Protein AF-A0A6L7VW01-F1 (afdb_monomer_lite)

Sequence (526 aa):
MAQKQDFPLRDAIQELRTSTSEDEVRSLLREIFVALGLKQWRLEYPVSTGVADMVNFPARIVIETKKPGLVNPNAKSASDETQFEQLTRYVSGIIDQRTIFDRIDESDEWHGYLTDGKKWWGYQWNDGPRKLIPIPQVQGISVHFDVEPFSDFVHQHFKRRTQGKDIPPDDIASTLVDPLMEPLSSLQRSLESEVFYQTKIGLWRKVLQGSGIVPSDSSPLNQSYVFLRHSVIVALARMLIAYLSNAAARSSELVSNTLDGFQGWITEAHSGVQLLTAIGENIRKYDWRGSARDVLKDVYHGLIDPVHRQEFGEYYTPDHLAREIVRYTLDDDWCDDAIVRAHQVISGQNSVSTENLGVLDPSCGSGTFLYHAARRILGRISTNHLTLKSKSPLIVSRLIHGVDVNPIAVEMAKATLAMALPATLGGVPKLRVALADAMQTNVGPVFEKLGLYITTPAESSFFVPDEIVSHPNSDSLIEAAVEAAVQHEKPSLDRAEFGDRILERVEELSNSLTPIIKKESNHVWV

pLDDT: mean 84.81, std 11.99, range [34.91, 96.81]

Secondary structure (DSSP, 8-state):
--SSSSHHHHHHHHHHHH--SHHHHHHHHHHHHHHTT---EEEEEEETTEEEEEEETTTTEEEEE--TT---TT-B-TTS-BHHHHHHHHHHHHHHHHHHHS---TT-EEEEEEESSSEEEEEEEE--TT----EEEEEEEEPPSSHHHHHHHHHHHH-----SPBPPPTTHHHHHTHHHHHHHHHHHHHHTTSHHHHHHHHHHHHHHHHTT---S---HHHHHHHHHHHHHHHHHHHHHHHHHH-TTS-HHHHHHTTSSSGGGGGGGSHHHHHHHHHHHHHHTTB-STT--S-HHHHHHHHHS-HHHHHHTT--PPPHHHHHHHHHHHS-HHHHHHHHHHHHHHHTT-TTS--TT-SEEETT-TTSHHHHHHHHHHHHHHHHH-GGGGGGHHHHHHHHEEEEES-HHHHHHHHHHHHHHSPP-TT-SPPPEEEE--TT---BPPTTT-SEEEEE-TTS-EEEEEHHHHTSTTHHHHHHHHHHHHHHTS-----HHHHHHHHHHHHHHHHHHHHHHHHHHTTTTT-

Foldseek 3Di:
DPPPLCPQLLVLLVQLVVDFDQVSVLVSVQSNCVSLVNDQWDAQPAFLQGTFGIARQQLQETEHEDGPPPWDQQDADPVRDGPVNVQVSRSVRLLLLCVLADPDDQADKHKYWYYHSFWIWIWIFGRDPPDRDTDTDGDGDGFDSDSVRVSVVCCVPRVHRGDDFRAQDLQNLVVQPPVCLVVLVVLCVVCVPPPVLVLLLVQVQLLCVQLVLHQPDPDPVVSSLVLSLLLVLLLLLQLLLQCQQPVPDQLLSSNVSSCDHSSVSLVVDPSSSVSSSSSNVSSNRHLLLPDLFLSSVSNSPSRDDPVSCVSRVNDDDDLVVLLVVLPVVCDLVNLVVLLVLLVCVVVPNPPGDCVVRADEDAAQFLNSNLLSNLLNSLSSCSPPVVVCSLVSQSSSQSRGAYEHSDPSRLSSSSSSNSSSHHHHPSGRPDHHYDNDNSPDPQQPPPPDAGFGWDADSVRDIDTQHVLLVVDPPNVVLQLQLLVCLVVVHQRDDDCVVNNDVSSVSSRVRSVRCNVVCVVVPPSGRD

Radius of gyration: 26.49 Å; chains: 1; bounding box: 64×70×67 Å

Structure (mmCIF, N/CA/C/O backbone):
data_AF-A0A6L7VW01-F1
#
_entry.id   AF-A0A6L7VW01-F1
#
loop_
_atom_site.group_PDB
_atom_site.id
_atom_site.type_symbol
_atom_site.label_atom_id
_atom_site.label_alt_id
_atom_site.label_comp_id
_atom_site.label_asym_id
_atom_site.label_entity_id
_atom_site.label_seq_id
_atom_site.pdbx_PDB_ins_code
_atom_site.Cartn_x
_atom_site.Cartn_y
_atom_site.Cartn_z
_atom_site.occupancy
_atom_site.B_iso_or_equiv
_atom_site.auth_seq_id
_atom_site.auth_comp_id
_atom_site.auth_asym_id
_atom_site.auth_atom_id
_atom_site.pdbx_PDB_model_num
ATOM 1 N N . MET A 1 1 ? 24.895 -37.252 -6.983 1.00 34.91 1 MET A N 1
ATOM 2 C CA . MET A 1 1 ? 23.482 -36.910 -6.690 1.00 34.91 1 MET A CA 1
ATOM 3 C C . MET A 1 1 ? 23.217 -35.426 -6.997 1.00 34.91 1 MET A C 1
ATOM 5 O O . MET A 1 1 ? 22.773 -34.697 -6.128 1.00 34.91 1 MET A O 1
ATOM 9 N N . ALA A 1 2 ? 23.481 -34.970 -8.230 1.00 35.34 2 ALA A N 1
ATOM 10 C CA . ALA A 1 2 ? 23.387 -33.548 -8.614 1.00 35.34 2 ALA A CA 1
ATOM 11 C C . ALA A 1 2 ? 22.598 -33.312 -9.924 1.00 35.34 2 ALA A C 1
ATOM 13 O O . ALA A 1 2 ? 22.724 -32.268 -10.532 1.00 35.34 2 ALA A O 1
ATOM 14 N N . GLN A 1 3 ? 21.793 -34.279 -10.381 1.00 41.88 3 GLN A N 1
ATOM 15 C CA . GLN A 1 3 ? 21.142 -34.238 -11.707 1.00 41.88 3 GLN A CA 1
ATOM 16 C C . GLN A 1 3 ? 19.620 -33.996 -11.677 1.00 41.88 3 GLN A C 1
ATOM 18 O O . GLN A 1 3 ? 18.968 -34.098 -12.709 1.00 41.88 3 GLN A O 1
ATOM 23 N N . LYS A 1 4 ? 19.024 -33.699 -10.512 1.00 40.34 4 LYS A N 1
ATOM 24 C CA . LYS A 1 4 ? 17.561 -33.512 -10.387 1.00 40.34 4 LYS A CA 1
ATOM 25 C C . LYS A 1 4 ? 17.091 -32.054 -10.272 1.00 40.34 4 LYS A C 1
ATOM 27 O O . LYS A 1 4 ? 15.886 -31.845 -10.281 1.00 40.34 4 LYS A O 1
ATOM 32 N N . GLN A 1 5 ? 17.997 -31.074 -10.190 1.00 45.78 5 GLN A N 1
ATOM 33 C CA . GLN A 1 5 ? 17.641 -29.644 -10.133 1.00 45.78 5 GLN A CA 1
ATOM 34 C C . GLN A 1 5 ? 17.786 -28.898 -11.478 1.00 45.78 5 GLN A C 1
ATOM 36 O O . GLN A 1 5 ? 17.203 -27.830 -11.610 1.00 45.78 5 GLN A O 1
ATOM 41 N N . ASP A 1 6 ? 18.451 -29.477 -12.489 1.00 55.03 6 ASP A N 1
ATOM 42 C CA . ASP A 1 6 ? 18.738 -28.796 -13.773 1.00 55.03 6 ASP A CA 1
ATOM 43 C C . ASP A 1 6 ? 17.662 -28.955 -14.862 1.00 55.03 6 ASP A C 1
ATOM 45 O O . ASP A 1 6 ? 17.722 -28.275 -15.885 1.00 55.03 6 ASP A O 1
ATOM 49 N N . PHE A 1 7 ? 16.682 -29.849 -14.685 1.00 59.53 7 PHE A N 1
ATOM 50 C CA . PHE A 1 7 ? 15.658 -30.102 -15.713 1.00 59.53 7 PHE A CA 1
ATOM 51 C C . PHE A 1 7 ? 14.799 -28.863 -16.030 1.00 59.53 7 PHE A C 1
ATOM 53 O O . PHE A 1 7 ? 14.745 -28.488 -17.198 1.00 59.53 7 PHE A O 1
ATOM 60 N N . PRO A 1 8 ? 14.228 -28.157 -15.032 1.00 79.81 8 PRO A N 1
ATOM 61 C CA . PRO A 1 8 ? 13.415 -26.967 -15.295 1.00 79.81 8 PRO A CA 1
ATOM 62 C C . PRO A 1 8 ? 14.202 -25.836 -15.974 1.00 79.81 8 PRO A C 1
ATOM 64 O O . PRO A 1 8 ? 13.672 -25.132 -16.826 1.00 79.81 8 PRO A O 1
ATOM 67 N N . LEU A 1 9 ? 15.485 -25.679 -15.629 1.00 89.38 9 LEU A N 1
ATOM 68 C CA . LEU A 1 9 ? 16.347 -24.643 -16.201 1.00 89.38 9 LEU A CA 1
ATOM 69 C C . LEU A 1 9 ? 16.687 -24.935 -17.667 1.00 89.38 9 LEU A C 1
ATOM 71 O O . LEU A 1 9 ? 16.646 -24.039 -18.508 1.00 89.38 9 LEU A O 1
ATOM 75 N N . ARG A 1 10 ? 17.024 -26.191 -17.982 1.00 91.44 10 ARG A N 1
ATOM 76 C CA . ARG A 1 10 ? 17.334 -26.602 -19.353 1.00 91.44 10 ARG A CA 1
ATOM 77 C C . ARG A 1 10 ? 16.136 -26.416 -20.277 1.00 91.44 10 ARG A C 1
ATOM 79 O O . ARG A 1 10 ? 16.321 -25.915 -21.386 1.00 91.44 10 ARG A O 1
ATOM 86 N N . ASP A 1 11 ? 14.952 -26.813 -19.822 1.00 91.06 11 ASP A N 1
ATOM 87 C CA . ASP A 1 11 ? 13.723 -26.710 -20.605 1.00 91.06 11 ASP A CA 1
ATOM 88 C C . ASP A 1 11 ? 13.381 -25.235 -20.862 1.00 91.06 11 ASP A C 1
ATOM 90 O O . ASP A 1 11 ? 13.248 -24.847 -22.021 1.00 91.06 11 ASP A O 1
ATOM 94 N N . ALA A 1 12 ? 13.423 -24.378 -19.833 1.00 92.62 12 ALA A N 1
ATOM 95 C CA . ALA A 1 12 ? 13.191 -22.940 -19.988 1.00 92.62 12 ALA A CA 1
ATOM 96 C C . ALA A 1 12 ? 14.178 -22.265 -20.966 1.00 92.62 12 ALA A C 1
ATOM 98 O O . ALA A 1 12 ? 13.784 -21.429 -21.780 1.00 92.62 12 ALA A O 1
ATOM 99 N N . ILE A 1 13 ? 15.463 -22.647 -20.948 1.00 94.06 13 ILE A N 1
ATOM 100 C CA . ILE A 1 13 ? 16.463 -22.128 -21.901 1.00 94.06 13 ILE A CA 1
ATOM 101 C C . ILE A 1 13 ? 16.151 -22.586 -23.337 1.00 94.06 13 ILE A C 1
ATOM 103 O O . ILE A 1 13 ? 16.282 -21.798 -24.278 1.00 94.06 13 ILE A O 1
ATOM 107 N N . GLN A 1 14 ? 15.734 -23.840 -23.541 1.00 93.00 14 GLN A N 1
ATOM 108 C CA . GLN A 1 14 ? 15.358 -24.318 -24.877 1.00 93.00 14 GLN A CA 1
ATOM 109 C C . GLN A 1 14 ? 14.062 -23.677 -25.375 1.00 93.00 14 GLN A C 1
ATOM 111 O O . GLN A 1 14 ? 13.985 -23.310 -26.546 1.00 93.00 14 GLN A O 1
ATOM 116 N N . GLU A 1 15 ? 13.079 -23.474 -24.503 1.00 94.06 15 GLU A N 1
ATOM 117 C CA . GLU A 1 15 ? 11.850 -22.758 -24.845 1.00 94.06 15 GLU A CA 1
ATOM 118 C C . GLU A 1 15 ? 12.142 -21.301 -25.214 1.00 94.06 15 GLU A C 1
ATOM 120 O O . GLU A 1 15 ? 11.641 -20.809 -26.229 1.00 94.06 15 GLU A O 1
ATOM 125 N N . LEU A 1 16 ? 13.052 -20.634 -24.489 1.00 94.12 16 LEU A N 1
ATOM 126 C CA . LEU A 1 16 ? 13.464 -19.260 -24.791 1.00 94.12 16 LEU A CA 1
ATOM 127 C C . LEU A 1 16 ? 14.065 -19.154 -26.198 1.00 94.12 16 LEU A C 1
ATOM 129 O O . LEU A 1 16 ? 13.803 -18.189 -26.921 1.00 94.12 16 LEU A O 1
ATOM 133 N N . ARG A 1 17 ? 14.817 -20.171 -26.638 1.00 92.06 17 ARG A N 1
ATOM 134 C CA . ARG A 1 17 ? 15.373 -20.242 -27.999 1.00 92.06 17 ARG A CA 1
ATOM 135 C C . ARG A 1 17 ? 14.281 -20.216 -29.071 1.00 92.06 17 ARG A C 1
ATOM 137 O O . ARG A 1 17 ? 14.479 -19.610 -30.133 1.00 92.06 17 ARG A O 1
ATOM 144 N N . THR A 1 18 ? 13.165 -20.892 -28.819 1.00 92.81 18 THR A N 1
ATOM 145 C CA . THR A 1 18 ? 12.046 -21.047 -29.760 1.00 92.81 18 THR A CA 1
ATOM 146 C C . THR A 1 18 ? 10.909 -20.054 -29.546 1.00 92.81 18 THR A C 1
ATOM 148 O O . THR A 1 18 ? 9.976 -20.063 -30.343 1.00 92.81 18 THR A O 1
ATOM 151 N N . SER A 1 19 ? 11.003 -19.194 -28.528 1.00 92.62 19 SER A N 1
ATOM 152 C CA . SER A 1 19 ? 10.019 -18.147 -28.244 1.00 92.62 19 SER A CA 1
ATOM 153 C C . SER A 1 19 ? 9.713 -17.286 -29.473 1.00 92.62 19 SER A C 1
ATOM 155 O O . SER A 1 19 ? 10.569 -17.052 -30.341 1.00 92.62 19 SER A O 1
ATOM 157 N N . THR A 1 20 ? 8.465 -16.826 -29.547 1.00 91.75 20 THR A N 1
ATOM 158 C CA . THR A 1 20 ? 7.942 -16.031 -30.669 1.00 91.75 20 THR A CA 1
ATOM 159 C C . THR A 1 20 ? 7.294 -14.722 -30.231 1.00 91.75 20 THR A C 1
ATOM 161 O O . THR A 1 20 ? 7.141 -13.813 -31.053 1.00 91.75 20 THR A O 1
ATOM 164 N N . SER A 1 21 ? 6.956 -14.592 -28.947 1.00 94.12 21 SER A N 1
ATOM 165 C CA . SER A 1 21 ? 6.367 -13.385 -28.373 1.00 94.12 21 SER A CA 1
ATOM 166 C C . SER A 1 21 ? 7.282 -12.728 -27.338 1.00 94.12 21 SER A C 1
ATOM 168 O O . SER A 1 21 ? 8.208 -13.336 -26.809 1.00 94.12 21 SER A O 1
ATOM 170 N N . GLU A 1 22 ? 7.028 -11.449 -27.075 1.00 92.81 22 GLU A N 1
ATOM 171 C CA . GLU A 1 22 ? 7.743 -10.675 -26.053 1.00 92.81 22 GLU A CA 1
ATOM 172 C C . GLU A 1 22 ? 7.388 -11.152 -24.637 1.00 92.81 22 GLU A C 1
ATOM 174 O O . GLU A 1 22 ? 8.272 -11.294 -23.796 1.00 92.81 22 GLU A O 1
ATOM 179 N N . ASP A 1 23 ? 6.121 -11.508 -24.406 1.00 92.62 23 ASP A N 1
ATOM 180 C CA . ASP A 1 23 ? 5.644 -12.017 -23.116 1.00 92.62 23 ASP A CA 1
ATOM 181 C C . ASP A 1 23 ? 6.270 -13.376 -22.762 1.00 92.62 23 ASP A C 1
ATOM 183 O O . ASP A 1 23 ? 6.665 -13.590 -21.615 1.00 92.62 23 ASP A O 1
ATOM 187 N N . GLU A 1 24 ? 6.433 -14.275 -23.745 1.00 94.12 24 GLU A N 1
ATOM 188 C CA . GLU A 1 24 ? 7.165 -15.540 -23.568 1.00 94.12 24 GLU A CA 1
ATOM 189 C C . GLU A 1 24 ? 8.615 -15.285 -23.157 1.00 94.12 24 GLU A C 1
ATOM 191 O O . GLU A 1 24 ? 9.087 -15.864 -22.179 1.00 94.12 24 GLU A O 1
ATOM 196 N N . VAL A 1 25 ? 9.314 -14.391 -23.871 1.00 95.25 25 VAL A N 1
ATOM 197 C CA . VAL A 1 25 ? 10.696 -14.007 -23.542 1.00 95.25 25 VAL A CA 1
ATOM 198 C C . VAL A 1 25 ? 10.767 -13.497 -22.105 1.00 95.25 25 VAL A C 1
ATOM 200 O O . VAL A 1 25 ? 11.597 -13.963 -21.326 1.00 95.25 25 VAL A O 1
ATOM 203 N N . ARG A 1 26 ? 9.873 -12.578 -21.731 1.00 95.19 26 ARG A N 1
ATOM 204 C CA . ARG A 1 26 ? 9.817 -11.982 -20.394 1.00 95.19 26 ARG A CA 1
ATOM 205 C C . ARG A 1 26 ? 9.580 -13.033 -19.301 1.00 95.19 26 ARG A C 1
ATOM 207 O O . ARG A 1 26 ? 10.294 -13.039 -18.295 1.00 95.19 26 ARG A O 1
ATOM 214 N N . SER A 1 27 ? 8.613 -13.935 -19.495 1.00 92.69 27 SER A N 1
ATOM 215 C CA . SER A 1 27 ? 8.287 -14.993 -18.526 1.00 92.69 27 SER A CA 1
ATOM 216 C C . SER A 1 27 ? 9.434 -15.992 -18.363 1.00 92.69 27 SER A C 1
ATOM 218 O O . SER A 1 27 ? 9.876 -16.250 -17.242 1.00 92.69 27 SER A O 1
ATOM 220 N N . LEU A 1 28 ? 9.983 -16.490 -19.473 1.00 95.00 28 LEU A N 1
ATOM 221 C CA . LEU A 1 28 ? 11.065 -17.478 -19.464 1.00 95.00 28 LEU A CA 1
ATOM 222 C C . LEU A 1 28 ? 12.356 -16.903 -18.874 1.00 95.00 28 LEU A C 1
ATOM 224 O O . LEU A 1 28 ? 13.033 -17.578 -18.100 1.00 95.00 28 LEU A O 1
ATOM 228 N N . LEU A 1 29 ? 12.685 -15.637 -19.158 1.00 95.38 29 LEU A N 1
ATOM 229 C CA . LEU A 1 29 ? 13.824 -14.972 -18.519 1.00 95.38 29 LEU A CA 1
ATOM 230 C C . LEU A 1 29 ? 13.654 -14.886 -16.999 1.00 95.38 29 LEU A C 1
ATOM 232 O O . LEU A 1 29 ? 14.609 -15.150 -16.266 1.00 95.38 29 LEU A O 1
ATOM 236 N N . ARG A 1 30 ? 12.449 -14.570 -16.503 1.00 93.62 30 ARG A N 1
ATOM 237 C CA . ARG A 1 30 ? 12.165 -14.585 -15.060 1.00 93.62 30 ARG A CA 1
ATOM 238 C C . ARG A 1 30 ? 12.373 -15.975 -14.466 1.00 93.62 30 ARG A C 1
ATOM 240 O O . ARG A 1 30 ? 13.011 -16.079 -13.420 1.00 93.62 30 ARG A O 1
ATOM 247 N N . GLU A 1 31 ? 11.861 -17.021 -15.106 1.00 92.38 31 GLU A N 1
ATOM 248 C CA . GLU A 1 31 ? 12.019 -18.406 -14.647 1.00 92.38 31 GLU A CA 1
ATOM 249 C C . GLU A 1 31 ? 13.491 -18.824 -14.584 1.00 92.38 31 GLU A C 1
ATOM 251 O O . GLU A 1 31 ? 13.949 -19.309 -13.546 1.00 92.38 31 GLU A O 1
ATOM 256 N N . ILE A 1 32 ? 14.254 -18.547 -15.646 1.00 94.12 32 ILE A N 1
ATOM 257 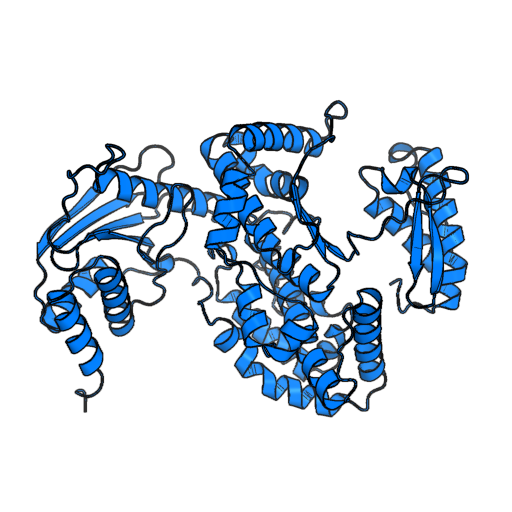C CA . ILE A 1 32 ? 15.693 -18.823 -15.720 1.00 94.12 32 ILE A CA 1
ATOM 258 C C . ILE A 1 32 ? 16.440 -18.087 -14.606 1.00 94.12 32 ILE A C 1
ATOM 260 O O . ILE A 1 32 ? 17.223 -18.691 -13.872 1.00 94.12 32 ILE A O 1
ATOM 264 N N . PHE A 1 33 ? 16.190 -16.789 -14.427 1.00 93.88 33 PHE A N 1
ATOM 265 C CA . PHE A 1 33 ? 16.851 -16.012 -13.382 1.00 93.88 33 PHE A CA 1
ATOM 266 C C . PHE A 1 33 ? 16.530 -16.528 -11.978 1.00 93.88 33 PHE A C 1
ATOM 268 O O . PHE A 1 33 ? 17.438 -16.657 -11.154 1.00 93.88 33 PHE A O 1
ATOM 275 N N . VAL A 1 34 ? 15.269 -16.872 -11.706 1.00 89.44 34 VAL A N 1
ATOM 276 C CA . VAL A 1 34 ? 14.858 -17.439 -10.415 1.00 89.44 34 VAL A CA 1
ATOM 277 C C . VAL A 1 34 ? 15.530 -18.791 -10.172 1.00 89.44 34 VAL A C 1
ATOM 279 O O . VAL A 1 34 ? 16.032 -19.017 -9.067 1.00 89.44 34 VAL A O 1
ATOM 282 N N . ALA A 1 35 ? 15.602 -19.657 -11.187 1.00 90.31 35 ALA A N 1
ATOM 283 C CA . ALA A 1 35 ? 16.292 -20.946 -11.111 1.00 90.31 35 ALA A CA 1
ATOM 284 C C . ALA A 1 35 ? 17.798 -20.788 -10.829 1.00 90.31 35 ALA A C 1
ATOM 286 O O . ALA A 1 35 ? 18.372 -21.578 -10.082 1.00 90.31 35 ALA A O 1
ATOM 287 N N . LEU A 1 36 ? 18.416 -19.716 -11.335 1.00 90.88 36 LEU A N 1
ATOM 288 C CA . LEU A 1 36 ? 19.814 -19.347 -11.077 1.00 90.88 36 LEU A CA 1
ATOM 289 C C . LEU A 1 36 ? 20.027 -18.585 -9.753 1.00 90.88 36 LEU A C 1
ATOM 291 O O . LEU A 1 36 ? 21.127 -18.120 -9.450 1.00 90.88 36 LEU A O 1
ATOM 295 N N . GLY A 1 37 ? 18.985 -18.456 -8.927 1.00 87.88 37 GLY A N 1
ATOM 296 C CA . GLY A 1 37 ? 19.056 -17.818 -7.612 1.00 87.88 37 GLY A CA 1
ATOM 297 C C . GLY A 1 37 ? 18.974 -16.289 -7.636 1.00 87.88 37 GLY A C 1
ATOM 298 O O . GLY A 1 37 ? 19.082 -15.662 -6.581 1.00 87.88 37 GLY A O 1
ATOM 299 N N . LEU A 1 38 ? 18.734 -15.678 -8.798 1.00 88.25 38 LEU A N 1
ATOM 300 C CA . LEU A 1 38 ? 18.448 -14.251 -8.943 1.00 88.25 38 LEU A CA 1
ATOM 301 C C . LEU A 1 38 ? 16.946 -14.021 -8.761 1.00 88.25 38 LEU A C 1
ATOM 303 O O . LEU A 1 38 ? 16.169 -13.987 -9.714 1.00 88.25 38 LEU A O 1
ATOM 307 N N . LYS A 1 39 ? 16.528 -13.901 -7.502 1.00 83.69 39 LYS A N 1
ATOM 308 C CA . LYS A 1 39 ? 15.127 -13.681 -7.116 1.00 83.69 39 LYS A CA 1
ATOM 309 C C . LYS A 1 39 ? 14.725 -12.204 -7.280 1.00 83.69 39 LYS A C 1
ATOM 311 O O . LYS A 1 39 ? 15.554 -11.360 -7.603 1.00 83.69 39 LYS A O 1
ATOM 316 N N . GLN A 1 40 ? 13.454 -11.897 -7.005 1.00 82.62 40 GLN A N 1
ATOM 317 C CA . GLN A 1 40 ? 12.899 -10.531 -6.939 1.00 82.62 40 GLN A CA 1
ATOM 318 C C . GLN A 1 40 ? 12.730 -9.790 -8.277 1.00 82.62 40 GLN A C 1
ATOM 320 O O . GLN A 1 40 ? 12.725 -8.561 -8.313 1.00 82.62 40 GLN A O 1
ATOM 325 N N . TRP A 1 41 ? 12.509 -10.520 -9.371 1.00 87.75 41 TRP A N 1
ATOM 326 C CA . TRP A 1 41 ? 12.076 -9.923 -10.637 1.00 87.75 41 TRP A CA 1
ATOM 327 C C . TRP A 1 41 ? 10.593 -9.563 -10.595 1.00 87.75 41 TRP A C 1
ATOM 329 O O . TRP A 1 41 ? 9.744 -10.426 -10.348 1.00 87.75 41 TRP A O 1
ATOM 339 N N . ARG A 1 42 ? 10.293 -8.287 -10.840 1.00 85.94 42 ARG A N 1
ATOM 340 C CA . ARG A 1 42 ? 8.940 -7.779 -11.077 1.00 85.94 42 ARG A CA 1
ATOM 341 C C . ARG A 1 42 ? 8.737 -7.610 -12.569 1.00 85.94 42 ARG A C 1
ATOM 343 O O . ARG A 1 42 ? 9.582 -7.001 -13.219 1.00 85.94 42 ARG A O 1
ATOM 350 N N . LEU A 1 43 ? 7.651 -8.177 -13.079 1.00 89.31 43 LEU A N 1
ATOM 351 C CA . LEU A 1 43 ? 7.256 -8.036 -14.473 1.00 89.31 43 LEU A CA 1
ATOM 352 C C . LEU A 1 43 ? 6.283 -6.874 -14.616 1.00 89.31 43 LEU A C 1
ATOM 354 O O . LEU A 1 43 ? 5.507 -6.628 -13.693 1.00 89.31 43 LEU A O 1
ATOM 358 N N . GLU A 1 44 ? 6.342 -6.185 -15.753 1.00 87.69 44 GLU A N 1
ATOM 359 C CA . GLU A 1 44 ? 5.427 -5.092 -16.105 1.00 87.69 44 GLU A CA 1
ATOM 360 C C . GLU A 1 44 ? 5.309 -4.058 -14.974 1.00 87.69 44 GLU A C 1
ATOM 362 O O . GLU A 1 44 ? 4.226 -3.634 -14.559 1.00 87.69 44 GLU A O 1
ATOM 367 N N . TYR A 1 45 ? 6.463 -3.666 -14.432 1.00 83.75 45 TYR A N 1
ATOM 368 C CA . TYR A 1 45 ? 6.530 -2.795 -13.276 1.00 83.75 45 TYR A CA 1
ATOM 369 C C . TYR A 1 45 ? 6.204 -1.345 -13.671 1.00 83.75 45 TYR A C 1
ATOM 371 O O . TYR A 1 45 ? 6.866 -0.771 -14.543 1.00 83.75 45 TYR A O 1
ATOM 379 N N . PRO A 1 46 ? 5.218 -0.704 -13.026 1.00 76.31 46 PRO A N 1
ATOM 380 C CA . PRO A 1 46 ? 4.817 0.653 -13.358 1.00 76.31 46 PRO A CA 1
ATOM 381 C C . PRO A 1 46 ? 5.825 1.685 -12.832 1.00 76.31 46 PRO A C 1
ATOM 383 O O . PRO A 1 46 ? 6.141 1.737 -11.645 1.00 76.31 46 PRO A O 1
ATOM 386 N N . VAL A 1 47 ? 6.288 2.564 -13.715 1.00 75.75 47 VAL A N 1
ATOM 387 C CA . VAL A 1 47 ? 7.237 3.648 -13.419 1.00 75.75 47 VAL A CA 1
ATOM 388 C C . VAL A 1 47 ? 6.593 5.000 -13.733 1.00 75.75 47 VAL A C 1
ATOM 390 O O . VAL A 1 47 ? 5.553 5.058 -14.389 1.00 75.75 47 VAL A O 1
ATOM 393 N N . SER A 1 48 ? 7.177 6.113 -13.279 1.00 65.06 48 SER A N 1
ATOM 394 C CA . SER A 1 48 ? 6.594 7.458 -13.477 1.00 65.06 48 SER A CA 1
ATOM 395 C C . SER A 1 48 ? 6.424 7.814 -14.953 1.00 65.06 48 SER A C 1
ATOM 397 O O . SER A 1 48 ? 5.580 8.633 -15.304 1.00 65.06 48 SER A O 1
ATOM 399 N N . THR A 1 49 ? 7.210 7.173 -15.812 1.00 73.31 49 THR A N 1
ATOM 400 C CA . THR A 1 49 ? 7.250 7.407 -17.246 1.00 73.31 49 THR A CA 1
ATOM 401 C C . THR A 1 49 ? 6.521 6.337 -18.063 1.00 73.31 49 THR A C 1
ATOM 403 O O . THR A 1 49 ? 6.393 6.525 -19.265 1.00 73.31 49 THR A O 1
ATOM 406 N N . GLY A 1 50 ? 6.027 5.234 -17.484 1.00 79.50 50 GLY A N 1
ATOM 407 C CA . GLY A 1 50 ? 5.403 4.139 -18.242 1.00 79.50 50 GLY A CA 1
ATOM 408 C C . GLY A 1 50 ? 5.377 2.797 -17.502 1.00 79.50 50 GLY A C 1
ATOM 409 O O . GLY A 1 50 ? 5.119 2.750 -16.302 1.00 79.50 50 GLY A O 1
ATOM 410 N N . VAL A 1 51 ? 5.612 1.695 -18.215 1.00 85.00 51 VAL A N 1
ATOM 411 C CA . VAL A 1 51 ? 5.677 0.335 -17.654 1.00 85.00 51 VAL A CA 1
ATOM 412 C C . VAL A 1 51 ? 6.961 -0.318 -18.148 1.00 85.00 51 VAL A C 1
ATOM 414 O O . VAL A 1 51 ? 7.147 -0.441 -19.354 1.00 85.00 51 VAL A O 1
ATOM 417 N N . ALA A 1 52 ? 7.842 -0.686 -17.222 1.00 89.69 52 ALA A N 1
ATOM 418 C CA . ALA A 1 52 ? 9.085 -1.387 -17.515 1.00 89.69 52 ALA A CA 1
ATOM 419 C C . ALA A 1 52 ? 8.852 -2.904 -17.516 1.00 89.69 52 ALA A C 1
ATOM 421 O O . ALA A 1 52 ? 8.205 -3.425 -16.607 1.00 89.69 52 ALA A O 1
ATOM 422 N N . ASP A 1 53 ? 9.406 -3.620 -18.492 1.00 93.69 53 ASP A N 1
ATOM 423 C CA . ASP A 1 53 ? 9.131 -5.051 -18.662 1.00 93.69 53 ASP A CA 1
ATOM 424 C C . ASP A 1 53 ? 9.615 -5.912 -17.499 1.00 93.69 53 ASP A C 1
ATOM 426 O O . ASP A 1 53 ? 8.863 -6.747 -17.000 1.00 93.69 53 ASP A O 1
ATOM 430 N N . MET A 1 54 ? 10.863 -5.736 -17.061 1.00 93.94 54 MET A N 1
ATOM 431 C CA . MET A 1 54 ? 11.388 -6.439 -15.895 1.00 93.94 54 MET A CA 1
ATOM 432 C C . MET A 1 54 ? 12.231 -5.512 -15.034 1.00 93.94 54 MET A C 1
ATOM 434 O O . MET A 1 54 ? 13.115 -4.816 -15.530 1.00 93.94 54 MET A O 1
ATOM 438 N N . VAL A 1 55 ? 12.017 -5.551 -13.722 1.00 89.81 55 VAL A N 1
ATOM 439 C CA . VAL A 1 55 ? 12.809 -4.778 -12.763 1.00 89.81 55 VAL A CA 1
ATOM 440 C C . VAL A 1 55 ? 13.257 -5.666 -11.610 1.00 89.81 55 VAL A C 1
ATOM 442 O O . VAL A 1 55 ? 12.461 -6.408 -11.033 1.00 89.81 55 VAL A O 1
ATOM 445 N N . ASN A 1 56 ? 14.535 -5.570 -11.254 1.00 88.94 56 ASN A N 1
ATOM 446 C CA . ASN A 1 56 ? 15.110 -6.142 -10.045 1.00 88.94 56 ASN A CA 1
ATOM 447 C C . ASN A 1 56 ? 15.660 -5.006 -9.180 1.00 88.94 56 ASN A C 1
ATOM 449 O O . ASN A 1 56 ? 16.742 -4.484 -9.445 1.00 88.94 56 ASN A O 1
ATOM 453 N N . PHE A 1 57 ? 14.904 -4.603 -8.160 1.00 80.69 57 PHE A N 1
ATOM 454 C CA . PHE A 1 57 ? 15.268 -3.463 -7.316 1.00 80.69 57 PHE A CA 1
ATOM 455 C C . PHE A 1 57 ? 16.517 -3.700 -6.468 1.00 80.69 57 PHE A C 1
ATOM 457 O O . PHE A 1 57 ? 17.402 -2.847 -6.521 1.00 80.69 57 PHE A O 1
ATOM 464 N N . PRO A 1 58 ? 16.658 -4.836 -5.748 1.00 79.88 58 PRO A N 1
ATOM 465 C CA . PRO A 1 58 ? 17.864 -5.079 -4.964 1.00 79.88 58 PRO A CA 1
ATOM 466 C C . PRO A 1 58 ? 19.135 -5.090 -5.821 1.00 79.88 58 PRO A C 1
ATOM 468 O O . PRO A 1 58 ? 20.172 -4.606 -5.375 1.00 79.88 58 PRO A O 1
ATOM 471 N N . ALA A 1 59 ? 19.061 -5.614 -7.052 1.00 84.81 59 ALA A N 1
ATOM 472 C CA . ALA A 1 59 ? 20.182 -5.631 -7.995 1.00 84.81 59 ALA A CA 1
ATOM 473 C C . ALA A 1 59 ? 20.305 -4.354 -8.854 1.00 84.81 59 ALA A C 1
ATOM 475 O O . ALA A 1 59 ? 21.286 -4.227 -9.588 1.00 84.81 59 ALA A O 1
ATOM 476 N N . ARG A 1 60 ? 19.328 -3.436 -8.772 1.00 86.19 60 ARG A N 1
ATOM 477 C CA . ARG A 1 60 ? 19.191 -2.213 -9.587 1.00 86.19 60 ARG A CA 1
ATOM 478 C C . ARG A 1 60 ? 19.278 -2.468 -11.088 1.00 86.19 60 ARG A C 1
ATOM 480 O O . ARG A 1 60 ? 20.041 -1.824 -11.809 1.00 86.19 60 ARG A O 1
ATOM 487 N N . ILE A 1 61 ? 18.502 -3.445 -11.550 1.00 90.31 61 ILE A N 1
ATOM 488 C CA . ILE A 1 61 ? 18.461 -3.847 -12.955 1.00 90.31 61 ILE A CA 1
ATOM 489 C C . ILE A 1 61 ? 17.083 -3.567 -13.541 1.00 90.31 61 ILE A C 1
ATOM 491 O O . ILE A 1 61 ? 16.071 -3.943 -12.956 1.00 90.31 61 ILE A O 1
ATOM 495 N N . VAL A 1 62 ? 17.065 -2.965 -14.723 1.00 93.25 62 VAL A N 1
ATOM 496 C CA . VAL A 1 62 ? 15.900 -2.848 -15.599 1.00 93.25 62 VAL A CA 1
ATOM 497 C C . VAL A 1 62 ? 16.187 -3.653 -16.860 1.00 93.25 62 VAL A C 1
ATOM 499 O O . VAL A 1 62 ? 17.281 -3.573 -17.415 1.00 93.25 62 VAL A O 1
ATOM 502 N N . ILE A 1 63 ? 15.231 -4.446 -17.318 1.00 96.19 63 ILE A N 1
ATOM 503 C CA . ILE A 1 63 ? 15.307 -5.126 -18.607 1.00 96.19 63 ILE A CA 1
ATOM 504 C C . ILE A 1 63 ? 14.082 -4.721 -19.397 1.00 96.19 63 ILE A C 1
ATOM 506 O O . ILE A 1 63 ? 12.964 -4.838 -18.906 1.00 96.19 63 ILE A O 1
ATOM 510 N N . GLU A 1 64 ? 14.327 -4.260 -20.612 1.00 96.19 64 GLU A N 1
ATOM 511 C CA . GLU A 1 64 ? 13.321 -4.052 -21.635 1.00 96.19 64 GLU A CA 1
ATOM 512 C C . GLU A 1 64 ? 13.442 -5.191 -22.651 1.00 96.19 64 GLU A C 1
ATOM 514 O O . GLU A 1 64 ? 14.501 -5.419 -23.253 1.00 96.19 64 GLU A O 1
ATOM 519 N N . THR A 1 65 ? 12.354 -5.931 -22.806 1.00 96.31 65 THR A N 1
ATOM 520 C CA . THR A 1 65 ? 12.245 -7.058 -23.722 1.00 96.31 65 THR A CA 1
ATOM 521 C C . THR A 1 65 ? 11.673 -6.607 -25.061 1.00 96.31 65 THR A C 1
ATOM 523 O O . THR A 1 65 ? 10.983 -5.598 -25.162 1.00 96.31 65 THR A O 1
ATOM 526 N N . LYS A 1 66 ? 12.012 -7.324 -26.130 1.00 94.94 66 LYS A N 1
ATOM 527 C CA . LYS A 1 66 ? 11.465 -7.127 -27.473 1.00 94.94 66 LYS A CA 1
ATOM 528 C C . LYS A 1 66 ? 11.137 -8.471 -28.091 1.00 94.94 66 LYS A C 1
ATOM 530 O O . LYS A 1 66 ? 11.726 -9.493 -27.742 1.00 94.94 66 LYS A O 1
ATOM 535 N N . LYS A 1 67 ? 10.240 -8.464 -29.074 1.00 93.69 67 LYS A N 1
ATOM 536 C CA . LYS A 1 67 ? 9.985 -9.656 -29.893 1.00 93.69 67 LYS A CA 1
ATOM 537 C C . LYS A 1 67 ? 11.293 -10.224 -30.482 1.00 93.69 67 LYS A C 1
ATOM 539 O O . LYS A 1 67 ? 12.108 -9.446 -30.998 1.00 93.69 67 LYS A O 1
ATOM 544 N N . PRO A 1 68 ? 11.466 -11.559 -30.479 1.00 93.00 68 PRO A N 1
ATOM 545 C CA . PRO A 1 68 ? 12.611 -12.244 -31.080 1.00 93.00 68 PRO A CA 1
ATOM 546 C C . PRO A 1 68 ? 12.976 -11.719 -32.475 1.00 93.00 68 PRO A C 1
ATOM 548 O O . PRO A 1 68 ? 12.155 -11.708 -33.391 1.00 93.00 68 PRO A O 1
ATOM 551 N N . GLY A 1 69 ? 14.227 -11.288 -32.642 1.00 90.50 69 GLY A N 1
ATOM 552 C CA . GLY A 1 69 ? 14.787 -10.734 -33.874 1.00 90.50 69 GLY A CA 1
ATOM 553 C C . GLY A 1 69 ? 14.620 -9.221 -34.057 1.00 90.50 69 GLY A C 1
ATOM 554 O O . GLY A 1 69 ? 15.202 -8.679 -34.996 1.00 90.50 69 GLY A O 1
ATOM 555 N N . LEU A 1 70 ? 13.864 -8.533 -33.191 1.00 92.62 70 LEU A N 1
ATOM 556 C CA . LEU A 1 70 ? 13.542 -7.104 -33.340 1.00 92.62 70 LEU A CA 1
ATOM 557 C C . LEU A 1 70 ? 14.292 -6.175 -32.375 1.00 92.62 70 LEU A C 1
ATOM 559 O O . LEU A 1 70 ? 14.119 -4.954 -32.443 1.00 92.62 70 LEU A O 1
ATOM 563 N N . VAL A 1 71 ? 15.125 -6.713 -31.483 1.00 94.31 71 VAL A N 1
ATOM 564 C CA . VAL A 1 71 ? 15.946 -5.887 -30.591 1.00 94.31 71 VAL A CA 1
ATOM 565 C C . VAL A 1 71 ? 17.013 -5.126 -31.386 1.00 94.31 71 VAL A C 1
ATOM 567 O O . VAL A 1 71 ? 17.833 -5.698 -32.110 1.00 94.31 71 VAL A O 1
ATOM 570 N N . ASN A 1 72 ? 16.985 -3.805 -31.265 1.00 94.12 72 ASN A N 1
ATOM 571 C CA . ASN A 1 72 ? 17.951 -2.891 -31.851 1.00 94.12 72 ASN A CA 1
ATOM 572 C C . ASN A 1 72 ? 17.862 -1.549 -31.106 1.00 94.12 72 ASN A C 1
ATOM 574 O O . ASN A 1 72 ? 16.848 -0.863 -31.245 1.00 94.12 72 ASN A O 1
ATOM 578 N N . PRO A 1 73 ? 18.918 -1.120 -30.389 1.00 93.62 73 PRO A N 1
ATOM 579 C CA . PRO A 1 73 ? 18.904 0.124 -29.618 1.00 93.62 73 PRO A CA 1
ATOM 580 C C . PRO A 1 73 ? 18.488 1.363 -30.416 1.00 93.62 73 PRO A C 1
ATOM 582 O O . PRO A 1 73 ? 17.861 2.254 -29.858 1.00 93.62 73 PRO A O 1
ATOM 585 N N . ASN A 1 74 ? 18.798 1.401 -31.717 1.00 94.50 74 ASN A N 1
ATOM 586 C CA . ASN A 1 74 ? 18.515 2.538 -32.596 1.00 94.50 74 ASN A CA 1
ATOM 587 C C . ASN A 1 74 ? 17.177 2.413 -33.343 1.00 94.50 74 ASN A C 1
ATOM 589 O O . ASN A 1 74 ? 16.807 3.322 -34.087 1.00 94.50 74 ASN A O 1
ATOM 593 N N . ALA A 1 75 ? 16.469 1.286 -33.216 1.00 92.62 75 ALA A N 1
ATOM 594 C CA . ALA A 1 75 ? 15.158 1.139 -33.832 1.00 92.62 75 ALA A CA 1
ATOM 595 C C . ALA A 1 75 ? 14.154 2.044 -33.118 1.00 92.62 75 ALA A C 1
ATOM 597 O O . ALA A 1 75 ? 14.086 2.058 -31.890 1.00 92.62 75 ALA A O 1
ATOM 598 N N . LYS A 1 76 ? 13.379 2.788 -33.906 1.00 88.94 76 LYS A N 1
ATOM 599 C CA . LYS A 1 76 ? 12.354 3.705 -33.414 1.00 88.94 76 LYS A CA 1
ATOM 600 C C . LYS A 1 76 ? 11.003 3.014 -33.294 1.00 88.94 76 LYS A C 1
ATOM 602 O O . LYS A 1 76 ? 10.651 2.162 -34.110 1.00 88.94 76 LYS A O 1
ATOM 607 N N . SER A 1 77 ? 10.263 3.401 -32.267 1.00 77.56 77 SER A N 1
ATOM 608 C CA . SER A 1 77 ? 8.871 3.024 -32.045 1.00 77.56 77 SER A CA 1
ATOM 609 C C . SER A 1 77 ? 7.910 3.994 -32.751 1.00 77.56 77 SER A C 1
ATOM 611 O O . SER A 1 77 ? 8.330 4.955 -33.398 1.00 77.56 77 SER A O 1
ATOM 613 N N . ALA A 1 78 ? 6.600 3.759 -32.626 1.00 73.00 78 ALA A N 1
ATOM 614 C CA . ALA A 1 78 ? 5.572 4.645 -33.181 1.00 73.00 78 ALA A CA 1
ATOM 615 C C . ALA A 1 78 ? 5.572 6.056 -32.554 1.00 73.00 78 ALA A C 1
ATOM 617 O O . ALA A 1 78 ? 5.070 6.989 -33.174 1.00 73.00 78 ALA A O 1
ATOM 618 N N . SER A 1 79 ? 6.147 6.223 -31.357 1.00 71.69 79 SER A N 1
ATOM 619 C CA . SER A 1 79 ? 6.322 7.519 -30.688 1.00 71.69 79 SER A CA 1
ATOM 620 C C . SER A 1 79 ? 7.607 8.254 -31.103 1.00 71.69 79 SER A C 1
ATOM 622 O O . SER A 1 79 ? 7.984 9.219 -30.448 1.00 71.69 79 SER A O 1
ATOM 624 N N . ASP A 1 80 ? 8.294 7.797 -32.160 1.00 85.94 80 ASP A N 1
ATOM 625 C CA . ASP A 1 80 ? 9.596 8.292 -32.652 1.00 85.94 80 ASP A CA 1
ATOM 626 C C . ASP A 1 80 ? 10.774 8.142 -31.660 1.00 85.94 80 ASP A C 1
ATOM 628 O O . ASP A 1 80 ? 11.915 8.466 -31.989 1.00 85.94 80 ASP A O 1
ATOM 632 N N . GLU A 1 81 ? 10.512 7.567 -30.482 1.00 91.19 81 GLU A N 1
ATOM 633 C CA . GLU A 1 81 ? 11.491 7.200 -29.456 1.00 91.19 81 GLU A CA 1
ATOM 634 C C . GLU A 1 81 ? 12.199 5.890 -29.836 1.00 91.19 81 GLU A C 1
ATOM 636 O O . GLU A 1 81 ? 11.555 4.905 -30.221 1.00 91.19 81 GLU A O 1
ATOM 641 N N . THR A 1 82 ? 13.526 5.863 -29.722 1.00 94.62 82 THR A N 1
ATOM 642 C CA . THR A 1 82 ? 14.339 4.654 -29.903 1.00 94.62 82 THR A CA 1
ATOM 643 C C . THR A 1 82 ? 14.172 3.672 -28.742 1.00 94.62 82 THR A C 1
ATOM 645 O O . THR A 1 82 ? 13.866 4.060 -27.617 1.00 94.62 82 THR A O 1
ATOM 648 N N . GLN A 1 83 ? 14.433 2.381 -28.971 1.00 94.38 83 GLN A N 1
ATOM 649 C CA . GLN A 1 83 ? 14.417 1.380 -27.891 1.00 94.38 83 GLN A CA 1
ATOM 650 C C . GLN A 1 83 ? 15.381 1.745 -26.746 1.00 94.38 83 GLN A C 1
ATOM 652 O O . GLN A 1 83 ? 15.108 1.472 -25.578 1.00 94.38 83 GLN A O 1
ATOM 657 N N . PHE A 1 84 ? 16.507 2.385 -27.069 1.00 92.81 84 PHE A N 1
ATOM 658 C CA . PHE A 1 84 ? 17.457 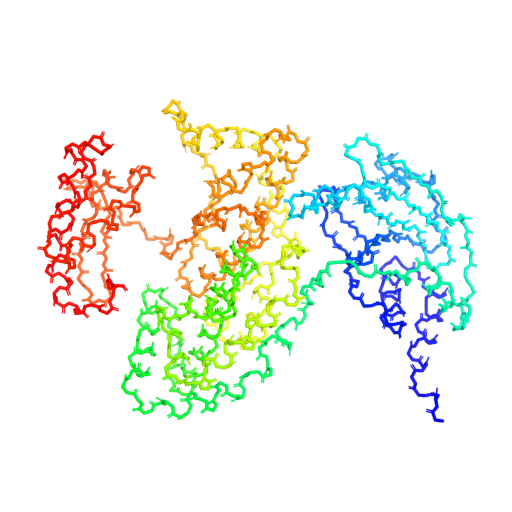2.879 -26.080 1.00 92.81 84 PHE A CA 1
ATOM 659 C C . PHE A 1 84 ? 16.928 4.058 -25.255 1.00 92.81 84 PHE A C 1
ATOM 661 O O . PHE A 1 84 ? 17.085 4.075 -24.031 1.00 92.81 84 PHE A O 1
ATOM 668 N N . GLU A 1 85 ? 16.297 5.036 -25.905 1.00 91.06 85 GLU A N 1
ATOM 669 C CA . GLU A 1 85 ? 15.656 6.163 -25.220 1.00 91.06 85 GLU A CA 1
ATOM 670 C C . GLU A 1 85 ? 14.522 5.672 -24.316 1.00 91.06 85 GLU A C 1
ATOM 672 O O . GLU A 1 85 ? 14.455 6.090 -23.162 1.00 91.06 85 GLU A O 1
ATOM 677 N N . GLN A 1 86 ? 13.737 4.690 -24.773 1.00 91.06 86 GLN A N 1
ATOM 678 C CA . GLN A 1 86 ? 12.698 4.036 -23.976 1.00 91.06 86 GLN A CA 1
ATOM 679 C C . GLN A 1 86 ? 13.272 3.400 -22.696 1.00 91.06 86 GLN A C 1
ATOM 681 O O . GLN A 1 86 ? 12.798 3.687 -21.595 1.00 91.06 86 GLN A O 1
ATOM 686 N N . LEU A 1 87 ? 14.329 2.582 -22.813 1.00 92.56 87 LEU A N 1
ATOM 687 C CA . LEU A 1 87 ? 15.012 1.993 -21.653 1.00 92.56 87 LEU A CA 1
ATOM 688 C C . LEU A 1 87 ? 15.545 3.084 -20.711 1.00 92.56 87 LEU A C 1
ATOM 690 O O . LEU A 1 87 ? 15.361 3.005 -19.496 1.00 92.56 87 LEU A O 1
ATOM 694 N N . THR A 1 88 ? 16.176 4.120 -21.268 1.00 90.19 88 THR A N 1
ATOM 695 C CA . THR A 1 88 ? 16.718 5.247 -20.495 1.00 90.19 88 THR A CA 1
ATOM 696 C C . THR A 1 88 ? 15.612 5.960 -19.723 1.00 90.19 88 THR A C 1
ATOM 698 O O . THR A 1 88 ? 15.775 6.261 -18.540 1.00 90.19 88 THR A O 1
ATOM 701 N N . ARG A 1 89 ? 14.459 6.189 -20.355 1.00 87.56 89 ARG A N 1
ATOM 702 C CA . ARG A 1 89 ? 13.282 6.810 -19.746 1.00 87.56 89 ARG A CA 1
ATOM 703 C C . ARG A 1 89 ? 12.719 5.973 -18.594 1.00 87.56 89 ARG A C 1
ATOM 705 O O . ARG A 1 89 ? 12.285 6.548 -17.592 1.00 87.56 89 ARG A O 1
ATOM 712 N N . TYR A 1 90 ? 12.748 4.644 -18.689 1.00 88.62 90 TYR A N 1
ATOM 713 C CA . TYR A 1 90 ? 12.329 3.754 -17.600 1.00 88.62 90 TYR A CA 1
ATOM 714 C C . TYR A 1 90 ? 13.316 3.741 -16.433 1.00 88.62 90 TYR A C 1
ATOM 716 O O . TYR A 1 90 ? 12.890 3.887 -15.287 1.00 88.62 90 TYR A O 1
ATOM 724 N N . VAL A 1 91 ? 14.621 3.648 -16.708 1.00 87.88 91 VAL A N 1
ATOM 725 C CA . VAL A 1 91 ? 15.668 3.746 -15.674 1.00 87.88 91 VAL A CA 1
ATOM 726 C C . VAL A 1 91 ? 15.568 5.086 -14.939 1.00 87.88 91 VAL A C 1
ATOM 728 O O . VAL A 1 91 ? 15.525 5.105 -13.711 1.00 87.88 91 VAL A O 1
ATOM 731 N N . SER A 1 92 ? 15.425 6.191 -15.680 1.00 81.31 92 SER A N 1
ATOM 732 C CA . SER A 1 92 ? 15.237 7.538 -15.115 1.00 81.31 92 SER A CA 1
ATOM 733 C C . SER A 1 92 ? 14.007 7.602 -14.211 1.00 81.31 92 SER A C 1
ATOM 735 O O . SER A 1 92 ? 14.089 8.058 -13.075 1.00 81.31 92 SER A O 1
ATOM 737 N N . GLY A 1 93 ? 12.869 7.085 -14.689 1.00 78.38 93 GLY A N 1
ATOM 738 C CA . GLY A 1 93 ? 11.624 7.104 -13.928 1.00 78.38 93 GLY A CA 1
ATOM 739 C C . GLY A 1 93 ? 11.703 6.311 -12.622 1.00 78.38 93 GLY A C 1
ATOM 740 O O . GLY A 1 93 ? 11.132 6.730 -11.615 1.00 78.38 93 GLY A O 1
ATOM 741 N N . ILE A 1 94 ? 12.437 5.193 -12.610 1.00 79.94 94 ILE A N 1
ATOM 742 C CA . ILE A 1 94 ? 12.676 4.405 -11.393 1.00 79.94 94 ILE A CA 1
ATOM 743 C C . ILE A 1 94 ? 13.580 5.157 -10.422 1.00 79.94 94 ILE A C 1
ATOM 745 O O . ILE A 1 94 ? 13.269 5.208 -9.232 1.00 79.94 94 ILE A O 1
ATOM 749 N N . ILE A 1 95 ? 14.671 5.744 -10.917 1.00 77.88 95 ILE A N 1
ATOM 750 C CA . ILE A 1 95 ? 15.590 6.555 -10.112 1.00 77.88 95 ILE A CA 1
ATOM 751 C C . ILE A 1 95 ? 14.833 7.706 -9.453 1.00 77.88 95 ILE A C 1
ATOM 753 O O . ILE A 1 95 ? 14.892 7.861 -8.234 1.00 77.88 95 ILE A O 1
ATOM 757 N N . ASP A 1 96 ? 14.040 8.459 -10.215 1.00 73.00 96 ASP A N 1
ATOM 758 C CA . ASP A 1 96 ? 13.244 9.568 -9.689 1.00 73.00 96 ASP A CA 1
ATOM 759 C C . ASP A 1 96 ? 12.274 9.088 -8.604 1.00 73.00 96 ASP A C 1
ATOM 761 O O . ASP A 1 96 ? 12.244 9.642 -7.502 1.00 73.00 96 ASP A O 1
ATOM 765 N N . GLN A 1 97 ? 11.530 8.007 -8.874 1.00 71.75 97 GLN A N 1
ATOM 766 C CA . GLN A 1 97 ? 10.617 7.397 -7.905 1.00 71.75 97 GLN A CA 1
ATOM 767 C C . GLN A 1 97 ? 11.332 6.935 -6.633 1.00 71.75 97 GLN A C 1
ATOM 769 O O . GLN A 1 97 ? 10.802 7.113 -5.538 1.00 71.75 97 GLN A O 1
ATOM 774 N N . ARG A 1 98 ? 12.525 6.354 -6.757 1.00 73.31 98 ARG A N 1
ATOM 775 C CA . ARG A 1 98 ? 13.345 5.911 -5.626 1.00 73.31 98 ARG A CA 1
ATOM 776 C C . ARG A 1 98 ? 13.889 7.094 -4.845 1.00 73.31 98 ARG A C 1
ATOM 778 O O . ARG A 1 98 ? 13.801 7.089 -3.627 1.00 73.31 98 ARG A O 1
ATOM 785 N N . THR A 1 99 ? 14.313 8.164 -5.514 1.00 68.69 99 THR A N 1
ATOM 786 C CA . THR A 1 99 ? 14.822 9.375 -4.851 1.00 68.69 99 THR A CA 1
ATOM 787 C C . THR A 1 99 ? 13.731 10.080 -4.037 1.00 68.69 99 THR A C 1
ATOM 789 O O . THR A 1 99 ? 14.029 10.943 -3.211 1.00 68.69 99 THR A O 1
ATOM 792 N N . ILE A 1 100 ? 12.451 9.800 -4.303 1.00 66.56 100 ILE A N 1
ATOM 793 C CA . ILE A 1 100 ? 11.327 10.276 -3.487 1.00 66.56 100 ILE A CA 1
ATOM 794 C C . ILE A 1 100 ? 11.271 9.541 -2.145 1.00 66.56 100 ILE A C 1
ATOM 796 O O . ILE A 1 100 ? 10.952 10.162 -1.137 1.00 66.56 100 ILE A O 1
ATOM 800 N N . PHE A 1 101 ? 11.551 8.239 -2.124 1.00 66.75 101 PHE A N 1
ATOM 801 C CA . PHE A 1 101 ? 11.373 7.386 -0.946 1.00 66.75 101 PHE A CA 1
ATOM 802 C C . PHE A 1 101 ? 12.653 7.128 -0.153 1.00 66.75 101 PHE A C 1
ATOM 804 O O . PHE A 1 101 ? 12.596 7.037 1.074 1.00 66.75 101 PHE A O 1
ATOM 811 N N . ASP A 1 102 ? 13.779 7.026 -0.849 1.00 60.25 102 ASP A N 1
ATOM 812 C CA . ASP A 1 102 ? 15.077 6.643 -0.317 1.00 60.25 102 ASP A CA 1
ATOM 813 C C . ASP A 1 102 ? 16.002 7.867 -0.221 1.00 60.25 102 ASP A C 1
ATOM 815 O O . ASP A 1 102 ? 15.973 8.776 -1.058 1.00 60.25 102 ASP A O 1
ATOM 819 N N . ARG A 1 103 ? 16.884 7.881 0.788 1.00 48.66 103 ARG A N 1
ATOM 820 C CA . ARG A 1 103 ? 18.121 8.670 0.707 1.00 48.66 103 ARG A CA 1
ATOM 821 C C . ARG A 1 103 ? 19.052 7.917 -0.238 1.00 48.66 103 ARG A C 1
ATOM 823 O O . ARG A 1 103 ? 19.761 7.024 0.211 1.00 48.66 103 ARG A O 1
ATOM 830 N N . ILE A 1 104 ? 18.987 8.224 -1.527 1.00 50.12 104 ILE A N 1
ATOM 831 C CA . ILE A 1 104 ? 19.937 7.679 -2.498 1.00 50.12 104 ILE A CA 1
ATOM 832 C C . ILE A 1 104 ? 21.300 8.324 -2.241 1.00 50.12 104 ILE A C 1
ATOM 834 O O . ILE A 1 104 ? 21.389 9.544 -2.084 1.00 50.12 104 ILE A O 1
ATOM 838 N N . ASP A 1 105 ? 22.335 7.495 -2.149 1.00 47.88 105 ASP A N 1
ATOM 839 C CA . ASP A 1 105 ? 23.722 7.945 -2.105 1.00 47.88 105 ASP A CA 1
ATOM 840 C C . ASP A 1 105 ? 24.164 8.217 -3.553 1.00 47.88 105 ASP A C 1
ATOM 842 O O . ASP A 1 105 ? 23.876 7.417 -4.440 1.00 47.88 105 ASP A O 1
ATOM 846 N N . GLU A 1 106 ? 24.877 9.312 -3.831 1.00 49.12 106 GLU A N 1
ATOM 847 C CA . GLU A 1 106 ? 25.290 9.717 -5.200 1.00 49.12 106 GLU A CA 1
ATOM 848 C C . GLU A 1 106 ? 26.254 8.711 -5.887 1.00 49.12 106 GLU A C 1
ATOM 850 O O . GLU A 1 106 ? 26.787 8.966 -6.963 1.00 49.12 106 GLU A O 1
ATOM 855 N N . SER A 1 107 ? 26.510 7.560 -5.258 1.00 51.75 107 SER A N 1
ATOM 856 C CA . SER A 1 107 ? 27.371 6.474 -5.739 1.00 51.75 107 SER A CA 1
ATOM 857 C C . SER A 1 107 ? 26.603 5.251 -6.262 1.00 51.75 107 SER A C 1
ATOM 859 O O . SER A 1 107 ? 27.208 4.226 -6.581 1.00 51.75 107 SER A O 1
ATOM 861 N N . ASP A 1 108 ? 25.276 5.338 -6.355 1.00 68.56 108 ASP A N 1
ATOM 862 C CA . ASP A 1 108 ? 24.414 4.212 -6.691 1.00 68.56 108 ASP A CA 1
ATOM 863 C C . ASP A 1 108 ? 24.344 3.939 -8.213 1.00 68.56 108 ASP A C 1
ATOM 865 O O . ASP A 1 108 ? 23.993 4.793 -9.021 1.00 68.56 108 ASP A O 1
ATOM 869 N N . GLU A 1 109 ? 24.704 2.722 -8.639 1.00 81.50 109 GLU A N 1
ATOM 870 C CA . GLU A 1 109 ? 24.719 2.344 -10.064 1.00 81.50 109 GLU A CA 1
ATOM 871 C C . GLU A 1 109 ? 23.440 1.596 -10.477 1.00 81.50 109 GLU A C 1
ATOM 873 O O . GLU A 1 109 ? 23.077 0.584 -9.867 1.00 81.50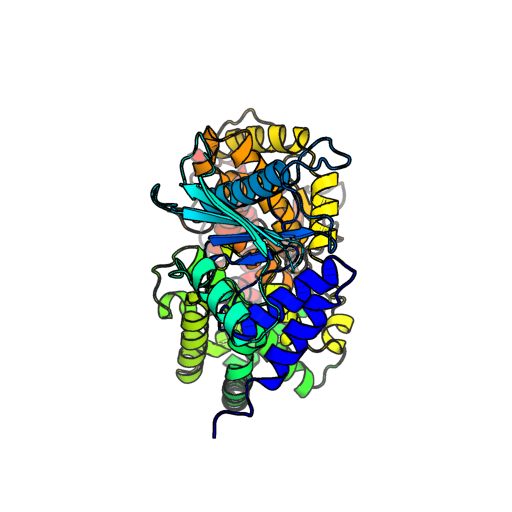 109 GLU A O 1
ATOM 878 N N . TRP A 1 110 ? 22.806 2.038 -11.565 1.00 86.56 110 TRP A N 1
ATOM 879 C CA . TRP A 1 110 ? 21.693 1.348 -12.224 1.00 86.56 110 TRP A CA 1
ATOM 880 C C . TRP A 1 110 ? 22.135 0.703 -13.529 1.00 86.56 110 TRP A C 1
ATOM 882 O O . TRP A 1 110 ? 22.931 1.259 -14.282 1.00 86.56 110 TRP A O 1
ATOM 892 N N . HIS A 1 111 ? 21.589 -0.471 -13.821 1.00 91.00 111 HIS A N 1
ATOM 893 C CA . HIS A 1 111 ? 21.881 -1.208 -15.042 1.00 91.00 111 HIS A CA 1
ATOM 894 C C . HIS A 1 111 ? 20.606 -1.432 -15.835 1.00 91.00 111 HIS A C 1
ATOM 896 O O . HIS A 1 111 ? 19.579 -1.822 -15.289 1.00 91.00 111 HIS A O 1
ATOM 902 N N . GLY A 1 112 ? 20.680 -1.203 -17.135 1.00 94.00 112 GLY A N 1
ATOM 903 C CA . GLY A 1 112 ? 19.569 -1.393 -18.054 1.00 94.00 112 GLY A CA 1
ATOM 904 C C . GLY A 1 112 ? 19.991 -2.305 -19.188 1.00 94.00 112 GLY A C 1
ATOM 905 O O . GLY A 1 112 ? 21.078 -2.131 -19.745 1.00 94.00 112 GLY A O 1
ATOM 906 N N . TYR A 1 113 ? 19.132 -3.254 -19.539 1.00 96.06 113 TYR A N 1
ATOM 907 C CA . TYR A 1 113 ? 19.373 -4.183 -20.630 1.00 96.06 113 TYR A CA 1
ATOM 908 C C . TYR A 1 113 ? 18.235 -4.155 -21.644 1.00 96.06 113 TYR A C 1
ATOM 910 O O . TYR A 1 113 ? 17.068 -4.117 -21.275 1.00 96.06 113 TYR A O 1
ATOM 918 N N . LEU A 1 114 ? 18.590 -4.203 -22.925 1.00 96.31 114 LEU A N 1
ATOM 919 C CA . LEU A 1 114 ? 17.675 -4.448 -24.035 1.00 96.31 114 LEU A CA 1
ATOM 920 C C . LEU A 1 114 ? 17.916 -5.859 -24.553 1.00 96.31 114 LEU A C 1
ATOM 922 O O . LEU A 1 114 ? 19.059 -6.211 -24.867 1.00 96.31 114 LEU A O 1
ATOM 926 N N . THR A 1 115 ? 16.858 -6.656 -24.664 1.00 96.56 115 THR A N 1
ATOM 927 C CA . THR A 1 115 ? 16.986 -8.032 -25.143 1.00 96.56 115 THR A CA 1
ATOM 928 C C . THR A 1 115 ? 15.752 -8.540 -25.867 1.00 96.56 115 THR A C 1
ATOM 930 O O . THR A 1 115 ? 14.642 -8.091 -25.629 1.00 96.56 115 THR A O 1
ATOM 933 N N . ASP A 1 116 ? 15.947 -9.524 -26.732 1.00 94.25 116 ASP A N 1
ATOM 934 C CA . ASP A 1 116 ? 14.891 -10.372 -27.284 1.00 94.25 116 ASP A CA 1
ATOM 935 C C . ASP A 1 116 ? 15.026 -11.840 -26.826 1.00 94.25 116 ASP A C 1
ATOM 937 O O . ASP A 1 116 ? 14.553 -12.760 -27.493 1.00 94.25 116 ASP A O 1
ATOM 941 N N . GLY A 1 117 ? 15.769 -12.071 -25.736 1.00 91.62 117 GLY A N 1
ATOM 942 C CA . GLY A 1 117 ? 16.144 -13.390 -25.221 1.00 91.62 117 GLY A CA 1
ATOM 943 C C . GLY A 1 117 ? 17.351 -14.023 -25.924 1.00 91.62 117 GLY A C 1
ATOM 944 O O . GLY A 1 117 ? 18.002 -14.898 -25.353 1.00 91.62 117 GLY A O 1
ATOM 945 N N . LYS A 1 118 ? 17.697 -13.571 -27.138 1.00 90.38 118 LYS A N 1
ATOM 946 C CA . LYS A 1 118 ? 18.813 -14.091 -27.954 1.00 90.38 118 LYS A CA 1
ATOM 947 C C . LYS A 1 118 ? 20.000 -13.142 -27.953 1.00 90.38 118 LYS A C 1
ATOM 949 O O . LYS A 1 118 ? 21.140 -13.574 -27.774 1.00 90.38 118 LYS A O 1
ATOM 954 N N . LYS A 1 119 ? 19.730 -11.858 -28.174 1.00 94.31 119 LYS A N 1
ATOM 955 C CA . LYS A 1 119 ? 20.712 -10.780 -28.231 1.00 94.31 119 LYS A CA 1
ATOM 956 C C . LYS A 1 119 ? 20.528 -9.814 -27.075 1.00 94.31 119 LYS A C 1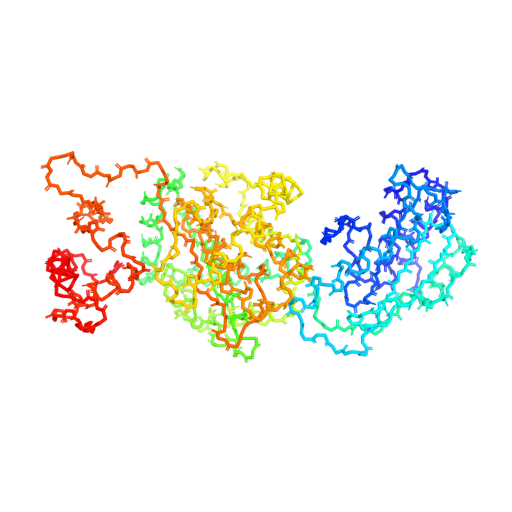
ATOM 958 O O . LYS A 1 119 ? 19.410 -9.581 -26.623 1.00 94.31 119 LYS A O 1
ATOM 963 N N . TRP A 1 120 ? 21.636 -9.237 -26.627 1.00 96.00 120 TRP A N 1
ATOM 964 C CA . TRP A 1 120 ? 21.672 -8.371 -25.456 1.00 96.00 120 TRP A CA 1
ATOM 965 C C . TRP A 1 120 ? 22.475 -7.101 -25.724 1.00 96.00 120 TRP A C 1
ATOM 967 O O . TRP A 1 120 ? 23.569 -7.141 -26.295 1.00 96.00 120 TRP A O 1
ATOM 977 N N . TRP A 1 121 ? 21.940 -5.979 -25.253 1.00 96.81 121 TRP A N 1
ATOM 978 C CA . TRP A 1 121 ? 22.657 -4.728 -25.035 1.00 96.81 121 TRP A CA 1
ATOM 979 C C . TRP A 1 121 ? 22.491 -4.350 -23.573 1.00 96.81 121 TRP A C 1
ATOM 981 O O . TRP A 1 121 ? 21.416 -4.523 -23.016 1.00 96.81 121 TRP A O 1
ATOM 991 N N . GLY A 1 122 ? 23.551 -3.855 -22.956 1.00 94.25 122 GLY A N 1
ATOM 992 C CA . GLY A 1 122 ? 23.595 -3.488 -21.551 1.00 94.25 122 GLY A CA 1
ATOM 993 C C . GLY A 1 122 ? 24.284 -2.149 -21.382 1.00 94.25 122 GLY A C 1
ATOM 994 O O . GLY A 1 122 ? 25.293 -1.874 -22.042 1.00 94.25 122 GLY A O 1
ATOM 995 N N . TYR A 1 123 ? 23.743 -1.344 -20.483 1.00 93.19 123 TYR A N 1
ATOM 996 C CA . TYR A 1 123 ? 24.200 -0.001 -20.172 1.00 93.19 123 TYR A CA 1
ATOM 997 C C . TYR A 1 123 ? 24.198 0.191 -18.656 1.00 93.19 123 TYR A C 1
ATOM 999 O O . TYR A 1 123 ? 23.374 -0.388 -17.947 1.00 93.19 123 TYR A O 1
ATOM 1007 N N . GLN A 1 124 ? 25.128 1.004 -18.175 1.00 90.25 124 GLN A N 1
ATOM 1008 C CA . GLN A 1 124 ? 25.227 1.430 -16.787 1.00 90.25 124 GLN A CA 1
ATOM 1009 C C . GLN A 1 124 ? 24.935 2.928 -16.693 1.00 90.25 124 GLN A C 1
ATOM 1011 O O . GLN A 1 124 ? 25.422 3.707 -17.509 1.00 90.25 124 GLN A O 1
ATOM 1016 N N . TRP A 1 125 ? 24.196 3.325 -15.668 1.00 85.31 125 TRP A N 1
ATOM 1017 C CA . TRP A 1 125 ? 23.972 4.707 -15.277 1.00 85.31 125 TRP A CA 1
ATOM 1018 C C . TRP A 1 125 ? 24.498 4.920 -13.863 1.00 85.31 125 TRP A C 1
ATOM 1020 O O . TRP A 1 125 ? 24.233 4.110 -12.977 1.00 85.31 125 TRP A O 1
ATOM 1030 N N . ASN A 1 126 ? 25.222 6.015 -13.659 1.00 74.31 126 ASN A N 1
ATOM 1031 C CA . ASN A 1 126 ? 25.651 6.448 -12.331 1.00 74.31 126 ASN A CA 1
ATOM 1032 C C . ASN A 1 126 ? 24.632 7.465 -11.807 1.00 74.31 126 ASN A C 1
ATOM 1034 O O . ASN A 1 126 ? 24.263 8.373 -12.561 1.00 74.31 126 ASN A O 1
ATOM 1038 N N . ASP A 1 127 ? 24.169 7.315 -10.561 1.00 66.25 127 ASP A N 1
ATOM 1039 C CA . ASP A 1 127 ? 23.178 8.229 -9.993 1.00 66.25 127 ASP A CA 1
ATOM 1040 C C . ASP A 1 127 ? 23.741 9.647 -9.865 1.00 66.25 127 ASP A C 1
ATOM 1042 O O . ASP A 1 127 ? 24.721 9.915 -9.177 1.00 66.25 127 ASP A O 1
ATOM 1046 N N . GLY A 1 128 ? 23.105 10.583 -10.558 1.00 51.97 128 GLY A N 1
ATOM 1047 C CA . GLY A 1 128 ? 23.429 11.994 -10.484 1.00 51.97 128 GLY A CA 1
ATOM 1048 C C . GLY A 1 128 ? 22.255 12.791 -11.041 1.00 51.97 128 GLY A C 1
ATOM 1049 O O . GLY A 1 128 ? 21.905 12.594 -12.208 1.00 51.97 128 GLY A O 1
ATOM 1050 N N . PRO A 1 129 ? 21.664 13.731 -10.279 1.00 43.03 129 PRO A N 1
ATOM 1051 C CA . PRO A 1 129 ? 20.368 14.351 -10.583 1.00 43.03 129 PRO A CA 1
ATOM 1052 C C . PRO A 1 129 ? 20.343 15.226 -11.848 1.00 43.03 129 PRO A C 1
ATOM 1054 O O . PRO A 1 129 ? 19.378 15.954 -12.072 1.00 43.03 129 PRO A O 1
ATOM 1057 N N . ARG A 1 130 ? 21.414 15.247 -12.657 1.00 47.75 130 ARG A N 1
ATOM 1058 C CA . ARG A 1 130 ? 21.530 16.175 -13.788 1.00 47.75 130 ARG A CA 1
ATOM 1059 C C . ARG A 1 130 ? 22.040 15.620 -15.110 1.00 47.75 130 ARG A C 1
ATOM 1061 O O . ARG A 1 130 ? 21.807 16.316 -16.091 1.00 47.75 130 ARG A O 1
ATOM 1068 N N . LYS A 1 131 ? 22.645 14.425 -15.199 1.00 51.41 131 LYS A N 1
ATOM 1069 C CA . LYS A 1 131 ? 22.897 13.730 -16.484 1.00 51.41 131 LYS A CA 1
ATOM 1070 C C . LYS A 1 131 ? 23.106 12.233 -16.261 1.00 51.41 131 LYS A C 1
ATOM 1072 O O . LYS A 1 131 ? 24.193 11.811 -15.882 1.00 51.41 131 LYS A O 1
ATOM 1077 N N . LEU A 1 132 ? 22.088 11.446 -16.584 1.00 64.19 132 LEU A N 1
ATOM 1078 C CA . LEU A 1 132 ? 22.185 10.004 -16.777 1.00 64.19 132 LEU A CA 1
ATOM 1079 C C . LEU A 1 132 ? 23.050 9.732 -18.014 1.00 64.19 132 LEU A C 1
ATOM 1081 O O . LEU A 1 132 ? 22.526 9.589 -19.113 1.00 64.19 132 LEU A O 1
ATOM 1085 N N . ILE A 1 133 ? 24.379 9.749 -17.861 1.00 70.19 133 ILE A N 1
ATOM 1086 C CA . ILE A 1 133 ? 25.303 9.401 -18.946 1.00 70.19 133 ILE A CA 1
ATOM 1087 C C . ILE A 1 133 ? 25.413 7.871 -18.977 1.00 70.19 133 ILE A C 1
ATOM 1089 O O . ILE A 1 133 ? 25.971 7.291 -18.046 1.00 70.19 133 ILE A O 1
ATOM 1093 N N . PRO A 1 134 ? 24.892 7.216 -20.023 1.00 80.94 134 PRO A N 1
ATOM 1094 C CA . PRO A 1 134 ? 24.913 5.770 -20.141 1.00 80.94 134 PRO A CA 1
ATOM 1095 C C . PRO A 1 134 ? 26.317 5.303 -20.532 1.00 80.94 134 PRO A C 1
ATOM 1097 O O . PRO A 1 134 ? 26.886 5.765 -21.523 1.00 80.94 134 PRO A O 1
ATOM 1100 N N . ILE A 1 135 ? 26.865 4.356 -19.780 1.00 85.69 135 ILE A N 1
ATOM 1101 C CA . ILE A 1 135 ? 28.141 3.699 -20.058 1.00 85.69 135 ILE A CA 1
ATOM 1102 C C . ILE A 1 135 ? 27.836 2.328 -20.679 1.00 85.69 135 ILE A C 1
ATOM 1104 O O . ILE A 1 135 ? 27.262 1.475 -19.997 1.00 85.69 135 ILE A O 1
ATOM 1108 N N . PRO A 1 136 ? 28.187 2.082 -21.954 1.00 88.12 136 PRO A N 1
ATOM 1109 C CA . PRO A 1 136 ? 28.003 0.779 -22.590 1.00 88.12 136 PRO A CA 1
ATOM 1110 C C . PRO A 1 136 ? 28.738 -0.341 -21.838 1.00 88.12 136 PRO A C 1
ATOM 1112 O O . PRO A 1 136 ? 29.933 -0.229 -21.583 1.00 88.12 136 PRO A O 1
ATOM 1115 N N . GLN A 1 137 ? 28.036 -1.432 -21.528 1.00 88.50 137 GLN A N 1
ATOM 1116 C CA . GLN A 1 137 ? 28.584 -2.621 -20.853 1.00 88.50 137 GLN A CA 1
ATOM 1117 C C . GLN A 1 137 ? 28.594 -3.849 -21.771 1.00 88.50 137 GLN A C 1
ATOM 1119 O O . GLN A 1 137 ? 29.571 -4.586 -21.845 1.00 88.50 137 GLN A O 1
ATOM 1124 N N . VAL A 1 138 ? 27.493 -4.061 -22.495 1.00 87.00 138 VAL A N 1
ATOM 1125 C CA . VAL A 1 138 ? 27.287 -5.188 -23.415 1.00 87.00 138 VAL A CA 1
ATOM 1126 C C . VAL A 1 138 ? 26.697 -4.633 -24.701 1.00 87.00 138 VAL A C 1
ATOM 1128 O O . VAL A 1 138 ? 25.766 -3.840 -24.628 1.00 87.00 138 VAL A O 1
ATOM 1131 N N . GLN A 1 139 ? 27.215 -4.997 -25.874 1.00 93.38 139 GLN A N 1
ATOM 1132 C CA . GLN A 1 139 ? 26.760 -4.421 -27.146 1.00 93.38 139 GLN A CA 1
ATOM 1133 C C . GLN A 1 139 ? 26.557 -5.515 -28.201 1.00 93.38 139 GLN A C 1
ATOM 1135 O O . GLN A 1 139 ? 27.501 -5.938 -28.862 1.00 93.38 139 GLN A O 1
ATOM 1140 N N . GLY A 1 140 ? 25.312 -5.978 -28.348 1.00 90.12 140 GLY A N 1
ATOM 1141 C CA . GLY A 1 140 ? 24.906 -6.941 -29.375 1.00 90.12 140 GLY A CA 1
ATOM 1142 C C . GLY A 1 140 ? 25.405 -8.373 -29.161 1.00 90.12 140 GLY A C 1
ATOM 1143 O O . GLY A 1 140 ? 25.576 -9.106 -30.136 1.00 90.12 140 GLY A O 1
ATOM 1144 N N . ILE A 1 141 ? 25.643 -8.786 -27.912 1.00 92.50 141 ILE A N 1
ATOM 1145 C CA . ILE A 1 141 ? 26.124 -10.141 -27.592 1.00 92.50 141 ILE A CA 1
ATOM 1146 C C . ILE A 1 141 ? 25.000 -11.155 -27.809 1.00 92.50 141 ILE A C 1
ATOM 1148 O O . ILE A 1 141 ? 23.873 -10.927 -27.378 1.00 92.50 141 ILE A O 1
ATOM 1152 N N . SER A 1 142 ? 25.315 -12.279 -28.459 1.00 91.75 142 SER A N 1
ATOM 1153 C CA . SER A 1 142 ? 24.414 -13.432 -28.587 1.00 91.75 142 SER A CA 1
ATOM 1154 C C . SER A 1 142 ? 24.838 -14.538 -27.624 1.00 91.75 142 SER A C 1
ATOM 1156 O O . SER A 1 142 ? 26.000 -14.945 -27.637 1.00 91.75 142 SER A O 1
ATOM 1158 N N . VAL A 1 143 ? 23.909 -15.026 -26.805 1.00 87.06 143 VAL A N 1
ATOM 1159 C CA . VAL A 1 143 ? 24.183 -16.051 -25.783 1.00 87.06 143 VAL A CA 1
ATOM 1160 C C . VAL A 1 143 ? 23.823 -17.433 -26.328 1.00 87.06 143 VAL A C 1
ATOM 1162 O O . VAL A 1 143 ? 22.838 -17.587 -27.049 1.00 87.06 143 VAL A O 1
ATOM 1165 N N . HIS A 1 144 ? 24.640 -18.444 -26.026 1.00 88.62 144 HIS A N 1
ATOM 1166 C CA . HIS A 1 144 ? 24.343 -19.826 -26.413 1.00 88.62 144 HIS A CA 1
ATOM 1167 C C . HIS A 1 144 ? 23.260 -20.409 -25.500 1.00 88.62 144 HIS A C 1
ATOM 1169 O O . HIS A 1 144 ? 23.305 -20.231 -24.288 1.00 88.62 144 HIS A O 1
ATOM 1175 N N . PHE A 1 145 ? 22.312 -21.146 -26.080 1.00 90.12 145 PHE A N 1
ATOM 1176 C CA . PHE A 1 145 ? 21.176 -21.758 -25.372 1.00 90.12 145 PHE A CA 1
ATOM 1177 C C . PHE A 1 145 ? 21.525 -23.101 -24.711 1.00 90.12 145 PHE A C 1
ATOM 1179 O O . PHE A 1 145 ? 20.686 -23.995 -24.611 1.00 90.12 145 PHE A O 1
ATOM 1186 N N . ASP A 1 146 ? 22.771 -23.244 -24.273 1.00 91.00 146 ASP A N 1
ATOM 1187 C CA . ASP A 1 146 ? 23.210 -24.351 -23.433 1.00 91.00 146 ASP A CA 1
ATOM 1188 C C . ASP A 1 146 ? 23.258 -23.869 -21.982 1.00 91.00 146 ASP A C 1
ATOM 1190 O O . ASP A 1 146 ? 23.562 -22.704 -21.720 1.00 91.00 146 ASP A O 1
ATOM 1194 N N . VAL A 1 147 ? 22.951 -24.764 -21.037 1.00 90.12 147 VAL A N 1
ATOM 1195 C CA . VAL A 1 147 ? 22.779 -24.408 -19.617 1.00 90.12 147 VAL A CA 1
ATOM 1196 C C . VAL A 1 147 ? 23.999 -23.673 -19.069 1.00 90.12 147 VAL A C 1
ATOM 1198 O O . VAL A 1 147 ? 23.844 -22.620 -18.461 1.00 90.12 147 VAL A O 1
ATOM 1201 N N . GLU A 1 148 ? 25.202 -24.190 -19.308 1.00 93.50 148 GLU A N 1
ATOM 1202 C CA . GLU A 1 148 ? 26.443 -23.635 -18.758 1.00 93.50 148 GLU A CA 1
ATOM 1203 C C . GLU A 1 148 ? 26.778 -22.246 -19.350 1.00 93.50 148 GLU A C 1
ATOM 1205 O O . GLU A 1 148 ? 26.801 -21.291 -18.572 1.00 93.50 148 GLU A O 1
ATOM 1210 N N . PRO A 1 149 ? 26.883 -22.046 -20.684 1.00 92.06 149 PRO A N 1
ATOM 1211 C CA . PRO A 1 149 ? 27.102 -20.715 -21.261 1.00 92.06 149 PRO A CA 1
ATOM 1212 C C . PRO A 1 149 ? 26.049 -19.669 -20.880 1.00 92.06 149 PRO A C 1
ATOM 1214 O O . PRO A 1 149 ? 26.381 -18.501 -20.671 1.00 92.06 149 PRO A O 1
ATOM 1217 N N . PHE A 1 150 ? 24.774 -20.067 -20.807 1.00 93.31 150 PHE A N 1
ATOM 1218 C CA . PHE A 1 150 ? 23.705 -19.149 -20.426 1.00 93.31 150 PHE A CA 1
ATOM 1219 C C . PHE A 1 150 ? 23.814 -18.775 -18.945 1.00 93.31 150 PHE A C 1
ATOM 1221 O O . PHE A 1 150 ? 23.721 -17.599 -18.600 1.00 93.31 150 PHE A O 1
ATOM 1228 N N . SER A 1 151 ? 24.068 -19.753 -18.072 1.00 93.75 151 SER A N 1
ATOM 1229 C CA . SER A 1 151 ? 24.259 -19.517 -16.636 1.00 93.75 151 SER A CA 1
ATOM 1230 C C . SER A 1 151 ? 25.449 -18.600 -16.378 1.00 93.75 151 SER A C 1
ATOM 1232 O O . SER A 1 151 ? 25.319 -17.640 -15.622 1.00 93.75 151 SER A O 1
ATOM 1234 N N . ASP A 1 152 ? 26.576 -18.827 -17.053 1.00 93.56 152 ASP A N 1
ATOM 1235 C CA . ASP A 1 152 ? 27.769 -17.988 -16.929 1.00 93.56 152 ASP A CA 1
ATOM 1236 C C . ASP A 1 152 ? 27.487 -16.542 -17.341 1.00 93.56 152 ASP A C 1
ATOM 1238 O O . ASP A 1 152 ? 27.812 -15.616 -16.595 1.00 93.56 152 ASP A O 1
ATOM 1242 N N . PHE A 1 153 ? 26.804 -16.336 -18.473 1.00 93.25 153 PHE A N 1
ATOM 1243 C CA . PHE A 1 153 ? 26.379 -15.005 -18.911 1.00 93.25 153 PHE A CA 1
ATOM 1244 C C . PHE A 1 153 ? 25.487 -14.325 -17.864 1.00 93.25 153 PHE A C 1
ATOM 1246 O O . PHE A 1 153 ? 25.712 -13.169 -17.491 1.00 93.25 153 PHE A O 1
ATOM 1253 N N . VAL A 1 154 ? 24.489 -15.047 -17.345 1.00 92.69 154 VAL A N 1
ATOM 1254 C CA . VAL A 1 154 ? 23.574 -14.506 -16.338 1.00 92.69 154 VAL A CA 1
ATOM 1255 C C . VAL A 1 154 ? 24.324 -14.128 -15.060 1.00 92.69 154 VAL A C 1
ATOM 1257 O O . VAL A 1 154 ? 24.151 -13.030 -14.525 1.00 92.69 154 VAL A O 1
ATOM 1260 N N . HIS A 1 155 ? 25.204 -15.001 -14.579 1.00 92.81 155 HIS A N 1
ATOM 1261 C CA . HIS A 1 155 ? 25.992 -14.750 -13.381 1.00 92.81 155 HIS A CA 1
ATOM 1262 C C . HIS A 1 155 ? 26.969 -13.587 -13.574 1.00 92.81 155 HIS A C 1
ATOM 1264 O O . HIS A 1 155 ? 27.133 -12.779 -12.664 1.00 92.81 155 HIS A O 1
ATOM 1270 N N . GLN A 1 156 ? 27.575 -13.451 -14.752 1.00 90.94 156 GLN A N 1
ATOM 1271 C CA . GLN A 1 156 ? 28.505 -12.366 -15.051 1.00 90.94 156 GLN A CA 1
ATOM 1272 C C . GLN A 1 156 ? 27.824 -10.988 -15.063 1.00 90.94 156 GLN A C 1
ATOM 1274 O O . GLN A 1 156 ? 28.408 -10.016 -14.585 1.00 90.94 156 GLN A O 1
ATOM 1279 N N . HIS A 1 157 ? 26.605 -10.884 -15.602 1.00 89.44 157 HIS A N 1
ATOM 1280 C CA . HIS A 1 157 ? 25.965 -9.587 -15.864 1.00 89.44 157 HIS A CA 1
ATOM 1281 C C . HIS A 1 157 ? 24.864 -9.193 -14.866 1.00 89.44 157 HIS A C 1
ATOM 1283 O O . HIS A 1 157 ? 24.616 -7.996 -14.658 1.00 89.44 157 HIS A O 1
ATOM 1289 N N . PHE A 1 158 ? 24.220 -10.172 -14.223 1.00 91.25 158 PHE A N 1
ATOM 1290 C CA . PHE A 1 158 ? 23.044 -9.951 -13.373 1.00 91.25 158 PHE A CA 1
ATOM 1291 C C . PHE A 1 158 ? 23.270 -10.309 -11.902 1.00 91.25 158 PHE A C 1
ATOM 1293 O O . PHE A 1 158 ? 22.546 -9.805 -11.041 1.00 91.25 158 PHE A O 1
ATOM 1300 N N . LYS A 1 159 ? 24.292 -11.113 -11.566 1.00 87.75 159 LYS A N 1
ATOM 1301 C CA . LYS A 1 159 ? 24.639 -11.391 -10.165 1.00 87.75 159 LYS A CA 1
ATOM 1302 C C . LYS A 1 159 ? 25.386 -10.209 -9.557 1.00 87.75 159 LYS A C 1
ATOM 1304 O O . LYS A 1 159 ? 26.612 -10.140 -9.566 1.00 87.75 159 LYS A O 1
ATOM 1309 N N . ARG A 1 160 ? 24.622 -9.270 -9.007 1.00 81.94 160 ARG A N 1
ATOM 1310 C CA . ARG A 1 160 ? 25.135 -8.055 -8.364 1.00 81.94 160 ARG A CA 1
ATOM 1311 C C . ARG A 1 160 ? 24.968 -8.116 -6.852 1.00 81.94 160 ARG A C 1
ATOM 1313 O O . ARG A 1 160 ? 24.144 -8.865 -6.330 1.00 81.94 160 ARG A O 1
ATOM 1320 N N . ARG A 1 161 ? 25.770 -7.319 -6.140 1.00 76.88 161 ARG A N 1
ATOM 1321 C CA . ARG A 1 161 ? 25.582 -7.107 -4.702 1.00 76.88 161 ARG A CA 1
ATOM 1322 C C . ARG A 1 161 ? 24.228 -6.434 -4.503 1.00 76.88 161 ARG A C 1
ATOM 1324 O O . ARG A 1 161 ? 24.037 -5.314 -4.964 1.00 76.88 161 ARG A O 1
ATOM 1331 N N . THR A 1 162 ? 23.318 -7.114 -3.817 1.00 73.06 162 THR A N 1
ATOM 1332 C CA . THR A 1 162 ? 22.007 -6.556 -3.499 1.00 73.06 162 THR A CA 1
ATOM 1333 C C . THR A 1 162 ? 22.150 -5.419 -2.494 1.00 73.06 162 THR A C 1
ATOM 1335 O O . THR A 1 162 ? 22.867 -5.560 -1.497 1.00 73.06 162 THR A O 1
ATOM 1338 N N . GLN A 1 163 ? 21.478 -4.301 -2.751 1.00 67.62 163 GLN A N 1
ATOM 1339 C CA . GLN A 1 163 ? 21.412 -3.160 -1.843 1.00 67.62 163 GLN A CA 1
ATOM 1340 C C . GLN A 1 163 ? 19.973 -2.943 -1.366 1.00 67.62 163 GLN A C 1
ATOM 1342 O O . GLN A 1 163 ? 19.026 -3.162 -2.117 1.00 67.62 163 GLN A O 1
ATOM 1347 N N . GLY A 1 164 ? 19.810 -2.500 -0.119 1.00 73.31 164 GLY A N 1
ATOM 1348 C CA . GLY A 1 164 ? 18.491 -2.281 0.477 1.00 73.31 164 GLY A CA 1
ATOM 1349 C C . GLY A 1 164 ? 17.777 -3.569 0.905 1.00 73.31 164 GLY A C 1
ATOM 1350 O O . GLY A 1 164 ? 18.384 -4.634 1.019 1.00 73.31 164 GLY A O 1
ATOM 1351 N N . LYS A 1 165 ? 16.484 -3.436 1.217 1.00 80.00 165 LYS A N 1
ATOM 1352 C CA . LYS A 1 165 ? 15.592 -4.542 1.594 1.00 80.00 165 LYS A CA 1
ATOM 1353 C C . LYS A 1 165 ? 14.835 -5.045 0.369 1.00 80.00 165 LYS A C 1
ATOM 1355 O O . LYS A 1 165 ? 14.601 -4.289 -0.571 1.00 80.00 165 LYS A O 1
ATOM 1360 N N . ASP A 1 166 ? 14.406 -6.299 0.412 1.00 81.38 166 ASP A N 1
ATOM 1361 C CA . ASP A 1 166 ? 13.554 -6.865 -0.632 1.00 81.38 166 ASP A CA 1
ATOM 1362 C C . ASP A 1 166 ? 12.190 -6.168 -0.655 1.00 81.38 166 ASP A C 1
ATOM 1364 O O . ASP A 1 166 ? 11.645 -5.824 0.387 1.00 81.38 166 ASP A O 1
ATOM 1368 N N . ILE A 1 167 ? 11.580 -6.007 -1.825 1.00 82.69 167 ILE A N 1
ATOM 1369 C CA . ILE A 1 167 ? 10.170 -5.595 -1.905 1.00 82.69 167 ILE A CA 1
ATOM 1370 C C . ILE A 1 167 ? 9.291 -6.792 -1.508 1.00 82.69 167 ILE A C 1
ATOM 1372 O O . ILE A 1 167 ? 9.637 -7.923 -1.874 1.00 82.69 167 ILE A O 1
ATOM 1376 N N . PRO A 1 168 ? 8.150 -6.583 -0.819 1.00 87.69 168 PRO A N 1
ATOM 1377 C CA . PRO A 1 168 ? 7.210 -7.661 -0.522 1.00 87.69 168 PRO A CA 1
ATOM 1378 C C . PRO A 1 168 ? 6.867 -8.482 -1.781 1.00 87.69 168 PRO A C 1
ATOM 1380 O O . PRO A 1 168 ? 6.540 -7.882 -2.815 1.00 87.69 168 PRO A O 1
ATOM 1383 N N . PRO A 1 169 ? 6.993 -9.824 -1.749 1.00 84.06 169 PRO A N 1
ATOM 1384 C CA . PRO A 1 169 ? 6.629 -10.688 -2.869 1.00 84.06 169 PRO A CA 1
ATOM 1385 C C . PRO A 1 169 ? 5.116 -10.693 -3.114 1.00 84.06 169 PRO A C 1
ATOM 1387 O O . PRO A 1 169 ? 4.339 -10.205 -2.291 1.00 84.06 169 PRO A O 1
ATOM 1390 N N . ASP A 1 170 ? 4.709 -11.256 -4.253 1.00 78.81 170 ASP A N 1
ATOM 1391 C CA . ASP A 1 170 ? 3.299 -11.295 -4.653 1.00 78.81 170 ASP A CA 1
ATOM 1392 C C . ASP A 1 170 ? 2.433 -12.107 -3.684 1.00 78.81 170 ASP A C 1
ATOM 1394 O O . ASP A 1 170 ? 1.298 -11.742 -3.392 1.00 78.81 170 ASP A O 1
ATOM 1398 N N . ASP A 1 171 ? 3.015 -13.153 -3.107 1.00 81.69 171 ASP A N 1
ATOM 1399 C CA . ASP A 1 171 ? 2.403 -14.064 -2.150 1.00 81.69 171 ASP A CA 1
ATOM 1400 C C . ASP A 1 171 ? 2.782 -13.742 -0.696 1.00 81.69 171 ASP A C 1
ATOM 1402 O O . ASP A 1 171 ? 2.813 -14.638 0.137 1.00 81.69 171 ASP A O 1
ATOM 1406 N N . ILE A 1 172 ? 3.074 -12.479 -0.355 1.00 87.56 172 ILE A N 1
ATOM 1407 C CA . ILE A 1 172 ? 3.573 -12.083 0.980 1.00 87.56 172 ILE A CA 1
ATOM 1408 C C . ILE A 1 172 ? 2.768 -12.666 2.160 1.00 87.56 172 ILE A C 1
ATOM 1410 O O . ILE A 1 172 ? 3.356 -12.925 3.212 1.00 87.56 172 ILE A O 1
ATOM 1414 N N . ALA A 1 173 ? 1.464 -12.925 1.993 1.00 87.00 173 ALA A N 1
ATOM 1415 C CA . ALA A 1 173 ? 0.618 -13.604 2.979 1.00 87.00 173 ALA A CA 1
ATOM 1416 C C . ALA A 1 173 ? 1.223 -14.938 3.463 1.00 87.00 173 ALA A C 1
ATOM 1418 O O . ALA A 1 173 ? 1.301 -15.169 4.673 1.00 87.00 173 ALA A O 1
ATOM 1419 N N . SER A 1 174 ? 1.766 -15.733 2.530 1.00 85.88 174 SER A N 1
ATOM 1420 C CA . SER A 1 174 ? 2.378 -17.050 2.766 1.00 85.88 174 SER A CA 1
ATOM 1421 C C . SER A 1 174 ? 3.565 -16.995 3.722 1.00 85.88 174 SER A C 1
ATOM 1423 O O . SER A 1 174 ? 3.860 -17.939 4.453 1.00 85.88 174 SER A O 1
ATOM 1425 N N . THR A 1 175 ? 4.261 -15.859 3.729 1.00 84.81 175 THR A N 1
ATOM 1426 C CA . THR A 1 175 ? 5.461 -15.649 4.536 1.00 84.81 175 THR A CA 1
ATOM 1427 C C . THR A 1 175 ? 5.154 -14.881 5.817 1.00 84.81 175 THR A C 1
ATOM 1429 O O . THR A 1 175 ? 5.768 -15.126 6.857 1.00 84.81 175 THR A O 1
ATOM 1432 N N . LEU A 1 176 ? 4.229 -13.925 5.746 1.00 85.75 176 LEU A N 1
ATOM 1433 C CA . LEU A 1 176 ? 3.965 -12.975 6.817 1.00 85.75 176 LEU A CA 1
ATOM 1434 C C . LEU A 1 176 ? 2.942 -13.496 7.825 1.00 85.75 176 LEU A C 1
ATOM 1436 O O . LEU A 1 176 ? 3.089 -13.206 9.012 1.00 85.75 176 LEU A O 1
ATOM 1440 N N . VAL A 1 177 ? 1.928 -14.236 7.364 1.00 83.44 177 VAL A N 1
ATOM 1441 C CA . VAL A 1 177 ? 0.753 -14.556 8.181 1.00 83.44 177 VAL A CA 1
ATOM 1442 C C . VAL A 1 177 ? 0.466 -16.051 8.269 1.00 83.44 177 VAL A C 1
ATOM 1444 O O . VAL A 1 177 ? 0.242 -16.530 9.380 1.00 83.44 177 VAL A O 1
ATOM 1447 N N . ASP A 1 178 ? 0.545 -16.808 7.172 1.00 87.94 178 ASP A N 1
ATOM 1448 C CA . ASP A 1 178 ? 0.221 -18.247 7.170 1.00 87.94 178 ASP A CA 1
ATOM 1449 C C . ASP A 1 178 ? 0.942 -19.051 8.272 1.00 87.94 178 ASP A C 1
ATOM 1451 O O . ASP A 1 178 ? 0.274 -19.812 8.981 1.00 87.94 178 ASP A O 1
ATOM 1455 N N . PRO A 1 179 ? 2.255 -18.850 8.535 1.00 90.12 179 PRO A N 1
ATOM 1456 C CA . PRO A 1 179 ? 2.962 -19.590 9.584 1.00 90.12 179 PRO A CA 1
ATOM 1457 C C . PRO A 1 179 ? 2.456 -19.295 11.005 1.00 90.12 179 PRO A C 1
ATOM 1459 O O . PRO A 1 179 ? 2.776 -20.025 11.943 1.00 90.12 179 PRO A O 1
ATOM 1462 N N . LEU A 1 180 ? 1.702 -18.208 11.182 1.00 89.06 180 LEU A N 1
ATOM 1463 C CA . LEU A 1 180 ? 1.212 -17.727 12.471 1.00 89.06 180 LEU A CA 1
ATOM 1464 C C . LEU A 1 180 ? -0.244 -18.115 12.731 1.00 89.06 180 LEU A C 1
ATOM 1466 O O . LEU A 1 180 ? -0.680 -18.053 13.881 1.00 89.06 180 LEU A O 1
ATOM 1470 N N . MET A 1 181 ? -0.988 -18.542 11.707 1.00 90.44 181 MET A N 1
ATOM 1471 C CA . MET A 1 181 ? -2.424 -18.802 11.827 1.00 90.44 181 MET A CA 1
ATOM 1472 C C . MET A 1 181 ? -2.749 -19.933 12.805 1.00 90.44 181 MET A C 1
ATOM 1474 O O . MET A 1 181 ? -3.670 -19.789 13.608 1.00 90.44 181 MET A O 1
ATOM 1478 N N . GLU A 1 182 ? -1.981 -21.024 12.809 1.00 94.94 182 GLU A N 1
ATOM 1479 C CA . GLU A 1 182 ? -2.164 -22.117 13.777 1.00 94.94 182 GLU A CA 1
ATOM 1480 C C . GLU A 1 182 ? -1.824 -21.697 15.221 1.00 94.94 182 GLU A C 1
ATOM 1482 O O . GLU A 1 182 ? -2.674 -21.854 16.105 1.00 94.94 182 GLU A O 1
ATOM 1487 N N . PRO A 1 183 ? -0.650 -21.090 15.500 1.00 96.19 183 PRO A N 1
ATOM 1488 C CA . PRO A 1 183 ? -0.360 -20.527 16.819 1.00 96.19 183 PRO A CA 1
ATOM 1489 C C . PRO A 1 183 ? -1.421 -19.537 17.322 1.00 96.19 183 PRO A C 1
ATOM 1491 O O . PRO A 1 183 ? -1.834 -19.617 18.480 1.00 96.19 183 PRO A O 1
ATOM 1494 N N . LEU A 1 184 ? -1.903 -18.638 16.459 1.00 94.81 184 LEU A N 1
ATOM 1495 C CA . LEU A 1 184 ? -2.948 -17.669 16.798 1.00 94.81 184 LEU A CA 1
ATOM 1496 C C . LEU A 1 184 ? -4.298 -18.346 17.061 1.00 94.81 184 LEU A C 1
ATOM 1498 O O . LEU A 1 184 ? -4.982 -17.984 18.015 1.00 94.81 184 LEU A O 1
ATOM 1502 N N . SER A 1 185 ? -4.656 -19.367 16.281 1.00 95.50 185 SER A N 1
ATOM 1503 C CA . SER A 1 185 ? -5.868 -20.168 16.506 1.00 95.50 185 SER A CA 1
ATOM 1504 C C . SER A 1 185 ? -5.789 -20.954 17.818 1.00 95.50 185 SER A C 1
ATOM 1506 O O . SER A 1 185 ? -6.786 -21.111 18.522 1.00 95.50 185 SER A O 1
ATOM 1508 N N . SER A 1 186 ? -4.603 -21.449 18.185 1.00 96.50 186 SER A N 1
ATOM 1509 C CA . SER A 1 186 ? -4.377 -22.087 19.486 1.00 96.50 186 SER A CA 1
ATOM 1510 C C . SER A 1 186 ? -4.507 -21.093 20.635 1.00 96.50 186 SER A C 1
ATOM 1512 O O . SER A 1 186 ? -5.097 -21.427 21.662 1.00 96.50 186 SER A O 1
ATOM 1514 N N . LEU A 1 187 ? -3.981 -19.877 20.466 1.00 96.75 187 LEU A N 1
ATOM 1515 C CA . LEU A 1 187 ? -4.131 -18.812 21.448 1.00 96.75 187 LEU A CA 1
ATOM 1516 C C . LEU A 1 187 ? -5.604 -18.429 21.622 1.00 96.75 187 LEU A C 1
ATOM 1518 O O . LEU A 1 187 ? -6.092 -18.387 22.746 1.00 96.75 187 LEU A O 1
ATOM 1522 N N . GLN A 1 188 ? -6.324 -18.227 20.518 1.00 96.19 188 GLN A N 1
ATOM 1523 C CA . GLN A 1 188 ? -7.751 -17.914 20.520 1.00 96.19 188 GLN A CA 1
ATOM 1524 C C . GLN A 1 188 ? -8.552 -18.945 21.323 1.00 96.19 188 GLN A C 1
ATOM 1526 O O . GLN A 1 188 ? -9.273 -18.566 22.239 1.00 96.19 188 GLN A O 1
ATOM 1531 N N . ARG A 1 189 ? -8.361 -20.244 21.045 1.00 95.19 189 ARG A N 1
ATOM 1532 C CA . ARG A 1 189 ? -9.015 -21.338 21.787 1.00 95.19 189 ARG A CA 1
ATOM 1533 C C . ARG A 1 189 ? -8.701 -21.316 23.282 1.00 95.19 189 ARG A C 1
ATOM 1535 O O . ARG A 1 189 ? -9.550 -21.667 24.086 1.00 95.19 189 ARG A O 1
ATOM 1542 N N . SER A 1 190 ? -7.493 -20.905 23.672 1.00 96.06 190 SER A N 1
ATOM 1543 C CA . SER A 1 190 ? -7.125 -20.810 25.092 1.00 96.06 190 SER A CA 1
ATOM 1544 C C . SER A 1 190 ? -7.752 -19.616 25.817 1.00 96.06 190 SER A C 1
ATOM 1546 O O . SER A 1 190 ? -7.852 -19.644 27.038 1.00 96.06 190 SER A O 1
ATOM 1548 N N . LEU A 1 191 ? -8.167 -18.583 25.077 1.00 95.06 191 LEU A N 1
ATOM 1549 C CA . LEU A 1 191 ? -8.732 -17.346 25.621 1.00 95.06 191 LEU A CA 1
ATOM 1550 C C . LEU A 1 191 ? -10.246 -17.240 25.408 1.00 95.06 191 LEU A C 1
ATOM 1552 O O . LEU A 1 191 ? -10.863 -16.301 25.900 1.00 95.06 191 LEU A O 1
ATOM 1556 N N . GLU A 1 192 ? -10.867 -18.175 24.687 1.00 92.88 192 GLU A N 1
ATOM 1557 C CA . GLU A 1 192 ? -12.269 -18.061 24.274 1.00 92.88 192 GLU A CA 1
ATOM 1558 C C . GLU A 1 192 ? -13.246 -17.980 25.454 1.00 92.88 192 GLU A C 1
ATOM 1560 O O . GLU A 1 192 ? -14.285 -17.333 25.345 1.00 92.88 192 GLU A O 1
ATOM 1565 N N . SER A 1 193 ? -12.917 -18.585 26.597 1.00 91.62 193 SER A N 1
ATOM 1566 C CA . SER A 1 193 ? -13.729 -18.515 27.816 1.00 91.62 193 SER A CA 1
ATOM 1567 C C . SER A 1 193 ? -13.523 -17.235 28.629 1.00 91.62 193 SER A C 1
ATOM 1569 O O . SER A 1 193 ? -14.267 -16.992 29.578 1.00 91.62 193 SER A O 1
ATOM 1571 N N . GLU A 1 194 ? -12.522 -16.423 28.293 1.00 92.62 194 GLU A N 1
ATOM 1572 C CA . GLU A 1 194 ? -12.155 -15.245 29.071 1.00 92.62 194 GLU A CA 1
ATOM 1573 C C . GLU A 1 194 ? -13.093 -14.063 28.799 1.00 92.62 194 GLU A C 1
ATOM 1575 O O . GLU A 1 194 ? -13.451 -13.755 27.658 1.00 92.62 194 GLU A O 1
ATOM 1580 N N . VAL A 1 195 ? -13.460 -13.338 29.862 1.00 89.06 195 VAL A N 1
ATOM 1581 C CA . VAL A 1 195 ? -14.402 -12.206 29.775 1.00 89.06 195 VAL A CA 1
ATOM 1582 C C . VAL A 1 195 ? -13.873 -11.113 28.848 1.00 89.06 195 VAL A C 1
ATOM 1584 O O . VAL A 1 195 ? -14.625 -10.574 28.038 1.00 89.06 195 VAL A O 1
ATOM 1587 N N . PHE A 1 196 ? -12.577 -10.797 28.920 1.00 87.56 196 PHE A N 1
ATOM 1588 C CA . PHE A 1 196 ? -11.984 -9.772 28.060 1.00 87.56 196 PHE A CA 1
ATOM 1589 C C . PHE A 1 196 ? -12.072 -10.162 26.577 1.00 87.56 196 PHE A C 1
ATOM 1591 O O . PHE A 1 196 ? -12.365 -9.314 25.736 1.00 87.56 196 PHE A O 1
ATOM 1598 N N . TYR A 1 197 ? -11.874 -11.442 26.250 1.00 91.88 197 TYR A N 1
ATOM 1599 C CA . TYR A 1 197 ? -11.944 -11.937 24.881 1.00 91.88 197 TYR A CA 1
ATOM 1600 C C . TYR A 1 197 ? -13.369 -11.797 24.337 1.00 91.88 197 TYR A C 1
ATOM 1602 O O . TYR A 1 197 ? -13.576 -11.263 23.244 1.00 91.88 197 TYR A O 1
ATOM 1610 N N . GLN A 1 198 ? -14.363 -12.173 25.149 1.00 88.06 198 GLN A N 1
ATOM 1611 C CA . GLN A 1 198 ? -15.781 -11.997 24.826 1.00 88.06 198 GLN A CA 1
ATOM 1612 C C . GLN A 1 198 ? -16.168 -10.519 24.642 1.00 88.06 198 GLN A C 1
ATOM 1614 O O . GLN A 1 198 ? -16.964 -10.177 23.764 1.00 88.06 198 GLN A O 1
ATOM 1619 N N . THR A 1 199 ? -15.549 -9.612 25.399 1.00 86.12 199 THR A N 1
ATOM 1620 C CA . THR A 1 199 ? -15.701 -8.167 25.188 1.00 86.12 199 THR A CA 1
ATOM 1621 C C . THR A 1 199 ? -15.127 -7.730 23.840 1.00 86.12 199 THR A C 1
ATOM 1623 O O . THR A 1 199 ? -15.780 -6.987 23.108 1.00 86.12 199 THR A O 1
ATOM 1626 N N . LYS A 1 200 ? -13.934 -8.209 23.466 1.00 89.75 200 LYS A N 1
ATOM 1627 C CA . LYS A 1 200 ? -13.261 -7.831 22.212 1.00 89.75 200 LYS A CA 1
ATOM 1628 C C . LYS A 1 200 ? -13.998 -8.351 20.971 1.00 89.75 200 LYS A C 1
ATOM 1630 O O . LYS A 1 200 ? -14.175 -7.590 20.021 1.00 89.75 200 LYS A O 1
ATOM 1635 N N . ILE A 1 201 ? -14.517 -9.582 20.993 1.00 89.69 201 ILE A N 1
ATOM 1636 C CA . ILE A 1 201 ? -15.379 -10.084 19.906 1.00 89.69 201 ILE A CA 1
ATOM 1637 C C . ILE A 1 201 ? -16.714 -9.324 19.849 1.00 89.69 201 ILE A C 1
ATOM 1639 O O . ILE A 1 201 ? -17.209 -9.027 18.764 1.00 89.69 201 ILE A O 1
ATOM 1643 N N . GLY A 1 202 ? -17.281 -8.941 21.000 1.00 85.06 202 GLY A N 1
ATOM 1644 C CA . GLY A 1 202 ? -18.473 -8.093 21.066 1.00 85.06 202 GLY A CA 1
ATOM 1645 C C . GLY A 1 202 ? -18.250 -6.707 20.453 1.00 85.06 202 GLY A C 1
ATOM 1646 O O . GLY A 1 202 ? -19.092 -6.236 19.689 1.00 85.06 202 GLY A O 1
ATOM 1647 N N . LEU A 1 203 ? -17.103 -6.082 20.734 1.00 85.50 203 LEU A N 1
ATOM 1648 C CA . LEU A 1 203 ? -16.694 -4.812 20.130 1.00 85.50 203 LEU A CA 1
ATOM 1649 C C . LEU A 1 203 ? -16.574 -4.938 18.610 1.00 85.50 203 LEU A C 1
ATOM 1651 O O . LEU A 1 203 ? -17.162 -4.142 17.885 1.00 85.50 203 LEU A O 1
ATOM 1655 N N . TRP A 1 204 ? -15.874 -5.968 18.131 1.00 90.12 204 TRP A N 1
ATOM 1656 C CA . TRP A 1 204 ? -15.749 -6.247 16.702 1.00 90.12 204 TRP A CA 1
ATOM 1657 C C . TRP A 1 204 ? -17.114 -6.386 16.012 1.00 90.12 204 TRP A C 1
ATOM 1659 O O . TRP A 1 204 ? -17.347 -5.754 14.984 1.00 90.12 204 TRP A O 1
ATOM 1669 N N . ARG A 1 205 ? -18.053 -7.140 16.603 1.00 85.25 205 ARG A N 1
ATOM 1670 C CA . ARG A 1 205 ? -19.415 -7.273 16.057 1.00 85.25 205 ARG A CA 1
ATOM 1671 C C . ARG A 1 205 ? -20.139 -5.938 15.976 1.00 85.25 205 ARG A C 1
ATOM 1673 O O . ARG A 1 205 ? -20.743 -5.661 14.950 1.00 85.25 205 ARG A O 1
ATOM 1680 N N . LYS A 1 206 ? -20.093 -5.125 17.035 1.00 79.75 206 LYS A N 1
ATOM 1681 C CA . LYS A 1 206 ? -20.748 -3.806 17.053 1.00 79.75 206 LYS A CA 1
ATOM 1682 C C . LYS A 1 206 ? -20.191 -2.887 15.972 1.00 79.75 206 LYS A C 1
ATOM 1684 O O . LYS A 1 206 ? -20.948 -2.191 15.308 1.00 79.75 206 LYS A O 1
ATOM 1689 N N . VAL A 1 207 ? -18.875 -2.927 15.790 1.00 81.06 207 VAL A N 1
ATOM 1690 C CA . VAL A 1 207 ? -18.169 -2.167 14.761 1.00 81.06 207 VAL A CA 1
ATOM 1691 C C . VAL A 1 207 ? -18.624 -2.601 13.358 1.00 81.06 207 VAL A C 1
ATOM 1693 O O . VAL A 1 207 ? -18.972 -1.742 12.561 1.00 81.06 207 VAL A O 1
ATOM 1696 N N . LEU A 1 208 ? -18.759 -3.905 13.081 1.00 82.38 208 LEU A N 1
ATOM 1697 C CA . LEU A 1 208 ? -19.319 -4.387 11.806 1.00 82.38 208 LEU A CA 1
ATOM 1698 C C . LEU A 1 208 ? -20.826 -4.118 11.638 1.00 82.38 208 LEU A C 1
ATOM 1700 O O . LEU A 1 208 ? -21.291 -3.876 10.526 1.00 82.38 208 LEU A O 1
ATOM 1704 N N . GLN A 1 209 ? -21.596 -4.157 12.729 1.00 77.94 209 GLN A N 1
ATOM 1705 C CA . GLN A 1 209 ? -23.027 -3.838 12.737 1.00 77.94 209 GLN A CA 1
ATOM 1706 C C . GLN A 1 209 ? -23.290 -2.388 12.347 1.00 77.94 209 GLN A C 1
ATOM 1708 O O . GLN A 1 209 ? -24.151 -2.148 11.506 1.00 77.94 209 GLN A O 1
ATOM 1713 N N . GLY A 1 210 ? -22.527 -1.443 12.904 1.00 65.69 210 GLY A N 1
ATOM 1714 C CA . GLY A 1 210 ? -22.628 -0.026 12.541 1.00 65.69 210 GLY A CA 1
ATOM 1715 C C . GLY A 1 210 ? -22.337 0.241 11.061 1.00 65.69 210 GLY A C 1
ATOM 1716 O O . GLY A 1 210 ? -22.873 1.184 10.494 1.00 65.69 210 GLY A O 1
ATOM 1717 N N . SER A 1 211 ? -21.547 -0.626 10.431 1.00 69.81 211 SER A N 1
ATOM 1718 C CA . SER A 1 211 ? -21.189 -0.561 9.014 1.00 69.81 211 SER A CA 1
ATOM 1719 C C . SER A 1 211 ? -22.190 -1.230 8.070 1.00 69.81 211 SER A C 1
ATOM 1721 O O . SER A 1 211 ? -22.038 -1.129 6.857 1.00 69.81 211 SER A O 1
ATOM 1723 N N . GLY A 1 212 ? -23.170 -1.975 8.594 1.00 69.31 212 GLY A N 1
ATOM 1724 C CA . GLY A 1 212 ? -24.062 -2.808 7.780 1.00 69.31 212 GLY A CA 1
ATOM 1725 C C . GLY A 1 212 ? -23.403 -4.071 7.200 1.00 69.31 212 GLY A C 1
ATOM 1726 O O . GLY A 1 212 ? -23.996 -4.720 6.345 1.00 69.31 212 GLY A O 1
ATOM 1727 N N . ILE A 1 213 ? -22.209 -4.449 7.678 1.00 70.50 213 ILE A N 1
ATOM 1728 C CA . ILE A 1 213 ? -21.372 -5.554 7.157 1.00 70.50 213 ILE A CA 1
ATOM 1729 C C . ILE A 1 213 ? -21.362 -6.721 8.157 1.00 70.50 213 ILE A C 1
ATOM 1731 O O . ILE A 1 213 ? -20.332 -7.286 8.525 1.00 70.50 213 ILE A O 1
ATOM 1735 N N . VAL A 1 214 ? -22.529 -7.055 8.700 1.00 67.44 214 VAL A N 1
ATOM 1736 C CA . VAL A 1 214 ? -22.639 -8.163 9.656 1.00 67.44 214 VAL A CA 1
ATOM 1737 C C . VAL A 1 214 ? -22.520 -9.481 8.890 1.00 67.44 214 VAL A C 1
ATOM 1739 O O . VAL A 1 214 ? -23.256 -9.652 7.917 1.00 67.44 214 VAL A O 1
ATOM 1742 N N . PRO A 1 215 ? -21.657 -10.429 9.314 1.00 65.00 215 PRO A N 1
ATOM 1743 C CA . PRO A 1 215 ? -21.597 -11.750 8.696 1.00 65.00 215 PRO A CA 1
ATOM 1744 C C . PRO A 1 215 ? -22.985 -12.387 8.644 1.00 65.00 215 PRO A C 1
ATOM 1746 O O . PRO A 1 215 ? -23.696 -12.413 9.654 1.00 65.00 215 PRO A O 1
ATOM 1749 N N . SER A 1 216 ? -23.368 -12.889 7.470 1.00 63.88 216 SER A N 1
ATOM 1750 C CA . SER A 1 216 ? -24.703 -13.454 7.257 1.00 63.88 216 SER A CA 1
ATOM 1751 C C . SER A 1 216 ? -24.889 -14.769 8.025 1.00 63.88 216 SER A C 1
ATOM 1753 O O . SER A 1 216 ? -25.961 -15.038 8.574 1.00 63.88 216 SER A O 1
ATOM 1755 N N . ASP A 1 217 ? -23.809 -15.548 8.146 1.00 65.81 217 ASP A N 1
ATOM 1756 C CA . ASP A 1 217 ? -23.740 -16.727 8.998 1.00 65.81 217 ASP A CA 1
ATOM 1757 C C . ASP A 1 217 ? -23.353 -16.351 10.438 1.00 65.81 217 ASP A C 1
ATOM 1759 O O . ASP A 1 217 ? -22.203 -16.034 10.764 1.00 65.81 217 ASP A O 1
ATOM 1763 N N . SER A 1 218 ? -24.353 -16.443 11.315 1.00 65.94 218 SER A N 1
ATOM 1764 C CA . SER A 1 218 ? -24.240 -16.201 12.753 1.00 65.94 218 SER A CA 1
ATOM 1765 C C . SER A 1 218 ? -23.631 -17.372 13.539 1.00 65.94 218 SER A C 1
ATOM 1767 O O . SER A 1 218 ? -23.528 -17.278 14.764 1.00 65.94 218 SER A O 1
ATOM 1769 N N . SER A 1 219 ? -23.179 -18.445 12.880 1.00 75.12 219 SER A N 1
ATOM 1770 C CA . SER A 1 219 ? -22.478 -19.555 13.527 1.00 75.12 219 SER A CA 1
ATOM 1771 C C . SER A 1 219 ? -21.266 -19.062 14.331 1.00 75.12 219 SER A C 1
ATOM 1773 O O . SER A 1 219 ? -20.409 -18.355 13.787 1.00 75.12 219 SER A O 1
ATOM 1775 N N . PRO A 1 220 ? -21.122 -19.459 15.611 1.00 74.88 220 PRO A N 1
ATOM 1776 C CA . PRO A 1 220 ? -19.965 -19.094 16.426 1.00 74.88 220 PRO A CA 1
ATOM 1777 C C . PRO A 1 220 ? -18.624 -19.475 15.788 1.00 74.88 220 PRO A C 1
ATOM 1779 O O . PRO A 1 220 ? -17.656 -18.733 15.918 1.00 74.88 220 PRO A O 1
ATOM 1782 N N . LEU A 1 221 ? -18.570 -20.596 15.057 1.00 75.88 221 LEU A N 1
ATOM 1783 C CA . LEU A 1 221 ? -17.360 -21.043 14.360 1.00 75.88 221 LEU A CA 1
ATOM 1784 C C . LEU A 1 221 ? -16.948 -20.061 13.262 1.00 75.88 221 LEU A C 1
ATOM 1786 O O . LEU A 1 221 ? -15.778 -19.691 13.170 1.00 75.88 221 LEU A O 1
ATOM 1790 N N . ASN A 1 222 ? -17.918 -19.609 12.468 1.00 81.19 222 ASN A N 1
ATOM 1791 C CA . ASN A 1 222 ? -17.675 -18.656 11.396 1.00 81.19 222 ASN A CA 1
ATOM 1792 C C . ASN A 1 222 ? -17.249 -17.291 11.952 1.00 81.19 222 ASN A C 1
ATOM 1794 O O . ASN A 1 222 ? -16.279 -16.685 11.503 1.00 81.19 222 ASN A O 1
ATOM 1798 N N . GLN A 1 223 ? -17.917 -16.837 13.012 1.00 83.88 223 GLN A N 1
ATOM 1799 C CA . GLN A 1 223 ? -17.556 -15.587 13.672 1.00 83.88 223 GLN A CA 1
ATOM 1800 C C . GLN A 1 223 ? -16.143 -15.625 14.258 1.00 83.88 223 GLN A C 1
ATOM 1802 O O . GLN A 1 223 ? -15.384 -14.682 14.061 1.00 83.88 223 GLN A O 1
ATOM 1807 N N . SER A 1 224 ? -15.764 -16.713 14.936 1.00 86.94 224 SER A N 1
ATOM 1808 C CA . SER A 1 224 ? -14.407 -16.886 15.463 1.00 86.94 224 SER A CA 1
ATOM 1809 C C . SER A 1 224 ? -13.359 -16.908 14.348 1.00 86.94 224 SER A C 1
ATOM 1811 O O . SER A 1 224 ? -12.294 -16.306 14.505 1.00 86.94 224 SER A O 1
ATOM 1813 N N . TYR A 1 225 ? -13.668 -17.549 13.217 1.00 89.44 225 TYR A N 1
ATOM 1814 C CA . TYR A 1 225 ? -12.808 -17.604 12.035 1.00 89.44 225 TYR A CA 1
ATOM 1815 C C . TYR A 1 225 ? -12.526 -16.211 11.454 1.00 89.44 225 TYR A C 1
ATOM 1817 O O . TYR A 1 225 ? -11.360 -15.862 11.231 1.00 89.44 225 TYR A O 1
ATOM 1825 N N . VAL A 1 226 ? -13.578 -15.415 11.235 1.00 89.44 226 VAL A N 1
ATOM 1826 C CA . VAL A 1 226 ? -13.475 -14.068 10.656 1.00 89.44 226 VAL A CA 1
ATOM 1827 C C . VAL A 1 226 ? -12.842 -13.097 11.657 1.00 89.44 226 VAL A C 1
ATOM 1829 O O . VAL A 1 226 ? -11.937 -12.345 11.298 1.00 89.44 226 VAL A O 1
ATOM 1832 N N . PHE A 1 227 ? -13.249 -13.149 12.930 1.00 92.50 227 PHE A N 1
ATOM 1833 C CA . PHE A 1 227 ? -12.705 -12.301 13.993 1.00 92.50 227 PHE A CA 1
ATOM 1834 C C . PHE A 1 227 ? -11.186 -12.443 14.133 1.00 92.50 227 PHE A C 1
ATOM 1836 O O . PHE A 1 227 ? -10.478 -11.437 14.236 1.00 92.50 227 PHE A O 1
ATOM 1843 N N . LEU A 1 228 ? -10.672 -13.678 14.095 1.00 94.06 228 LEU A N 1
ATOM 1844 C CA . LEU A 1 228 ? -9.237 -13.953 14.145 1.00 94.06 228 LEU A CA 1
ATOM 1845 C C . LEU A 1 228 ? -8.496 -13.228 13.015 1.00 94.06 228 LEU A C 1
ATOM 1847 O O . LEU A 1 228 ? -7.538 -12.500 13.265 1.00 94.06 228 LEU A O 1
ATOM 1851 N N . ARG A 1 229 ? -8.967 -13.385 11.776 1.00 93.12 229 ARG A N 1
ATOM 1852 C CA . ARG A 1 229 ? -8.314 -12.825 10.584 1.00 93.12 229 ARG A CA 1
ATOM 1853 C C . ARG A 1 229 ? -8.406 -11.306 10.523 1.00 93.12 229 ARG A C 1
ATOM 1855 O O . ARG A 1 229 ? -7.401 -10.651 10.255 1.00 93.12 229 ARG A O 1
ATOM 1862 N N . HIS A 1 230 ? -9.564 -10.740 10.865 1.00 93.44 230 HIS A N 1
ATOM 1863 C CA . HIS A 1 230 ? -9.725 -9.295 11.027 1.00 93.44 230 HIS A CA 1
ATOM 1864 C C . HIS A 1 230 ? -8.796 -8.732 12.109 1.00 93.44 230 HIS A C 1
ATOM 1866 O O . HIS A 1 230 ? -8.240 -7.649 11.949 1.00 93.44 230 HIS A O 1
ATOM 1872 N N . SER A 1 231 ? -8.567 -9.476 13.194 1.00 95.00 231 SER A N 1
ATOM 1873 C CA . SER A 1 231 ? -7.653 -9.028 14.248 1.00 95.00 231 SER A CA 1
ATOM 1874 C C . SER A 1 231 ? -6.214 -8.959 13.744 1.00 95.00 231 SER A C 1
ATOM 1876 O O . SER A 1 231 ? -5.509 -7.985 13.998 1.00 95.00 231 SER A O 1
ATOM 1878 N N . VAL A 1 232 ? -5.793 -9.965 12.977 1.00 94.56 232 VAL A N 1
ATOM 1879 C CA . VAL A 1 232 ? -4.441 -10.030 12.416 1.00 94.56 232 VAL A CA 1
ATOM 1880 C C . VAL A 1 232 ? -4.203 -8.944 11.374 1.00 94.56 232 VAL A C 1
ATOM 1882 O O . VAL A 1 232 ? -3.173 -8.277 11.440 1.00 94.56 232 VAL A O 1
ATOM 1885 N N . ILE A 1 233 ? -5.136 -8.725 10.440 1.00 94.25 233 ILE A N 1
ATOM 1886 C CA . ILE A 1 233 ? -4.950 -7.715 9.388 1.00 94.25 233 ILE A CA 1
ATOM 1887 C C . ILE A 1 233 ? -4.903 -6.294 9.970 1.00 94.25 233 ILE A C 1
ATOM 1889 O O . ILE A 1 233 ? -4.050 -5.507 9.564 1.00 94.25 233 ILE A O 1
ATOM 1893 N N . VAL A 1 234 ? -5.737 -5.979 10.972 1.00 95.62 234 VAL A N 1
ATOM 1894 C CA . VAL A 1 234 ? -5.709 -4.669 11.644 1.00 95.62 234 VAL A CA 1
ATOM 1895 C C . VAL A 1 234 ? -4.419 -4.495 12.445 1.00 95.62 234 VAL A C 1
ATOM 1897 O O . VAL A 1 234 ? -3.775 -3.450 12.347 1.00 95.62 234 VAL A O 1
ATOM 1900 N N . ALA A 1 235 ? -3.990 -5.520 13.190 1.00 95.75 235 ALA A N 1
ATOM 1901 C CA . ALA A 1 235 ? -2.717 -5.478 13.910 1.00 95.75 235 ALA A CA 1
ATOM 1902 C C . ALA A 1 235 ? -1.540 -5.240 12.948 1.00 95.75 235 ALA A C 1
ATOM 1904 O O . ALA A 1 235 ? -0.714 -4.358 13.181 1.00 95.75 235 ALA A O 1
ATOM 1905 N N . LEU A 1 236 ? -1.503 -5.967 11.830 1.00 95.25 236 LEU A N 1
ATOM 1906 C CA . LEU A 1 236 ? -0.491 -5.832 10.786 1.00 95.25 236 LEU A CA 1
ATOM 1907 C C . LEU A 1 236 ? -0.497 -4.436 10.155 1.00 95.25 236 LEU A C 1
ATOM 1909 O O . LEU A 1 236 ? 0.571 -3.838 10.025 1.00 95.25 236 LEU A O 1
ATOM 1913 N N . ALA A 1 237 ? -1.667 -3.895 9.803 1.00 95.88 237 ALA A N 1
ATOM 1914 C CA . ALA A 1 237 ? -1.795 -2.561 9.218 1.00 95.88 237 ALA A CA 1
ATOM 1915 C C . ALA A 1 237 ? -1.242 -1.476 10.158 1.00 95.88 237 ALA A C 1
ATOM 1917 O O . ALA A 1 237 ? -0.419 -0.653 9.749 1.00 95.88 237 ALA A O 1
ATOM 1918 N N . ARG A 1 238 ? -1.607 -1.519 11.445 1.00 95.75 238 ARG A N 1
ATOM 1919 C CA . ARG A 1 238 ? -1.124 -0.559 12.453 1.00 95.75 238 ARG A CA 1
ATOM 1920 C C . ARG A 1 238 ? 0.368 -0.693 12.730 1.00 95.75 238 ARG A C 1
ATOM 1922 O O . ARG A 1 238 ? 1.081 0.310 12.763 1.00 95.75 238 ARG A O 1
ATOM 1929 N N . MET A 1 239 ? 0.866 -1.922 12.859 1.00 96.00 239 MET A N 1
ATOM 1930 C CA . MET A 1 239 ? 2.299 -2.185 13.012 1.00 96.00 239 MET A CA 1
ATOM 1931 C C . MET A 1 239 ? 3.101 -1.708 11.797 1.00 96.00 239 MET A C 1
ATOM 1933 O O . MET A 1 239 ? 4.200 -1.174 11.959 1.00 96.00 239 MET A O 1
ATOM 1937 N N . LEU A 1 240 ? 2.555 -1.861 10.588 1.00 95.06 240 LEU A N 1
ATOM 1938 C CA . LEU A 1 240 ? 3.171 -1.366 9.362 1.00 95.06 240 LEU A CA 1
ATOM 1939 C C . LEU A 1 240 ? 3.233 0.167 9.352 1.00 95.06 240 LEU A C 1
ATOM 1941 O O . LEU A 1 240 ? 4.301 0.713 9.091 1.00 95.06 240 LEU A O 1
ATOM 1945 N N . ILE A 1 241 ? 2.153 0.873 9.704 1.00 94.19 241 ILE A N 1
ATOM 1946 C CA . ILE A 1 241 ? 2.155 2.345 9.822 1.00 94.19 241 ILE A CA 1
ATOM 1947 C C . ILE A 1 241 ? 3.177 2.814 10.867 1.00 94.19 241 ILE A C 1
ATOM 1949 O O . ILE A 1 241 ? 3.934 3.755 10.607 1.00 94.19 241 ILE A O 1
ATOM 1953 N N . ALA A 1 242 ? 3.247 2.144 12.020 1.00 93.62 242 ALA A N 1
ATOM 1954 C CA . ALA A 1 242 ? 4.216 2.451 13.070 1.00 93.62 242 ALA A CA 1
ATOM 1955 C C . ALA A 1 242 ? 5.662 2.276 12.571 1.00 93.62 242 ALA A C 1
ATOM 1957 O O . ALA A 1 242 ? 6.497 3.166 12.743 1.00 93.62 242 ALA A O 1
ATOM 1958 N N . TYR A 1 243 ? 5.945 1.180 11.860 1.00 93.88 243 TYR A N 1
ATOM 1959 C CA . TYR A 1 243 ? 7.254 0.933 11.252 1.00 93.88 243 TYR A CA 1
ATOM 1960 C C . TYR A 1 243 ? 7.588 1.952 10.153 1.00 93.88 243 TYR A C 1
ATOM 1962 O O . TYR A 1 243 ? 8.713 2.446 10.078 1.00 93.88 243 TYR A O 1
ATOM 1970 N N . LEU A 1 244 ? 6.617 2.312 9.312 1.00 91.94 244 LEU A N 1
ATOM 1971 C CA . LEU A 1 244 ? 6.793 3.315 8.261 1.00 91.94 244 LEU A CA 1
ATOM 1972 C C . LEU A 1 244 ? 7.003 4.722 8.827 1.00 91.94 244 LEU A C 1
ATOM 1974 O O . LEU A 1 244 ? 7.662 5.532 8.169 1.00 91.94 244 LEU A O 1
ATOM 1978 N N . SER A 1 245 ? 6.471 4.995 10.019 1.00 90.06 245 SER A N 1
ATOM 1979 C CA . SER A 1 245 ? 6.676 6.242 10.759 1.00 90.06 245 SER A CA 1
ATOM 1980 C C . SER A 1 245 ? 8.054 6.296 11.407 1.00 90.06 245 SER A C 1
ATOM 1982 O O . SER A 1 245 ? 8.714 7.329 11.365 1.00 90.06 245 SER A O 1
ATOM 1984 N N . ASN A 1 246 ? 8.518 5.180 11.967 1.00 89.06 246 ASN A N 1
ATOM 1985 C CA . ASN A 1 246 ? 9.836 5.085 12.574 1.00 89.06 246 ASN A CA 1
ATOM 1986 C C . ASN A 1 246 ? 10.456 3.704 12.323 1.00 89.06 246 ASN A C 1
ATOM 1988 O O . ASN A 1 246 ? 10.263 2.760 13.089 1.00 89.06 246 ASN A O 1
ATOM 1992 N N . ALA A 1 247 ? 11.285 3.601 11.283 1.00 85.44 247 ALA A N 1
ATOM 1993 C CA . ALA A 1 247 ? 11.938 2.341 10.921 1.00 85.44 247 ALA A CA 1
ATOM 1994 C C . ALA A 1 247 ? 12.926 1.828 11.995 1.00 85.44 247 ALA A C 1
ATOM 1996 O O . ALA A 1 247 ? 13.289 0.645 11.991 1.00 85.44 247 ALA A O 1
ATOM 1997 N N . ALA A 1 248 ? 13.357 2.696 12.921 1.00 86.06 248 ALA A N 1
ATOM 1998 C CA . ALA A 1 248 ? 14.214 2.344 14.051 1.00 86.06 248 ALA A CA 1
ATOM 1999 C C . ALA A 1 248 ? 13.430 1.856 15.287 1.00 86.06 248 ALA A C 1
ATOM 2001 O O . ALA A 1 248 ? 14.041 1.260 16.174 1.00 86.06 248 ALA A O 1
ATOM 2002 N N . ALA A 1 249 ? 12.106 2.057 15.342 1.00 86.44 249 ALA A N 1
ATOM 2003 C CA . ALA A 1 249 ? 11.259 1.668 16.477 1.00 86.44 249 ALA A CA 1
ATOM 2004 C C . ALA A 1 249 ? 11.360 0.170 16.747 1.00 86.44 249 ALA A C 1
ATOM 2006 O O . ALA A 1 249 ? 11.203 -0.614 15.815 1.00 86.44 249 ALA A O 1
ATOM 2007 N N . ARG A 1 250 ? 11.607 -0.272 17.982 1.00 88.06 250 ARG A N 1
ATOM 2008 C CA . ARG A 1 250 ? 11.721 -1.712 18.283 1.00 88.06 250 ARG A CA 1
ATOM 2009 C C . ARG A 1 250 ? 10.414 -2.448 17.998 1.00 88.06 250 ARG A C 1
ATOM 2011 O O . ARG A 1 250 ? 9.343 -1.857 18.014 1.00 88.06 250 ARG A O 1
ATOM 2018 N N . SER A 1 251 ? 10.476 -3.761 17.798 1.00 87.56 251 SER A N 1
ATOM 2019 C CA . SER A 1 251 ? 9.268 -4.558 17.539 1.00 87.56 251 SER A CA 1
ATOM 2020 C C . SER A 1 251 ? 8.249 -4.475 18.684 1.00 87.56 251 SER A C 1
ATOM 2022 O O . SER A 1 251 ? 7.057 -4.432 18.415 1.00 87.56 251 SER A O 1
ATOM 2024 N N . SER A 1 252 ? 8.688 -4.296 19.935 1.00 86.88 252 SER A N 1
ATOM 2025 C CA . SER A 1 252 ? 7.799 -3.995 21.071 1.00 86.88 252 SER A CA 1
ATOM 2026 C C . SER A 1 252 ? 7.022 -2.679 20.919 1.00 86.88 252 SER A C 1
ATOM 2028 O O . SER A 1 252 ? 5.866 -2.606 21.320 1.00 86.88 252 SER A O 1
ATOM 2030 N N . GLU A 1 253 ? 7.634 -1.651 20.324 1.00 87.81 253 GLU A N 1
ATOM 2031 C CA . GLU A 1 253 ? 6.990 -0.359 20.035 1.00 87.81 253 GLU A CA 1
ATOM 2032 C C . GLU A 1 253 ? 6.000 -0.486 18.862 1.00 87.81 253 GLU A C 1
ATOM 2034 O O . GLU A 1 253 ? 4.996 0.215 18.801 1.00 87.81 253 GLU A O 1
ATOM 2039 N N . LEU A 1 254 ? 6.231 -1.421 17.932 1.00 91.00 254 LEU A N 1
ATOM 2040 C CA . LEU A 1 254 ? 5.233 -1.748 16.908 1.00 91.00 254 LEU A CA 1
ATOM 2041 C C . LEU A 1 254 ? 4.020 -2.438 17.543 1.00 91.00 254 LEU A C 1
ATOM 2043 O O . LEU A 1 254 ? 2.886 -2.060 17.266 1.00 91.00 254 LEU A O 1
ATOM 2047 N N . VAL A 1 255 ? 4.258 -3.406 18.435 1.00 92.38 255 VAL A N 1
ATOM 2048 C CA . VAL A 1 255 ? 3.195 -4.143 19.136 1.00 92.38 255 VAL A CA 1
ATOM 2049 C C . VAL A 1 255 ? 2.317 -3.213 19.976 1.00 92.38 255 VAL A C 1
ATOM 2051 O O . VAL A 1 255 ? 1.105 -3.407 20.006 1.00 92.38 255 VAL A O 1
ATOM 2054 N N . SER A 1 256 ? 2.866 -2.166 20.602 1.00 88.00 256 SER A N 1
ATOM 2055 C CA . SER A 1 256 ? 2.049 -1.234 21.394 1.00 88.00 256 SER A CA 1
ATOM 2056 C C . SER A 1 256 ? 0.976 -0.506 20.571 1.00 88.00 256 SER A C 1
ATOM 2058 O O . SER A 1 256 ? -0.049 -0.131 21.123 1.00 88.00 256 SER A O 1
ATOM 2060 N N . ASN A 1 257 ? 1.144 -0.380 19.249 1.00 87.38 257 ASN A N 1
ATOM 2061 C CA . ASN A 1 257 ? 0.130 0.201 18.355 1.00 87.38 257 ASN A CA 1
ATOM 2062 C C . ASN A 1 257 ? -1.058 -0.745 18.078 1.00 87.38 257 ASN A C 1
ATOM 2064 O O . ASN A 1 257 ? -1.964 -0.410 17.317 1.00 87.38 257 ASN A O 1
ATOM 2068 N N . THR A 1 258 ? -1.061 -1.943 18.668 1.00 88.06 258 THR A N 1
ATOM 2069 C CA . THR A 1 258 ? -2.125 -2.946 18.496 1.00 88.06 258 THR A CA 1
ATOM 2070 C C . THR A 1 258 ? -3.044 -3.079 19.710 1.00 88.06 258 THR A C 1
ATOM 2072 O O . THR A 1 258 ? -4.058 -3.765 19.606 1.00 88.06 258 THR A O 1
ATOM 2075 N N . LEU A 1 259 ? -2.718 -2.408 20.823 1.00 84.44 259 LEU A N 1
ATOM 2076 C CA . LEU A 1 259 ? -3.425 -2.529 22.104 1.00 84.44 259 LEU A CA 1
ATOM 2077 C C . LEU A 1 259 ? -4.883 -2.039 22.020 1.00 84.44 259 LEU A C 1
ATOM 2079 O O . LEU A 1 259 ? -5.791 -2.672 22.568 1.00 84.44 259 LEU A O 1
ATOM 2083 N N . ASP A 1 260 ? -5.111 -0.948 21.287 1.00 83.06 260 ASP A N 1
ATOM 2084 C CA . ASP A 1 260 ? -6.418 -0.290 21.211 1.00 83.06 260 ASP A CA 1
ATOM 2085 C C . ASP A 1 260 ? -7.337 -0.947 20.185 1.00 83.06 260 ASP A C 1
ATOM 2087 O O . ASP A 1 260 ? -6.925 -1.239 19.067 1.00 83.06 260 ASP A O 1
ATOM 2091 N N . GLY A 1 261 ? -8.620 -1.104 20.504 1.00 87.31 261 GLY A N 1
ATOM 2092 C CA . GLY A 1 261 ? -9.597 -1.744 19.619 1.00 87.31 261 GLY A CA 1
ATOM 2093 C C . GLY A 1 261 ? -9.733 -3.251 19.844 1.00 87.31 261 GLY A C 1
ATOM 2094 O O . GLY A 1 261 ? -9.313 -3.798 20.872 1.00 87.31 261 GLY A O 1
ATOM 2095 N N . PHE A 1 262 ? -10.402 -3.933 18.911 1.00 92.31 262 PHE A N 1
ATOM 2096 C CA . PHE A 1 262 ? -10.787 -5.330 19.108 1.00 92.31 262 PHE A CA 1
ATOM 2097 C C . PHE A 1 262 ? -9.592 -6.281 19.016 1.00 92.31 262 PHE A C 1
ATOM 2099 O O . PHE A 1 262 ? -9.521 -7.207 19.811 1.00 92.31 262 PHE A O 1
ATOM 2106 N N . GLN A 1 263 ? -8.615 -6.026 18.142 1.00 94.56 263 GLN A N 1
ATOM 2107 C CA . GLN A 1 263 ? -7.430 -6.871 17.957 1.00 94.56 263 GLN A CA 1
ATOM 2108 C C . GLN A 1 263 ? -6.493 -6.924 19.176 1.00 94.56 263 GLN A C 1
ATOM 2110 O O . GLN A 1 263 ? -5.666 -7.830 19.269 1.00 94.56 263 GLN A O 1
ATOM 2115 N N . GLY A 1 264 ? -6.661 -6.013 20.142 1.00 93.69 264 GLY A N 1
ATOM 2116 C CA . GLY A 1 264 ? -5.891 -5.990 21.389 1.00 93.69 264 GLY A CA 1
ATOM 2117 C C . GLY A 1 264 ? -6.019 -7.261 22.237 1.00 93.69 264 GLY A C 1
ATOM 2118 O O . GLY A 1 264 ? -5.181 -7.500 23.097 1.00 93.69 264 GLY A O 1
ATOM 2119 N N . TRP A 1 265 ? -6.997 -8.141 21.969 1.00 95.19 265 TRP A N 1
ATOM 2120 C CA . TRP A 1 265 ? -7.056 -9.457 22.623 1.00 95.19 265 TRP A CA 1
ATOM 2121 C C . TRP A 1 265 ? -5.774 -10.283 22.415 1.00 95.19 265 TRP A C 1
ATOM 2123 O O . TRP A 1 265 ? -5.434 -11.098 23.269 1.00 95.19 265 TRP A O 1
ATOM 2133 N N . ILE A 1 266 ? -5.053 -10.071 21.303 1.00 95.88 266 ILE A N 1
ATOM 2134 C CA . ILE A 1 266 ? -3.821 -10.806 20.990 1.00 95.88 266 ILE A CA 1
ATOM 2135 C C . ILE A 1 266 ? -2.735 -10.491 22.028 1.00 95.88 266 ILE A C 1
ATOM 2137 O O . ILE A 1 266 ? -1.966 -11.368 22.409 1.00 95.88 266 ILE A O 1
ATOM 2141 N N . THR A 1 267 ? -2.668 -9.257 22.525 1.00 94.56 267 THR A N 1
ATOM 2142 C CA . THR A 1 267 ? -1.616 -8.819 23.456 1.00 94.56 267 THR A CA 1
ATOM 2143 C C . THR A 1 267 ? -1.870 -9.188 24.916 1.00 94.56 267 THR A C 1
ATOM 2145 O O . THR A 1 267 ? -0.969 -9.040 25.736 1.00 94.56 267 THR A O 1
ATOM 2148 N N . GLU A 1 268 ? -3.053 -9.711 25.243 1.00 92.19 268 GLU A N 1
ATOM 2149 C CA . GLU A 1 268 ? -3.440 -10.098 26.612 1.00 92.19 268 GLU A CA 1
ATOM 2150 C C . GLU A 1 268 ? -2.676 -11.335 27.114 1.00 92.19 268 GLU A C 1
ATOM 2152 O O . GLU A 1 268 ? -2.582 -11.590 28.313 1.00 92.19 268 GLU A O 1
ATOM 2157 N N . ALA A 1 269 ? -2.074 -12.096 26.197 1.00 93.06 269 ALA A N 1
ATOM 2158 C CA . ALA A 1 269 ? -1.215 -13.225 26.515 1.00 93.06 269 ALA A CA 1
ATOM 2159 C C . ALA A 1 269 ? 0.225 -12.982 26.058 1.00 93.06 269 ALA A C 1
ATOM 2161 O O . ALA A 1 269 ? 0.484 -12.496 24.955 1.00 93.06 269 ALA A O 1
ATOM 2162 N N . HIS A 1 270 ? 1.188 -13.439 26.864 1.00 94.25 270 HIS A N 1
ATOM 2163 C CA . HIS A 1 270 ? 2.611 -13.339 26.527 1.00 94.25 270 HIS A CA 1
ATOM 2164 C C . HIS A 1 270 ? 2.954 -14.016 25.188 1.00 94.25 270 HIS A C 1
ATOM 2166 O O . HIS A 1 270 ? 3.739 -13.484 24.406 1.00 94.25 270 HIS A O 1
ATOM 2172 N N . SER A 1 271 ? 2.333 -15.161 24.891 1.00 95.06 271 SER A N 1
ATOM 2173 C CA . SER A 1 271 ? 2.489 -15.857 23.609 1.00 95.06 271 SER A CA 1
ATOM 2174 C C . SER A 1 271 ? 1.969 -15.034 22.427 1.00 95.06 271 SER A C 1
ATOM 2176 O O . SER A 1 271 ? 2.584 -15.043 21.366 1.00 95.06 271 SER A O 1
ATOM 2178 N N . GLY A 1 272 ? 0.890 -14.269 22.595 1.00 95.75 272 GLY A N 1
ATOM 2179 C CA . GLY A 1 272 ? 0.388 -13.389 21.542 1.00 95.75 272 GLY A CA 1
ATOM 2180 C C . GLY A 1 272 ? 1.296 -12.184 21.288 1.00 95.75 272 GLY A C 1
ATOM 2181 O O . GLY A 1 272 ? 1.566 -11.858 20.133 1.00 95.75 272 GLY A O 1
ATOM 2182 N N . VAL A 1 273 ? 1.898 -11.608 22.335 1.00 95.81 273 VAL A N 1
ATOM 2183 C CA . VAL A 1 273 ? 2.957 -10.588 22.188 1.00 95.81 273 VAL A CA 1
ATOM 2184 C C . VAL A 1 273 ? 4.158 -11.139 21.406 1.00 95.81 273 VAL A C 1
ATOM 2186 O O . VAL A 1 273 ? 4.701 -10.448 20.541 1.00 95.81 273 VAL A O 1
ATOM 2189 N N . GLN A 1 274 ? 4.564 -12.389 21.655 1.00 94.56 274 GLN A N 1
ATOM 2190 C CA . GLN A 1 274 ? 5.637 -13.047 20.897 1.00 94.56 274 GLN A CA 1
ATOM 2191 C C . GLN A 1 274 ? 5.268 -13.232 19.415 1.00 94.56 274 GLN A C 1
ATOM 2193 O O . GLN A 1 274 ? 6.100 -12.973 18.544 1.00 94.56 274 GLN A O 1
ATOM 2198 N N . LEU A 1 275 ? 4.022 -13.617 19.118 1.00 94.94 275 LEU A N 1
ATOM 2199 C CA . LEU A 1 275 ? 3.527 -13.767 17.745 1.00 94.94 275 LEU A CA 1
ATOM 2200 C C . LEU A 1 275 ? 3.517 -12.430 16.994 1.00 94.94 275 LEU A C 1
ATOM 2202 O O . LEU A 1 275 ? 4.048 -12.350 15.887 1.00 94.94 275 LEU A O 1
ATOM 2206 N N . LEU A 1 276 ? 3.005 -11.357 17.605 1.00 94.75 276 LEU A N 1
ATOM 2207 C CA . LEU A 1 276 ? 3.050 -10.024 16.992 1.00 94.75 276 LEU A CA 1
ATOM 2208 C C . LEU A 1 276 ? 4.486 -9.504 16.859 1.00 94.75 276 LEU A C 1
ATOM 2210 O O . LEU A 1 276 ? 4.824 -8.863 15.868 1.00 94.75 276 LEU A O 1
ATOM 2214 N N . THR A 1 277 ? 5.377 -9.831 17.797 1.00 94.06 277 THR A N 1
ATOM 2215 C CA . THR A 1 277 ? 6.804 -9.503 17.660 1.00 94.06 277 THR A CA 1
ATOM 2216 C C . THR A 1 277 ? 7.404 -10.170 16.420 1.00 94.06 277 THR A C 1
ATOM 2218 O O . THR A 1 277 ? 8.122 -9.513 15.667 1.00 94.06 277 THR A O 1
ATOM 2221 N N . ALA A 1 278 ? 7.060 -11.433 16.145 1.00 92.06 278 ALA A N 1
ATOM 2222 C CA . ALA A 1 278 ? 7.489 -12.131 14.933 1.00 92.06 278 ALA A CA 1
ATOM 2223 C C . ALA A 1 278 ? 6.936 -11.482 13.647 1.00 92.06 278 ALA A C 1
ATOM 2225 O O . ALA A 1 278 ? 7.674 -11.358 12.667 1.00 92.06 278 ALA A O 1
ATOM 2226 N N . ILE A 1 279 ? 5.684 -10.998 13.658 1.00 91.88 279 ILE A N 1
ATOM 2227 C CA . ILE A 1 279 ? 5.135 -10.172 12.563 1.00 91.88 279 ILE A CA 1
ATOM 2228 C C . ILE A 1 279 ? 5.987 -8.916 12.375 1.00 91.88 279 ILE A C 1
ATOM 2230 O O . ILE A 1 279 ? 6.369 -8.599 11.250 1.00 91.88 279 ILE A O 1
ATOM 2234 N N . GLY A 1 280 ? 6.341 -8.231 13.465 1.00 92.62 280 GLY A N 1
ATOM 2235 C CA . GLY A 1 280 ? 7.188 -7.040 13.435 1.00 92.62 280 GLY A CA 1
ATOM 2236 C C . GLY A 1 280 ? 8.546 -7.314 12.788 1.00 92.62 280 GLY A C 1
ATOM 2237 O O . GLY A 1 280 ? 8.970 -6.568 11.907 1.00 92.62 280 GLY A O 1
ATOM 2238 N N . GLU A 1 281 ? 9.196 -8.424 13.141 1.00 91.06 281 GLU A N 1
ATOM 2239 C CA . GLU A 1 281 ? 10.455 -8.842 12.511 1.00 91.06 281 GLU A CA 1
ATOM 2240 C C . GLU A 1 281 ? 10.294 -9.161 11.019 1.00 91.06 281 GLU A C 1
ATOM 2242 O O . GLU A 1 281 ? 11.176 -8.842 10.223 1.00 91.06 281 GLU A O 1
ATOM 2247 N N . ASN A 1 282 ? 9.168 -9.747 10.605 1.00 90.06 282 ASN A N 1
ATOM 2248 C CA . ASN A 1 282 ? 8.888 -9.992 9.190 1.00 90.06 282 ASN A CA 1
ATOM 2249 C C . ASN A 1 282 ? 8.614 -8.695 8.416 1.00 90.06 282 ASN A C 1
ATOM 2251 O O . ASN A 1 282 ? 9.171 -8.522 7.334 1.00 90.06 282 ASN A O 1
ATOM 2255 N N . ILE A 1 283 ? 7.849 -7.750 8.977 1.00 92.06 283 ILE A N 1
ATOM 2256 C CA . ILE A 1 283 ? 7.636 -6.414 8.390 1.00 92.06 283 ILE A CA 1
ATOM 2257 C C . ILE A 1 283 ? 8.986 -5.745 8.109 1.00 92.06 283 ILE A C 1
ATOM 2259 O O . ILE A 1 283 ? 9.203 -5.189 7.033 1.00 92.06 283 ILE A O 1
ATOM 2263 N N . ARG A 1 284 ? 9.940 -5.857 9.036 1.00 91.12 284 ARG A N 1
ATOM 2264 C CA . ARG A 1 284 ? 11.272 -5.255 8.901 1.00 91.12 284 ARG A CA 1
ATOM 2265 C C . ARG A 1 284 ? 12.128 -5.842 7.786 1.00 91.12 284 ARG A C 1
ATOM 2267 O O . ARG A 1 284 ? 13.113 -5.196 7.433 1.00 91.12 284 ARG A O 1
ATOM 2274 N N . LYS A 1 285 ? 11.815 -7.021 7.247 1.00 88.88 285 LYS A N 1
ATOM 2275 C CA . LYS A 1 285 ? 12.608 -7.639 6.170 1.00 88.88 285 LYS A CA 1
ATOM 2276 C C . LYS A 1 285 ? 12.418 -6.946 4.826 1.00 88.88 285 LYS A C 1
ATOM 2278 O O . LYS A 1 285 ? 13.290 -7.081 3.973 1.00 88.88 285 LYS A O 1
ATOM 2283 N N . TYR A 1 286 ? 11.329 -6.191 4.667 1.00 89.25 286 TYR A N 1
ATOM 2284 C CA . TYR A 1 286 ? 10.918 -5.668 3.372 1.00 89.25 286 TYR A CA 1
ATOM 2285 C C . TYR A 1 286 ? 10.956 -4.137 3.265 1.00 89.25 286 TYR A C 1
ATOM 2287 O O . TYR A 1 286 ? 10.797 -3.400 4.245 1.00 89.25 286 TYR A O 1
ATOM 2295 N N . ASP A 1 287 ? 11.161 -3.666 2.039 1.00 85.94 287 ASP A N 1
ATOM 2296 C CA . ASP A 1 287 ? 10.924 -2.302 1.586 1.00 85.94 287 ASP A CA 1
ATOM 2297 C C . ASP A 1 287 ? 9.487 -2.177 1.061 1.00 85.94 287 ASP A C 1
ATOM 2299 O O . ASP A 1 287 ? 9.183 -2.435 -0.104 1.00 85.94 287 ASP A O 1
ATOM 2303 N N . TRP A 1 288 ? 8.589 -1.777 1.955 1.00 89.31 288 TRP A N 1
ATOM 2304 C CA . TRP A 1 288 ? 7.167 -1.605 1.662 1.00 89.31 288 TRP A CA 1
ATOM 2305 C C . TRP A 1 288 ? 6.869 -0.409 0.749 1.00 89.31 288 TRP A C 1
ATOM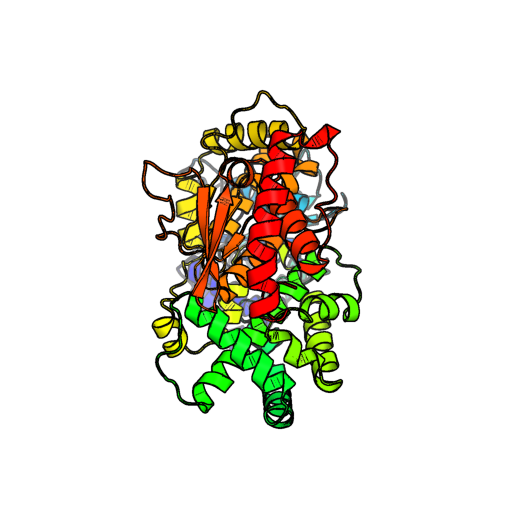 2307 O O . TRP A 1 288 ? 5.888 -0.437 0.013 1.00 89.31 288 TRP A O 1
ATOM 2317 N N . ARG A 1 289 ? 7.721 0.625 0.761 1.00 86.50 289 ARG A N 1
ATOM 2318 C CA . ARG A 1 289 ? 7.569 1.825 -0.083 1.00 86.50 289 ARG A CA 1
ATOM 2319 C C . ARG A 1 289 ? 7.976 1.566 -1.530 1.00 86.50 289 ARG A C 1
ATOM 2321 O O . ARG A 1 289 ? 7.464 2.211 -2.439 1.00 86.50 289 ARG A O 1
ATOM 2328 N N . GLY A 1 290 ? 8.863 0.596 -1.741 1.00 79.38 290 GLY A N 1
ATOM 2329 C CA . GLY A 1 290 ? 9.255 0.126 -3.064 1.00 79.38 290 GLY A CA 1
ATOM 2330 C C . GLY A 1 290 ? 8.190 -0.694 -3.797 1.00 79.38 290 GLY A C 1
ATOM 2331 O O . GLY A 1 290 ? 8.362 -0.952 -4.983 1.00 79.38 290 GLY A O 1
ATOM 2332 N N . SER A 1 291 ? 7.103 -1.120 -3.144 1.00 80.94 291 SER A N 1
ATOM 2333 C CA . SER A 1 291 ? 5.993 -1.778 -3.844 1.00 80.94 291 SER A CA 1
ATOM 2334 C C . SER A 1 291 ? 5.208 -0.750 -4.647 1.00 80.94 291 SER A C 1
ATOM 2336 O O . SER A 1 291 ? 4.793 0.241 -4.060 1.00 80.94 291 SER A O 1
ATOM 2338 N N . ALA A 1 292 ? 4.941 -0.997 -5.935 1.00 74.94 292 ALA A N 1
ATOM 2339 C CA . ALA A 1 292 ? 4.076 -0.154 -6.774 1.00 74.94 292 ALA A CA 1
ATOM 2340 C C . ALA A 1 292 ? 2.609 -0.611 -6.842 1.00 74.94 292 ALA A C 1
ATOM 2342 O O . ALA A 1 292 ? 1.888 -0.283 -7.787 1.00 74.94 292 ALA A O 1
ATOM 2343 N N . ARG A 1 293 ? 2.182 -1.405 -5.863 1.00 81.12 293 ARG A N 1
ATOM 2344 C CA . ARG A 1 293 ? 0.840 -1.982 -5.791 1.00 81.12 293 ARG A CA 1
ATOM 2345 C C . ARG A 1 293 ? 0.333 -2.036 -4.359 1.00 81.12 293 ARG A C 1
ATOM 2347 O O . ARG A 1 293 ? 1.129 -1.993 -3.415 1.00 81.12 293 ARG A O 1
ATOM 2354 N N . ASP A 1 294 ? -0.975 -2.194 -4.224 1.00 85.62 294 ASP A N 1
ATOM 2355 C CA . ASP A 1 294 ? -1.651 -2.442 -2.951 1.00 85.62 294 ASP A CA 1
ATOM 2356 C C . ASP A 1 294 ? -1.329 -3.848 -2.410 1.00 85.62 294 ASP A C 1
ATOM 2358 O O . ASP A 1 294 ? -1.968 -4.838 -2.762 1.00 85.62 294 ASP A O 1
ATOM 2362 N N . VAL A 1 295 ? -0.304 -3.936 -1.557 1.00 88.88 295 VAL A N 1
ATOM 2363 C CA . VAL A 1 295 ? 0.155 -5.203 -0.959 1.00 88.88 295 VAL A CA 1
ATOM 2364 C C . VAL A 1 295 ? -0.845 -5.752 0.062 1.00 88.88 295 VAL A C 1
ATOM 2366 O O . VAL A 1 295 ? -0.938 -6.966 0.241 1.00 88.88 295 VAL A O 1
ATOM 2369 N N . LEU A 1 296 ? -1.591 -4.886 0.755 1.00 90.56 296 LEU A N 1
ATOM 2370 C CA . LEU A 1 296 ? -2.494 -5.326 1.820 1.00 90.56 296 LEU A CA 1
ATOM 2371 C C . LEU A 1 296 ? -3.747 -6.000 1.278 1.00 90.56 296 LEU A C 1
ATOM 2373 O O . LEU A 1 296 ? -4.235 -6.932 1.913 1.00 90.56 296 LEU A O 1
ATOM 2377 N N . LYS A 1 297 ? -4.195 -5.623 0.076 1.00 88.94 297 LYS A N 1
ATOM 2378 C CA . LYS A 1 297 ? -5.180 -6.401 -0.683 1.00 88.94 297 LYS A CA 1
ATOM 2379 C C . LYS A 1 297 ? -4.763 -7.867 -0.829 1.00 88.94 297 LYS A C 1
ATOM 2381 O O . LYS A 1 297 ? -5.581 -8.754 -0.606 1.00 88.94 297 LYS A O 1
ATOM 2386 N N . ASP A 1 298 ? -3.503 -8.138 -1.169 1.00 86.06 298 ASP A N 1
ATOM 2387 C CA . ASP A 1 298 ? -3.028 -9.514 -1.365 1.00 86.06 298 ASP A CA 1
ATOM 2388 C C . ASP A 1 298 ? -2.945 -10.284 -0.045 1.00 86.06 298 ASP A C 1
ATOM 2390 O O . ASP A 1 298 ? -3.329 -11.452 0.017 1.00 86.06 298 ASP A O 1
ATOM 2394 N N . VAL A 1 299 ? -2.506 -9.618 1.032 1.00 87.81 299 VAL A N 1
ATOM 2395 C CA . VAL A 1 299 ? -2.540 -10.195 2.386 1.00 87.81 299 VAL A CA 1
ATOM 2396 C C . VAL A 1 299 ? -3.975 -10.555 2.769 1.00 87.81 299 VAL A C 1
ATOM 2398 O O . VAL A 1 299 ? -4.233 -11.667 3.220 1.00 87.81 299 VAL A O 1
ATOM 2401 N N . TYR A 1 300 ? -4.920 -9.644 2.547 1.00 88.06 300 TYR A N 1
ATOM 2402 C CA . TYR A 1 300 ? -6.327 -9.860 2.857 1.00 88.06 300 TYR A CA 1
ATOM 2403 C C . TYR A 1 300 ? -6.940 -10.995 2.025 1.00 88.06 300 TYR A C 1
ATOM 2405 O O . TYR A 1 300 ? -7.602 -11.872 2.573 1.00 88.06 300 TYR A O 1
ATOM 2413 N N . HIS A 1 301 ? -6.656 -11.042 0.720 1.00 85.81 301 HIS A N 1
ATOM 2414 C CA . HIS A 1 301 ? -7.071 -12.129 -0.168 1.00 85.81 301 HIS A CA 1
ATOM 2415 C C . HIS A 1 301 ? -6.543 -13.501 0.251 1.00 85.81 301 HIS A C 1
ATOM 2417 O O . HIS A 1 301 ? -7.254 -14.490 0.071 1.00 85.81 301 HIS A O 1
ATOM 2423 N N . GLY A 1 302 ? -5.313 -13.562 0.768 1.00 84.19 302 GLY A N 1
ATOM 2424 C CA . GLY A 1 302 ? -4.725 -14.795 1.290 1.00 84.19 302 GLY A CA 1
ATOM 2425 C C . GLY A 1 302 ? -5.351 -15.244 2.610 1.00 84.19 302 GLY A C 1
ATOM 2426 O O . GLY A 1 302 ? -5.399 -16.438 2.886 1.00 84.19 302 GLY A O 1
ATOM 2427 N N . LEU A 1 303 ? -5.864 -14.304 3.413 1.00 85.69 303 LEU A N 1
ATOM 2428 C CA . LEU A 1 303 ? -6.432 -14.603 4.727 1.00 85.69 303 LEU A CA 1
ATOM 2429 C C . LEU A 1 303 ? -7.928 -14.886 4.709 1.00 85.69 303 LEU A C 1
ATOM 2431 O O . LEU A 1 303 ? -8.372 -15.750 5.464 1.00 85.69 303 LEU A O 1
ATOM 2435 N N . ILE A 1 304 ? -8.702 -14.146 3.918 1.00 85.06 304 ILE A N 1
ATOM 2436 C CA . ILE A 1 304 ? -10.163 -14.231 3.905 1.00 85.06 304 ILE A CA 1
ATOM 2437 C C . ILE A 1 304 ? -10.638 -15.035 2.695 1.00 85.06 304 ILE A C 1
ATOM 2439 O O . ILE A 1 304 ? -10.390 -14.675 1.534 1.00 85.06 304 ILE A O 1
ATOM 2443 N N . ASP A 1 305 ? -11.397 -16.097 2.973 1.00 83.81 305 ASP A N 1
ATOM 2444 C CA . ASP A 1 305 ? -11.976 -16.933 1.929 1.00 83.81 305 ASP A CA 1
ATOM 2445 C C . ASP A 1 305 ? -12.890 -16.115 0.996 1.00 83.81 305 ASP A C 1
ATOM 2447 O O . ASP A 1 305 ? -13.571 -15.182 1.434 1.00 83.81 305 ASP A O 1
ATOM 2451 N N . PRO A 1 306 ? -12.948 -16.457 -0.306 1.00 82.38 306 PRO A N 1
ATOM 2452 C CA . PRO A 1 306 ? -13.765 -15.731 -1.278 1.00 82.38 306 PRO A CA 1
ATOM 2453 C C . PRO A 1 306 ? -15.241 -15.581 -0.885 1.00 82.38 306 PRO A C 1
ATOM 2455 O O . PRO A 1 306 ? -15.844 -14.563 -1.207 1.00 82.38 306 PRO A O 1
ATOM 2458 N N . VAL A 1 307 ? -15.814 -16.570 -0.190 1.00 79.38 307 VAL A N 1
ATOM 2459 C CA . VAL A 1 307 ? -17.223 -16.551 0.242 1.00 79.38 307 VAL A CA 1
ATOM 2460 C C . VAL A 1 307 ? -17.480 -15.393 1.206 1.00 79.38 307 VAL A C 1
ATOM 2462 O O . VAL A 1 307 ? -18.409 -14.622 0.993 1.00 79.38 307 VAL A O 1
ATOM 2465 N N . HIS A 1 308 ? -16.614 -15.199 2.205 1.00 78.88 308 HIS A N 1
ATOM 2466 C CA . HIS A 1 308 ? -16.755 -14.096 3.160 1.00 78.88 308 HIS A CA 1
ATOM 2467 C C . HIS A 1 308 ? -16.556 -12.736 2.499 1.00 78.88 308 HIS A C 1
ATOM 2469 O O . HIS A 1 308 ? -17.317 -11.815 2.767 1.00 78.88 308 HIS A O 1
ATOM 2475 N N . ARG A 1 309 ? -15.595 -12.616 1.575 1.00 80.69 309 ARG A N 1
ATOM 2476 C CA . ARG A 1 309 ? -15.397 -11.372 0.811 1.00 80.69 309 ARG A CA 1
ATOM 2477 C C . ARG A 1 309 ? -16.635 -10.996 0.003 1.00 80.69 309 ARG A C 1
ATOM 2479 O O . ARG A 1 309 ? -17.028 -9.836 -0.023 1.00 80.69 309 ARG A O 1
ATOM 2486 N N . GLN A 1 310 ? -17.280 -11.978 -0.627 1.00 77.38 310 GLN A N 1
ATOM 2487 C CA . GLN A 1 310 ? -18.530 -11.759 -1.356 1.00 77.38 310 GLN A CA 1
ATOM 2488 C C . GLN A 1 310 ? -19.672 -11.340 -0.427 1.00 77.38 310 GLN A C 1
ATOM 2490 O O . GLN A 1 310 ? -20.418 -10.429 -0.782 1.00 77.38 310 GLN A O 1
ATOM 2495 N N . GLU A 1 311 ? -19.789 -11.953 0.756 1.00 73.38 311 GLU A N 1
ATOM 2496 C CA . GLU A 1 311 ? -20.764 -11.543 1.777 1.00 73.38 311 GLU A CA 1
ATOM 2497 C C . GLU A 1 311 ? -20.555 -10.093 2.229 1.00 73.38 311 GLU A C 1
ATOM 2499 O O . GLU A 1 311 ? -21.527 -9.372 2.442 1.00 73.38 311 GLU A O 1
ATOM 2504 N N . PHE A 1 312 ? -19.302 -9.649 2.323 1.00 75.75 312 PHE A N 1
ATOM 2505 C CA . PHE A 1 312 ? -18.951 -8.278 2.691 1.00 75.75 312 PHE A CA 1
ATOM 2506 C C . PHE A 1 312 ? -18.974 -7.290 1.513 1.00 75.75 312 PHE A C 1
ATOM 2508 O O . PHE A 1 312 ? -18.723 -6.104 1.708 1.00 75.75 312 PHE A O 1
ATOM 2515 N N . GLY A 1 313 ? -19.289 -7.748 0.294 1.00 71.62 313 GLY A N 1
ATOM 2516 C CA . GLY A 1 313 ? -19.299 -6.907 -0.908 1.00 71.62 313 GLY A CA 1
ATOM 2517 C C . GLY A 1 313 ? -17.906 -6.457 -1.367 1.00 71.62 313 GLY A C 1
ATOM 2518 O O . GLY A 1 313 ? -17.777 -5.465 -2.081 1.00 71.62 313 GLY A O 1
ATOM 2519 N N . GLU A 1 314 ? -16.855 -7.171 -0.973 1.00 80.31 314 GLU A N 1
ATOM 2520 C CA . GLU A 1 314 ? -15.463 -6.779 -1.178 1.00 80.31 314 GLU A CA 1
ATOM 2521 C C . GLU A 1 314 ? -14.939 -7.258 -2.537 1.00 80.31 314 GLU A C 1
ATOM 2523 O O . GLU A 1 314 ? -14.445 -8.379 -2.696 1.00 80.31 314 GLU A O 1
ATOM 2528 N N . TYR A 1 315 ? -15.013 -6.369 -3.529 1.00 79.00 315 TYR A N 1
ATOM 2529 C CA . TYR A 1 315 ? -14.420 -6.559 -4.852 1.00 79.00 315 TYR A CA 1
ATOM 2530 C C . TYR A 1 315 ? -13.288 -5.561 -5.064 1.00 79.00 315 TYR A C 1
ATOM 2532 O O . TYR A 1 315 ? -13.508 -4.358 -5.192 1.00 79.00 315 TYR A O 1
ATOM 2540 N N . TYR A 1 316 ? -12.058 -6.060 -5.123 1.00 81.88 316 TYR A N 1
ATOM 2541 C CA . TYR A 1 316 ? -10.897 -5.189 -5.233 1.00 81.88 316 TYR A CA 1
ATOM 2542 C C . TYR A 1 316 ? -10.552 -4.844 -6.679 1.00 81.88 316 TYR A C 1
ATOM 2544 O O . TYR A 1 316 ? -10.487 -5.710 -7.555 1.00 81.88 316 TYR A O 1
ATOM 2552 N N . THR A 1 317 ? -10.245 -3.567 -6.904 1.00 87.38 317 THR A N 1
ATOM 2553 C CA . THR A 1 317 ? -9.837 -3.064 -8.218 1.00 87.38 317 THR A CA 1
ATOM 2554 C C . THR A 1 317 ? -8.402 -3.514 -8.544 1.00 87.38 317 THR A C 1
ATOM 2556 O O . THR A 1 317 ? -7.499 -3.366 -7.710 1.00 87.38 317 THR A O 1
ATOM 2559 N N . PRO A 1 318 ? -8.135 -4.061 -9.746 1.00 88.88 318 PRO A N 1
ATOM 2560 C CA . PRO A 1 318 ? -6.772 -4.338 -10.194 1.00 88.88 318 PRO A CA 1
ATOM 2561 C C . PRO A 1 318 ? -5.914 -3.065 -10.267 1.00 88.88 318 PRO A C 1
ATOM 2563 O O . PRO A 1 318 ? -6.373 -2.033 -10.754 1.00 88.88 318 PRO A O 1
ATOM 2566 N N . ASP A 1 319 ? -4.644 -3.142 -9.854 1.00 87.06 319 ASP A N 1
ATOM 2567 C CA . ASP A 1 319 ? -3.749 -1.974 -9.781 1.00 87.06 319 ASP A CA 1
ATOM 2568 C C . ASP A 1 319 ? -3.559 -1.264 -11.123 1.00 87.06 319 ASP A C 1
ATOM 2570 O O . ASP A 1 319 ? -3.531 -0.036 -11.172 1.00 87.06 319 ASP A O 1
ATOM 2574 N N . HIS A 1 320 ? -3.468 -2.016 -12.225 1.00 84.00 320 HIS A N 1
ATOM 2575 C CA . HIS A 1 320 ? -3.340 -1.416 -13.551 1.00 84.00 320 HIS A CA 1
ATOM 2576 C C . HIS A 1 320 ? -4.564 -0.553 -13.886 1.00 84.00 320 HIS A C 1
ATOM 2578 O O . HIS A 1 320 ? -4.392 0.574 -14.331 1.00 84.00 320 HIS A O 1
ATOM 2584 N N . LEU A 1 321 ? -5.779 -1.035 -13.609 1.00 89.62 321 LEU A N 1
ATOM 2585 C CA . LEU A 1 321 ? -7.013 -0.310 -13.899 1.00 89.62 321 LEU A CA 1
ATOM 2586 C C . LEU A 1 321 ? -7.139 0.940 -13.023 1.00 89.62 321 LEU A C 1
ATOM 2588 O O . LEU A 1 321 ? -7.411 2.021 -13.541 1.00 89.62 321 LEU A O 1
ATOM 2592 N N . ALA A 1 322 ? -6.887 0.810 -11.717 1.00 91.75 322 ALA A N 1
ATOM 2593 C CA . ALA A 1 322 ? -6.919 1.942 -10.794 1.00 91.75 322 ALA A CA 1
ATOM 2594 C C . ALA A 1 322 ? -5.919 3.033 -11.207 1.00 91.75 322 ALA A C 1
ATOM 2596 O O . ALA A 1 322 ? -6.270 4.210 -11.268 1.00 91.75 322 ALA A O 1
ATOM 2597 N N . ARG A 1 323 ? -4.691 2.639 -11.561 1.00 89.56 323 ARG A N 1
ATOM 2598 C CA . ARG A 1 323 ? -3.649 3.547 -12.051 1.00 89.56 323 ARG A CA 1
ATOM 2599 C C . ARG A 1 323 ? -4.059 4.276 -13.328 1.00 89.56 323 ARG A C 1
ATOM 2601 O O . ARG A 1 323 ? -3.837 5.481 -13.420 1.00 89.56 323 ARG A O 1
ATOM 2608 N N . GLU A 1 324 ? -4.639 3.572 -14.300 1.00 88.00 324 GLU A N 1
ATOM 2609 C CA . GLU A 1 324 ? -5.099 4.188 -15.548 1.00 88.00 324 GLU A CA 1
ATOM 2610 C C . GLU A 1 324 ? -6.214 5.202 -15.280 1.00 88.00 324 GLU A C 1
ATOM 2612 O O . GLU A 1 324 ? -6.103 6.346 -15.716 1.00 88.00 324 GLU A O 1
ATOM 2617 N N . ILE A 1 325 ? -7.233 4.829 -14.498 1.00 94.38 325 ILE A N 1
ATOM 2618 C CA . ILE A 1 325 ? -8.323 5.737 -14.111 1.00 94.38 325 ILE A CA 1
ATOM 2619 C C . ILE A 1 325 ? -7.758 6.981 -13.419 1.00 94.38 325 ILE A C 1
ATOM 2621 O O . ILE A 1 325 ? -8.060 8.094 -13.833 1.00 94.38 325 ILE A O 1
ATOM 2625 N N . VAL A 1 326 ? -6.882 6.815 -12.423 1.00 94.56 326 VAL A N 1
ATOM 2626 C CA . VAL A 1 326 ? -6.236 7.941 -11.730 1.00 94.56 326 VAL A CA 1
ATOM 2627 C C . VAL A 1 326 ? -5.469 8.832 -12.702 1.00 94.56 326 VAL A C 1
ATOM 2629 O O . VAL A 1 326 ? -5.556 10.051 -12.592 1.00 94.56 326 VAL A O 1
ATOM 2632 N N . ARG A 1 327 ? -4.721 8.257 -13.652 1.00 89.00 327 ARG A N 1
ATOM 2633 C CA . ARG A 1 327 ? -3.957 9.040 -14.631 1.00 89.00 327 ARG A CA 1
ATOM 2634 C C . ARG A 1 327 ? -4.869 9.889 -15.516 1.00 89.00 327 ARG A C 1
ATOM 2636 O O . ARG A 1 327 ? -4.498 11.014 -15.830 1.00 89.00 327 ARG A O 1
ATOM 2643 N N . TYR A 1 328 ? -6.021 9.358 -15.922 1.00 89.81 328 TYR A N 1
ATOM 2644 C CA . TYR A 1 328 ? -6.995 10.094 -16.732 1.00 89.81 328 TYR A CA 1
ATOM 2645 C C . TYR A 1 328 ? -7.785 11.129 -15.924 1.00 89.81 328 TYR A C 1
ATOM 2647 O O . TYR A 1 328 ? -8.100 12.186 -16.459 1.00 89.81 328 TYR A O 1
ATOM 2655 N N . THR A 1 329 ? -8.094 10.844 -14.657 1.00 93.50 329 THR A N 1
ATOM 2656 C CA . THR A 1 329 ? -8.854 11.751 -13.782 1.00 93.50 329 THR A CA 1
ATOM 2657 C C . THR A 1 329 ? -7.993 12.891 -13.238 1.00 93.50 329 THR A C 1
ATOM 2659 O O . THR A 1 329 ? -8.468 14.016 -13.129 1.00 93.50 329 THR A O 1
ATOM 2662 N N . LEU A 1 330 ? -6.735 12.610 -12.879 1.00 94.12 330 LEU A N 1
ATOM 2663 C CA . LEU A 1 330 ? -5.785 13.573 -12.314 1.00 94.12 330 LEU A CA 1
ATOM 2664 C C . LEU A 1 330 ? -4.744 13.940 -13.373 1.00 94.12 330 LEU A C 1
ATOM 2666 O O . LEU A 1 330 ? -3.610 13.430 -13.387 1.00 94.12 330 LEU A O 1
ATOM 2670 N N . ASP A 1 331 ? -5.155 14.809 -14.291 1.00 92.75 331 ASP A N 1
ATOM 2671 C CA . ASP A 1 331 ? -4.268 15.326 -15.324 1.00 92.75 331 ASP A CA 1
ATOM 2672 C C . ASP A 1 331 ? -3.142 16.199 -14.740 1.00 92.75 331 ASP A C 1
ATOM 2674 O O . ASP A 1 331 ? -3.033 16.440 -13.533 1.00 92.75 331 ASP A O 1
ATOM 2678 N N . ASP A 1 332 ? -2.206 16.566 -15.607 1.00 92.12 332 ASP A N 1
ATOM 2679 C CA . ASP A 1 332 ? -1.007 17.305 -15.227 1.00 92.12 332 ASP A CA 1
ATOM 2680 C C . ASP A 1 332 ? -1.318 18.711 -14.693 1.00 92.12 332 ASP A C 1
ATOM 2682 O O . ASP A 1 332 ? -0.689 19.132 -13.719 1.00 92.12 332 ASP A O 1
ATOM 2686 N N . ASP A 1 333 ? -2.300 19.394 -15.283 1.00 93.88 333 ASP A N 1
ATOM 2687 C CA . ASP A 1 333 ? -2.678 20.763 -14.929 1.00 93.88 333 ASP A CA 1
ATOM 2688 C C . ASP A 1 333 ? -3.379 20.798 -13.567 1.00 93.88 333 ASP A C 1
ATOM 2690 O O . ASP A 1 333 ? -3.032 21.609 -12.704 1.00 93.88 333 ASP A O 1
ATOM 2694 N N . TRP A 1 334 ? -4.306 19.863 -13.330 1.00 94.62 334 TRP A N 1
ATOM 2695 C CA . TRP A 1 334 ? -4.937 19.680 -12.028 1.00 94.62 334 TRP A CA 1
ATOM 2696 C C . TRP A 1 334 ? -3.897 19.365 -10.955 1.00 94.62 334 TRP A C 1
ATOM 2698 O O . TRP A 1 334 ? -3.924 19.962 -9.878 1.00 94.62 334 TRP A O 1
ATOM 2708 N N . CYS A 1 335 ? -2.958 18.450 -11.238 1.00 95.12 335 CYS A N 1
ATOM 2709 C CA . CYS A 1 335 ? -1.913 18.103 -10.276 1.00 95.12 335 CYS A CA 1
ATOM 2710 C C . CYS A 1 335 ? -1.078 19.333 -9.903 1.00 95.12 335 CYS A C 1
ATOM 2712 O O . CYS A 1 335 ? -0.823 19.555 -8.718 1.00 95.12 335 CYS A O 1
ATOM 2714 N N . ASP A 1 336 ? -0.664 20.128 -10.891 1.00 95.25 336 ASP A N 1
ATOM 2715 C CA . ASP A 1 336 ? 0.157 21.317 -10.663 1.00 95.25 336 ASP A CA 1
ATOM 2716 C C . ASP A 1 336 ? -0.575 22.381 -9.828 1.00 95.25 336 ASP A C 1
ATOM 2718 O O . ASP A 1 336 ? 0.005 22.891 -8.864 1.00 95.25 336 ASP A O 1
ATOM 2722 N N . ASP A 1 337 ? -1.850 22.666 -10.127 1.00 94.31 337 ASP A N 1
ATOM 2723 C CA . ASP A 1 337 ? -2.680 23.587 -9.331 1.00 94.31 337 ASP A CA 1
ATOM 2724 C C . ASP A 1 337 ? -2.865 23.081 -7.891 1.00 94.31 337 ASP A C 1
ATOM 2726 O O . ASP A 1 337 ? -2.598 23.797 -6.916 1.00 94.31 337 ASP A O 1
ATOM 2730 N N . ALA A 1 338 ? -3.262 21.814 -7.742 1.00 95.00 338 ALA A N 1
ATOM 2731 C CA . ALA A 1 338 ? -3.547 21.203 -6.451 1.00 95.00 338 ALA A CA 1
ATOM 2732 C C . ALA A 1 338 ? -2.310 21.170 -5.539 1.00 95.00 338 ALA A C 1
ATOM 2734 O O . ALA A 1 338 ? -2.417 21.474 -4.348 1.00 95.00 338 ALA A O 1
ATOM 2735 N N . ILE A 1 339 ? -1.129 20.849 -6.084 1.00 95.88 339 ILE A N 1
ATOM 2736 C CA . ILE A 1 339 ? 0.145 20.836 -5.345 1.00 95.88 339 ILE A CA 1
ATOM 2737 C C . ILE A 1 339 ? 0.453 22.223 -4.773 1.00 95.88 339 ILE A C 1
ATOM 2739 O O . ILE A 1 339 ? 0.779 22.338 -3.586 1.00 95.88 339 ILE A O 1
ATOM 2743 N N . VAL A 1 340 ? 0.338 23.272 -5.592 1.00 94.69 340 VAL A N 1
ATOM 2744 C CA . VAL A 1 340 ? 0.639 24.649 -5.179 1.00 94.69 340 VAL A CA 1
ATOM 2745 C C . VAL A 1 340 ? -0.347 25.115 -4.111 1.00 94.69 340 VAL A C 1
ATOM 2747 O O . VAL A 1 340 ? 0.076 25.576 -3.049 1.00 94.69 340 VAL A O 1
ATOM 2750 N N . ARG A 1 341 ? -1.653 24.934 -4.332 1.00 92.62 341 ARG A N 1
ATOM 2751 C CA . ARG A 1 341 ? -2.691 25.340 -3.370 1.00 92.62 341 ARG A CA 1
ATOM 2752 C C . ARG A 1 341 ? -2.575 24.586 -2.050 1.00 92.62 341 ARG A C 1
ATOM 2754 O O . ARG A 1 341 ? -2.623 25.199 -0.984 1.00 92.62 341 ARG A O 1
ATOM 2761 N N . ALA A 1 342 ? -2.346 23.273 -2.089 1.00 92.56 342 ALA A N 1
ATOM 2762 C CA . ALA A 1 342 ? -2.120 22.488 -0.879 1.00 92.56 342 ALA A CA 1
ATOM 2763 C C . ALA A 1 342 ? -0.867 22.951 -0.127 1.00 92.56 342 ALA A C 1
ATOM 2765 O O . ALA A 1 342 ? -0.915 23.076 1.098 1.00 92.56 342 ALA A O 1
ATOM 2766 N N . HIS A 1 343 ? 0.232 23.262 -0.831 1.00 93.62 343 HIS A N 1
ATOM 2767 C CA . HIS A 1 343 ? 1.443 23.808 -0.210 1.00 93.62 343 HIS A CA 1
ATOM 2768 C C . HIS A 1 343 ? 1.181 25.146 0.500 1.00 93.62 343 HIS A C 1
ATOM 2770 O O . HIS A 1 343 ? 1.672 25.362 1.613 1.00 93.62 343 HIS A O 1
ATOM 2776 N N . GLN A 1 344 ? 0.386 26.028 -0.100 1.00 90.06 344 GLN A N 1
ATOM 2777 C CA . GLN A 1 344 ? 0.020 27.303 0.511 1.00 90.06 344 GLN A CA 1
ATOM 2778 C C . GLN A 1 344 ? -0.835 27.110 1.776 1.00 90.06 344 GLN A C 1
ATOM 2780 O O . GLN A 1 344 ? -0.537 27.717 2.807 1.00 90.06 344 GLN A O 1
ATOM 2785 N N . VAL A 1 345 ? -1.822 26.205 1.734 1.00 85.94 345 VAL A N 1
ATOM 2786 C CA . VAL A 1 345 ? -2.673 25.860 2.890 1.00 85.94 345 VAL A CA 1
ATOM 2787 C C . VAL A 1 345 ? -1.836 25.318 4.050 1.00 85.94 345 VAL A C 1
ATOM 2789 O O . VAL A 1 345 ? -1.932 25.831 5.161 1.00 85.94 345 VAL A O 1
ATOM 2792 N N . ILE A 1 346 ? -0.954 24.338 3.810 1.00 86.25 346 ILE A N 1
ATOM 2793 C CA . ILE A 1 346 ? -0.098 23.784 4.880 1.00 86.25 346 ILE A CA 1
ATOM 2794 C C . ILE A 1 346 ? 0.946 24.787 5.392 1.00 86.25 346 ILE A C 1
ATOM 2796 O O . ILE A 1 346 ? 1.543 24.567 6.440 1.00 86.25 346 ILE A O 1
ATOM 2800 N N . SER A 1 347 ? 1.194 25.870 4.648 1.00 87.56 347 SER A N 1
ATOM 2801 C CA . SER A 1 347 ? 2.087 26.957 5.061 1.00 87.56 347 SER A CA 1
ATOM 2802 C C . SER A 1 347 ? 1.350 28.077 5.813 1.00 87.56 347 SER A C 1
ATOM 2804 O O . SER A 1 347 ? 1.973 29.090 6.121 1.00 87.56 347 SER A O 1
ATOM 2806 N N . GLY A 1 348 ? 0.049 27.920 6.098 1.00 77.44 348 GLY A N 1
ATOM 2807 C CA . GLY A 1 348 ? -0.747 28.877 6.875 1.00 77.44 348 GLY A CA 1
ATOM 2808 C C . GLY A 1 348 ? -1.230 30.099 6.087 1.00 77.44 348 GLY A C 1
ATOM 2809 O O . GLY A 1 348 ? -1.483 31.149 6.673 1.00 77.44 348 GLY A O 1
ATOM 2810 N N . GLN A 1 349 ? -1.326 30.012 4.756 1.00 80.69 349 GLN A N 1
ATOM 2811 C CA . GLN A 1 349 ? -1.855 31.112 3.947 1.00 80.69 349 GLN A CA 1
ATOM 2812 C C . GLN A 1 349 ? -3.391 31.114 3.965 1.00 80.69 349 GLN A C 1
ATOM 2814 O O . GLN A 1 349 ? -4.035 30.329 3.273 1.00 80.69 349 GLN A O 1
ATOM 2819 N N . ASN A 1 350 ? -3.979 32.037 4.731 1.00 63.91 350 ASN A N 1
ATOM 2820 C CA . ASN A 1 350 ? -5.428 32.105 4.980 1.00 63.91 350 ASN A CA 1
ATOM 2821 C C . ASN A 1 350 ? -6.281 32.550 3.774 1.00 63.91 350 ASN A C 1
ATOM 2823 O O . ASN A 1 350 ? -7.502 32.460 3.825 1.00 63.91 350 ASN A O 1
ATOM 2827 N N . SER A 1 351 ? -5.671 33.056 2.699 1.00 71.31 351 SER A N 1
ATOM 2828 C CA . SER A 1 351 ? -6.382 33.564 1.514 1.00 71.31 351 SER A CA 1
ATOM 2829 C C . SER A 1 351 ? -6.636 32.506 0.435 1.00 71.31 351 SER A C 1
ATOM 2831 O O . SER A 1 351 ? -7.136 32.838 -0.638 1.00 71.31 351 SER A O 1
ATOM 2833 N N . VAL A 1 352 ? -6.237 31.255 0.666 1.00 74.25 352 VAL A N 1
ATOM 2834 C CA . VAL A 1 352 ? -6.313 30.197 -0.345 1.00 74.25 352 VAL A CA 1
ATOM 2835 C C . VAL A 1 352 ? -7.645 29.480 -0.248 1.00 74.25 352 VAL A C 1
ATOM 2837 O O . VAL A 1 352 ? -7.970 28.903 0.787 1.00 74.25 352 VAL A O 1
ATOM 2840 N N . SER A 1 353 ? -8.402 29.482 -1.346 1.00 75.69 353 SER A N 1
ATOM 2841 C CA . SER A 1 353 ? -9.623 28.683 -1.426 1.00 75.69 353 SER A CA 1
ATOM 2842 C C . SER A 1 353 ? -9.285 27.198 -1.291 1.00 75.69 353 SER A C 1
ATOM 2844 O O . SER A 1 353 ? -8.448 26.668 -2.030 1.00 75.69 353 SER A O 1
ATOM 2846 N N . THR A 1 354 ? -9.961 26.519 -0.367 1.00 74.25 354 THR A N 1
ATOM 2847 C CA . THR A 1 354 ? -9.938 25.058 -0.210 1.00 74.25 354 THR A CA 1
ATOM 2848 C C . THR A 1 354 ? -11.076 24.374 -0.968 1.00 74.25 354 THR A C 1
ATOM 2850 O O . THR A 1 354 ? -11.196 23.153 -0.917 1.00 74.25 354 THR A O 1
ATOM 2853 N N . GLU A 1 355 ? -11.905 25.138 -1.680 1.00 75.12 355 GLU A N 1
ATOM 2854 C CA . GLU A 1 355 ? -12.982 24.602 -2.507 1.00 75.12 355 GLU A CA 1
ATOM 2855 C C . GLU A 1 355 ? -12.403 23.753 -3.645 1.00 75.12 355 GLU A C 1
ATOM 2857 O O . GLU A 1 355 ? -11.450 24.162 -4.316 1.00 75.12 355 GLU A O 1
ATOM 2862 N N . ASN A 1 356 ? -12.956 22.555 -3.844 1.00 76.69 356 ASN A N 1
ATOM 2863 C CA . ASN A 1 356 ? -12.483 21.578 -4.832 1.00 76.69 356 ASN A CA 1
ATOM 2864 C C . ASN A 1 356 ? -10.978 21.251 -4.715 1.00 76.69 356 ASN A C 1
ATOM 2866 O O . ASN A 1 356 ? -10.326 20.933 -5.710 1.00 76.69 356 ASN A O 1
ATOM 2870 N N . LEU A 1 357 ? -10.405 21.358 -3.509 1.00 83.31 357 LEU A N 1
ATOM 2871 C CA . LEU A 1 357 ? -9.011 21.011 -3.250 1.00 83.31 357 LEU A CA 1
ATOM 2872 C C . LEU A 1 357 ? -8.900 19.568 -2.746 1.00 83.31 357 LEU A C 1
ATOM 2874 O O . LEU A 1 357 ? -9.170 19.283 -1.580 1.00 83.31 357 LEU A O 1
ATOM 2878 N N . GLY A 1 358 ? -8.421 18.682 -3.617 1.00 89.88 358 GLY A N 1
ATOM 2879 C CA . GLY A 1 358 ? -8.145 17.283 -3.298 1.00 89.88 358 GLY A CA 1
ATOM 2880 C C . GLY A 1 358 ? -9.058 16.295 -4.016 1.00 89.88 358 GLY A C 1
ATOM 2881 O O . GLY A 1 358 ? -9.901 16.662 -4.828 1.00 89.88 358 GLY A O 1
ATOM 2882 N N . VAL A 1 359 ? -8.843 15.021 -3.713 1.00 93.81 359 VAL A N 1
ATOM 2883 C CA . VAL A 1 359 ? -9.572 13.869 -4.241 1.00 93.81 359 VAL A CA 1
ATOM 2884 C C . VAL A 1 359 ? -10.233 13.121 -3.095 1.00 93.81 359 VAL A C 1
ATOM 2886 O O . VAL A 1 359 ? -9.680 13.062 -1.992 1.00 93.81 359 VAL A O 1
ATOM 2889 N N . LEU A 1 360 ? -11.401 12.550 -3.375 1.00 93.12 360 LEU A N 1
ATOM 2890 C CA . LEU A 1 360 ? -12.157 11.707 -2.459 1.00 93.12 360 LEU A CA 1
ATOM 2891 C C . LEU A 1 360 ? -12.483 10.382 -3.149 1.00 93.12 360 LEU A C 1
ATOM 2893 O O . LEU A 1 360 ? -13.074 10.385 -4.227 1.00 93.12 360 LEU A O 1
ATOM 2897 N N . ASP A 1 361 ? -12.136 9.274 -2.501 1.00 95.81 361 ASP A N 1
ATOM 2898 C CA . ASP A 1 361 ? -12.697 7.956 -2.800 1.00 95.81 361 ASP A CA 1
ATOM 2899 C C . ASP A 1 361 ? -13.741 7.607 -1.718 1.00 95.81 361 ASP A C 1
ATOM 2901 O O . ASP A 1 361 ? -13.353 7.389 -0.567 1.00 95.81 361 ASP A O 1
ATOM 2905 N N . PRO A 1 362 ? -15.051 7.623 -2.035 1.00 92.69 362 PRO A N 1
ATOM 2906 C CA . PRO A 1 362 ? -16.125 7.447 -1.055 1.00 92.69 362 PRO A CA 1
ATOM 2907 C C . PRO A 1 362 ? -16.386 5.981 -0.660 1.00 92.69 362 PRO A C 1
ATOM 2909 O O . PRO A 1 362 ? -17.264 5.726 0.160 1.00 92.69 362 PRO A O 1
ATOM 2912 N N . SER A 1 363 ? -15.668 5.025 -1.253 1.00 91.62 363 SER A N 1
ATOM 2913 C CA . SER A 1 363 ? -15.759 3.594 -0.939 1.00 91.62 363 SER A CA 1
ATOM 2914 C C . SER A 1 363 ? -14.395 2.942 -1.167 1.00 91.62 363 SER A C 1
ATOM 2916 O O . SER A 1 363 ? -14.213 2.126 -2.076 1.00 91.62 363 SER A O 1
ATOM 2918 N N . CYS A 1 364 ? -13.397 3.410 -0.417 1.00 93.31 364 CYS A N 1
ATOM 2919 C CA . CYS A 1 364 ? -12.001 3.257 -0.805 1.00 93.31 364 CYS A CA 1
ATOM 2920 C C . CYS A 1 364 ? -11.434 1.839 -0.677 1.00 93.31 364 CYS A C 1
ATOM 2922 O O . CYS A 1 364 ? -10.325 1.581 -1.158 1.00 93.31 364 CYS A O 1
ATOM 2924 N N . GLY A 1 365 ? -12.146 0.915 -0.030 1.00 93.25 365 GLY A N 1
ATOM 2925 C CA . GLY A 1 365 ? -11.683 -0.441 0.229 1.00 93.25 365 GLY A CA 1
ATOM 2926 C C . GLY A 1 365 ? -10.318 -0.429 0.919 1.00 93.25 365 GLY A C 1
ATOM 2927 O O . GLY A 1 365 ? -10.081 0.341 1.846 1.00 93.25 365 GLY A O 1
ATOM 2928 N N . SER A 1 366 ? -9.374 -1.236 0.429 1.00 93.44 366 SER A N 1
ATOM 2929 C CA . SER A 1 366 ? -7.973 -1.249 0.894 1.00 93.44 366 SER A CA 1
ATOM 2930 C C . SER A 1 366 ? -7.139 -0.041 0.439 1.00 93.44 366 SER A C 1
ATOM 2932 O O . SER A 1 366 ? -5.940 0.009 0.708 1.00 93.44 366 SER A O 1
ATOM 2934 N N . GLY A 1 367 ? -7.738 0.942 -0.241 1.00 95.31 367 GLY A N 1
ATOM 2935 C CA . GLY A 1 367 ? -7.097 2.198 -0.624 1.00 95.31 367 GLY A CA 1
ATOM 2936 C C . GLY A 1 367 ? -6.329 2.155 -1.945 1.00 95.31 367 GLY A C 1
ATOM 2937 O O . GLY A 1 367 ? -5.444 2.985 -2.147 1.00 95.31 367 GLY A O 1
ATOM 2938 N N . THR A 1 368 ? -6.639 1.228 -2.860 1.00 95.19 368 THR A N 1
ATOM 2939 C CA . THR A 1 368 ? -5.918 1.093 -4.142 1.00 95.19 368 THR A CA 1
ATOM 2940 C C . THR A 1 368 ? -5.938 2.394 -4.969 1.00 95.19 368 THR A C 1
ATOM 2942 O O . THR A 1 368 ? -4.890 2.830 -5.446 1.00 95.19 368 THR A O 1
ATOM 2945 N N . PHE A 1 369 ? -7.085 3.071 -5.113 1.00 96.38 369 PHE A N 1
ATOM 2946 C CA . PHE A 1 369 ? -7.145 4.361 -5.823 1.00 96.38 369 PHE A CA 1
ATOM 2947 C C . PHE A 1 369 ? -6.362 5.459 -5.096 1.00 96.38 369 PHE A C 1
ATOM 2949 O O . PHE A 1 369 ? -5.611 6.198 -5.734 1.00 96.38 369 PHE A O 1
ATOM 2956 N N . LEU A 1 370 ? -6.477 5.529 -3.765 1.00 96.69 370 LEU A N 1
ATOM 2957 C CA . LEU A 1 370 ? -5.746 6.492 -2.932 1.00 96.69 370 LEU A CA 1
ATOM 2958 C C . LEU A 1 370 ? -4.227 6.328 -3.083 1.00 96.69 370 LEU A C 1
ATOM 2960 O O . LEU A 1 370 ? -3.502 7.315 -3.212 1.00 96.69 370 LEU A O 1
ATOM 2964 N N . TYR A 1 371 ? -3.750 5.081 -3.118 1.00 94.88 371 TYR A N 1
ATOM 2965 C CA . TYR A 1 371 ? -2.351 4.737 -3.359 1.00 94.88 371 TYR A CA 1
ATOM 2966 C C . TYR A 1 371 ? -1.865 5.284 -4.706 1.00 94.88 371 TYR A C 1
ATOM 2968 O O . TYR A 1 371 ? -0.867 6.008 -4.766 1.00 94.88 371 TYR A O 1
ATOM 2976 N N . HIS A 1 372 ? -2.587 4.990 -5.792 1.00 93.25 372 HIS A N 1
ATOM 2977 C CA . HIS A 1 372 ? -2.190 5.432 -7.132 1.00 93.25 372 HIS A CA 1
ATOM 2978 C C . HIS A 1 372 ? -2.302 6.953 -7.295 1.00 93.25 372 HIS A C 1
ATOM 2980 O O . HIS A 1 372 ? -1.418 7.560 -7.903 1.00 93.25 372 HIS A O 1
ATOM 2986 N N . ALA A 1 373 ? -3.303 7.595 -6.684 1.00 95.75 373 ALA A N 1
ATOM 2987 C CA . ALA A 1 373 ? -3.423 9.055 -6.636 1.00 95.75 373 ALA A CA 1
ATOM 2988 C C . ALA A 1 373 ? -2.224 9.701 -5.923 1.00 95.75 373 ALA A C 1
ATOM 2990 O O . ALA A 1 373 ? -1.624 10.644 -6.445 1.00 95.75 373 ALA A O 1
ATOM 2991 N N . ALA A 1 374 ? -1.799 9.145 -4.783 1.00 94.75 374 ALA A N 1
ATOM 2992 C CA . ALA A 1 374 ? -0.617 9.611 -4.058 1.00 94.75 374 ALA A CA 1
ATOM 2993 C C . ALA A 1 374 ? 0.644 9.526 -4.916 1.00 94.75 374 ALA A C 1
ATOM 2995 O O . ALA A 1 374 ? 1.397 10.496 -5.022 1.00 94.75 374 ALA A O 1
ATOM 2996 N N . ARG A 1 375 ? 0.864 8.382 -5.569 1.00 90.31 375 ARG A N 1
ATOM 2997 C CA . ARG A 1 375 ? 2.043 8.155 -6.415 1.00 90.31 375 ARG A CA 1
ATOM 2998 C C . ARG A 1 375 ? 2.050 9.063 -7.641 1.00 90.31 375 ARG A C 1
ATOM 3000 O O . ARG A 1 375 ? 3.111 9.569 -8.004 1.00 90.31 375 ARG A O 1
ATOM 3007 N N . ARG A 1 376 ? 0.883 9.328 -8.235 1.00 91.06 376 ARG A N 1
ATOM 3008 C CA . ARG A 1 376 ? 0.717 10.264 -9.353 1.00 91.06 376 ARG A CA 1
ATOM 3009 C C . ARG A 1 376 ? 1.122 11.688 -8.968 1.00 91.06 376 ARG A C 1
ATOM 3011 O O . ARG A 1 376 ? 1.955 12.285 -9.653 1.00 91.06 376 ARG A O 1
ATOM 3018 N N . ILE A 1 377 ? 0.603 12.195 -7.849 1.00 93.62 377 ILE A N 1
ATOM 3019 C CA . ILE A 1 377 ? 0.927 13.539 -7.345 1.00 93.62 377 ILE A CA 1
ATOM 3020 C C . ILE A 1 377 ? 2.418 13.626 -6.973 1.00 93.62 377 ILE A C 1
ATOM 3022 O O . ILE A 1 377 ? 3.095 14.583 -7.344 1.00 93.62 377 ILE A O 1
ATOM 3026 N N . LEU A 1 378 ? 2.973 12.604 -6.311 1.00 89.62 378 LEU A N 1
ATOM 3027 C CA . LEU A 1 378 ? 4.401 12.542 -5.961 1.00 89.62 378 LEU A CA 1
ATOM 3028 C C . LEU A 1 378 ? 5.317 12.524 -7.188 1.00 89.62 378 LEU A C 1
ATOM 3030 O O . LEU A 1 378 ? 6.364 13.179 -7.186 1.00 89.62 378 LEU A O 1
ATOM 3034 N N . GLY A 1 379 ? 4.911 11.808 -8.239 1.00 84.00 379 GLY A N 1
ATOM 3035 C CA . GLY A 1 379 ? 5.578 11.837 -9.535 1.00 84.00 379 GLY A CA 1
ATOM 3036 C C . GLY A 1 379 ? 5.635 13.259 -10.086 1.00 84.00 379 GLY A C 1
ATOM 3037 O O . GLY A 1 379 ? 6.719 13.736 -10.413 1.00 84.00 379 GLY A O 1
ATOM 3038 N N . ARG A 1 380 ? 4.503 13.976 -10.078 1.00 88.44 380 ARG A N 1
ATOM 3039 C CA . ARG A 1 380 ? 4.440 15.361 -10.566 1.00 88.44 380 ARG A CA 1
ATOM 3040 C C . ARG A 1 380 ? 5.280 16.333 -9.735 1.00 88.44 380 ARG A C 1
ATOM 3042 O O . ARG A 1 380 ? 5.951 17.195 -10.299 1.00 88.44 380 ARG A O 1
ATOM 3049 N N . ILE A 1 381 ? 5.324 16.167 -8.410 1.00 87.62 381 ILE A N 1
ATOM 3050 C CA . ILE A 1 381 ? 6.212 16.966 -7.546 1.00 87.62 381 ILE A CA 1
ATOM 3051 C C . ILE A 1 381 ? 7.678 16.773 -7.946 1.00 87.62 381 ILE A C 1
ATOM 3053 O O . ILE A 1 381 ? 8.455 17.724 -7.963 1.00 87.62 381 ILE A O 1
ATOM 3057 N N . SER A 1 382 ? 8.058 15.549 -8.292 1.00 78.50 382 SER A N 1
ATOM 3058 C CA . SER A 1 382 ? 9.454 15.207 -8.567 1.00 78.50 382 SER A CA 1
ATOM 3059 C C . SER A 1 382 ? 9.922 15.645 -9.944 1.00 78.50 382 SER A C 1
ATOM 3061 O O . SER A 1 382 ? 11.115 15.847 -10.129 1.00 78.50 382 SER A O 1
ATOM 3063 N N . THR A 1 383 ? 9.005 15.846 -10.888 1.00 76.31 383 THR A N 1
ATOM 3064 C CA . THR A 1 383 ? 9.343 16.359 -12.218 1.00 76.31 383 THR A CA 1
ATOM 3065 C C . THR A 1 383 ? 9.239 17.882 -12.289 1.00 76.31 383 THR A C 1
ATOM 3067 O O . THR A 1 383 ? 10.122 18.525 -12.853 1.00 76.31 383 THR A O 1
ATOM 3070 N N . ASN A 1 384 ? 8.198 18.477 -11.690 1.00 83.81 384 ASN A N 1
ATOM 3071 C CA . ASN A 1 384 ? 7.834 19.879 -11.939 1.00 83.81 384 ASN A CA 1
ATOM 3072 C C . ASN A 1 384 ? 7.926 20.781 -10.698 1.00 83.81 384 ASN A C 1
ATOM 3074 O O . ASN A 1 384 ? 8.041 21.996 -10.843 1.00 83.81 384 ASN A O 1
ATOM 3078 N N . HIS A 1 385 ? 7.939 20.217 -9.483 1.00 85.19 385 HIS A N 1
ATOM 3079 C CA . HIS A 1 385 ? 7.931 20.979 -8.222 1.00 85.19 385 HIS A CA 1
ATOM 3080 C C . HIS A 1 385 ? 9.044 20.540 -7.267 1.00 85.19 385 HIS A C 1
ATOM 3082 O O . HIS A 1 385 ? 8.825 20.346 -6.070 1.00 85.19 385 HIS A O 1
ATOM 3088 N N . LEU A 1 386 ? 10.266 20.396 -7.784 1.00 81.81 386 LEU A N 1
ATOM 3089 C CA . LEU A 1 386 ? 11.431 19.898 -7.037 1.00 81.81 386 LEU A CA 1
ATOM 3090 C C . LEU A 1 386 ? 11.682 20.631 -5.706 1.00 81.81 386 LEU A C 1
ATOM 3092 O O . LEU A 1 386 ? 12.115 20.020 -4.730 1.00 81.81 386 LEU A O 1
ATOM 3096 N N . THR A 1 387 ? 11.375 21.930 -5.637 1.00 87.88 387 THR A N 1
ATOM 3097 C CA . THR A 1 387 ? 11.499 22.750 -4.417 1.00 87.88 387 THR A CA 1
ATOM 3098 C C . THR A 1 387 ? 10.532 22.331 -3.304 1.00 87.88 387 THR A C 1
ATOM 3100 O O . THR A 1 387 ? 10.783 22.616 -2.134 1.00 87.88 387 THR A O 1
ATOM 3103 N N . LEU A 1 388 ? 9.451 21.624 -3.646 1.00 89.62 388 LEU A N 1
ATOM 3104 C CA . LEU A 1 388 ? 8.439 21.109 -2.724 1.00 89.62 388 LEU A CA 1
ATOM 3105 C C . LEU A 1 388 ? 8.665 19.641 -2.343 1.00 89.62 388 LEU A C 1
ATOM 3107 O O . LEU A 1 388 ? 7.925 19.112 -1.513 1.00 89.62 388 LEU A O 1
ATOM 3111 N N . LYS A 1 389 ? 9.703 18.980 -2.877 1.00 85.00 389 LYS A N 1
ATOM 3112 C CA . LYS A 1 389 ? 9.984 17.554 -2.640 1.00 85.00 389 LYS A CA 1
ATOM 3113 C C . LYS A 1 389 ? 10.020 17.185 -1.153 1.00 85.00 389 LYS A C 1
ATOM 3115 O O . LYS A 1 389 ? 9.423 16.185 -0.759 1.00 85.00 389 LYS A O 1
ATOM 3120 N N . SER A 1 390 ? 10.640 18.012 -0.309 1.00 85.31 390 SER A N 1
ATOM 3121 C CA . SER A 1 390 ? 10.720 17.780 1.144 1.00 85.31 390 SER A CA 1
ATOM 3122 C C . SER A 1 390 ? 9.379 17.921 1.876 1.00 85.31 390 SER A C 1
ATOM 3124 O O . SER A 1 390 ? 9.208 17.351 2.949 1.00 85.31 390 SER A O 1
ATOM 3126 N N . LYS A 1 391 ? 8.418 18.654 1.300 1.00 90.44 391 LYS A N 1
ATOM 3127 C CA . LYS A 1 391 ? 7.059 18.854 1.837 1.00 90.44 391 LYS A CA 1
ATOM 3128 C C . LYS A 1 391 ? 6.033 17.907 1.218 1.00 90.44 391 LYS A C 1
ATOM 3130 O O . LYS A 1 391 ? 4.882 17.889 1.648 1.00 90.44 391 LYS A O 1
ATOM 3135 N N . SER A 1 392 ? 6.444 17.118 0.227 1.00 91.31 392 SER A N 1
ATOM 3136 C CA . SER A 1 392 ? 5.562 16.254 -0.551 1.00 91.31 392 SER A CA 1
ATOM 3137 C C .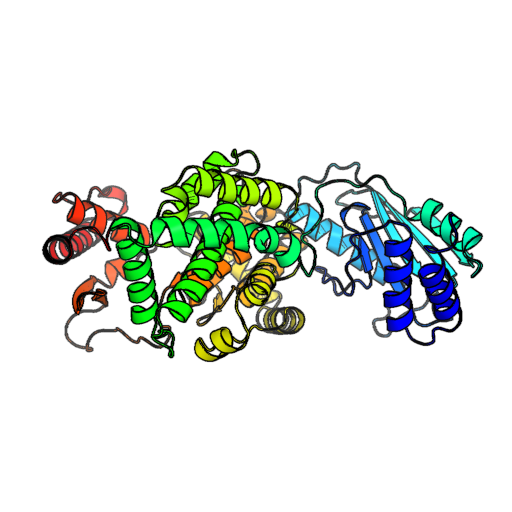 SER A 1 392 ? 4.674 15.311 0.278 1.00 91.31 392 SER A C 1
ATOM 3139 O O . SER A 1 392 ? 3.502 15.197 -0.074 1.00 91.31 392 SER A O 1
ATOM 3141 N N . PRO A 1 393 ? 5.107 14.729 1.418 1.00 91.69 393 PRO A N 1
ATOM 3142 C CA . PRO A 1 393 ? 4.230 13.875 2.220 1.00 91.69 393 PRO A CA 1
ATOM 3143 C C . PRO A 1 393 ? 3.045 14.639 2.827 1.00 91.69 393 PRO A C 1
ATOM 3145 O O . PRO A 1 393 ? 1.934 14.120 2.855 1.00 91.69 393 PRO A O 1
ATOM 3148 N N . LEU A 1 394 ? 3.271 15.880 3.278 1.00 90.62 394 LEU A N 1
ATOM 3149 C CA . LEU A 1 394 ? 2.238 16.747 3.860 1.00 90.62 394 LEU A CA 1
ATOM 3150 C C . LEU A 1 394 ? 1.279 17.283 2.793 1.00 90.62 394 LEU A C 1
ATOM 3152 O O . LEU A 1 394 ? 0.078 17.376 3.029 1.00 90.62 394 LEU A O 1
ATOM 3156 N N . ILE A 1 395 ? 1.809 17.625 1.616 1.00 93.44 395 ILE A N 1
ATOM 3157 C CA . ILE A 1 395 ? 1.010 18.067 0.466 1.00 93.44 395 ILE A CA 1
ATOM 3158 C C . ILE A 1 395 ? 0.070 16.939 0.030 1.00 93.44 395 ILE A C 1
ATOM 3160 O O . ILE A 1 395 ? -1.134 17.138 -0.091 1.00 93.44 395 ILE A O 1
ATOM 3164 N N . VAL A 1 396 ? 0.611 15.737 -0.163 1.00 94.56 396 VAL A N 1
ATOM 3165 C CA . VAL A 1 396 ? -0.157 14.590 -0.658 1.00 94.56 396 VAL A CA 1
ATOM 3166 C C . VAL A 1 396 ? -1.177 14.128 0.375 1.00 94.56 396 VAL A C 1
ATOM 3168 O O . VAL A 1 396 ? -2.332 13.909 0.018 1.00 94.56 396 VAL A O 1
ATOM 3171 N N . SER A 1 397 ? -0.809 14.055 1.660 1.00 90.81 397 SER A N 1
ATOM 3172 C CA . SER A 1 397 ? -1.775 13.697 2.704 1.00 90.81 397 SER A CA 1
ATOM 3173 C C . SER A 1 397 ? -2.911 14.715 2.817 1.00 90.81 397 SER A C 1
ATOM 3175 O O . SER A 1 397 ? -4.023 14.337 3.184 1.00 90.81 397 SER A O 1
ATOM 3177 N N . ARG A 1 398 ? -2.665 15.996 2.487 1.00 90.06 398 ARG A N 1
ATOM 3178 C CA . ARG A 1 398 ? -3.691 17.051 2.424 1.00 90.06 398 ARG A CA 1
ATOM 3179 C C . ARG A 1 398 ? -4.667 16.880 1.272 1.00 90.06 398 ARG A C 1
ATOM 3181 O O . ARG A 1 398 ? -5.826 17.252 1.434 1.00 90.06 398 ARG A O 1
ATOM 3188 N N . LEU A 1 399 ? -4.200 16.363 0.143 1.00 93.62 399 LEU A N 1
ATOM 3189 C CA . LEU A 1 399 ? -4.995 16.236 -1.073 1.00 93.62 399 LEU A CA 1
ATOM 3190 C C . LEU A 1 399 ? -5.829 14.956 -1.116 1.00 93.62 399 LEU A C 1
ATOM 3192 O O . LEU A 1 399 ? -6.807 14.923 -1.848 1.00 93.62 399 LEU A O 1
ATOM 3196 N N . ILE A 1 400 ? -5.469 13.914 -0.370 1.00 95.19 400 ILE A N 1
ATOM 3197 C CA . ILE A 1 400 ? -6.070 12.585 -0.531 1.00 95.19 400 ILE A CA 1
ATOM 3198 C C . ILE A 1 400 ? -6.994 12.258 0.631 1.00 95.19 400 ILE A C 1
ATOM 3200 O O . ILE A 1 400 ? -6.558 12.216 1.782 1.00 95.19 400 ILE A O 1
ATOM 3204 N N . HIS A 1 401 ? -8.253 11.984 0.297 1.00 93.12 401 HIS A N 1
ATOM 3205 C CA . HIS A 1 401 ? -9.311 11.646 1.236 1.00 93.12 401 HIS A CA 1
ATOM 3206 C C . HIS A 1 401 ? -9.948 10.313 0.843 1.00 93.12 401 HIS A C 1
ATOM 3208 O O . HIS A 1 401 ? -10.174 10.046 -0.337 1.00 93.12 401 HIS A O 1
ATOM 3214 N N . GLY A 1 402 ? -10.236 9.484 1.837 1.00 94.06 402 GLY A N 1
ATOM 3215 C CA . GLY A 1 402 ? -10.910 8.205 1.660 1.00 94.06 402 GLY A CA 1
ATOM 3216 C C . GLY A 1 402 ? -12.006 8.026 2.693 1.00 94.06 402 GLY A C 1
ATOM 3217 O O . GLY A 1 402 ? -11.858 8.446 3.843 1.00 94.06 402 GLY A O 1
ATOM 3218 N N . VAL A 1 403 ? -13.088 7.386 2.288 1.00 92.00 403 VAL A N 1
ATOM 3219 C CA . VAL A 1 403 ? -14.144 6.929 3.181 1.00 92.00 403 VAL A CA 1
ATOM 3220 C C . VAL A 1 403 ? -14.436 5.479 2.852 1.00 92.00 403 VAL A C 1
ATOM 3222 O O . VAL A 1 403 ? -14.443 5.098 1.684 1.00 92.00 403 VAL A O 1
ATOM 3225 N N . ASP A 1 404 ? -14.668 4.673 3.878 1.00 91.50 404 ASP A N 1
ATOM 3226 C CA . ASP A 1 404 ? -15.237 3.348 3.690 1.00 91.50 404 ASP A CA 1
ATOM 3227 C C . ASP A 1 404 ? -16.172 3.002 4.846 1.00 91.50 404 ASP A C 1
ATOM 3229 O O . ASP A 1 404 ? -15.959 3.425 5.986 1.00 91.50 404 ASP A O 1
ATOM 3233 N N . VAL A 1 405 ? -17.197 2.209 4.547 1.00 85.62 405 VAL A N 1
ATOM 3234 C CA . VAL A 1 405 ? -18.094 1.652 5.560 1.00 85.62 405 VAL A CA 1
ATOM 3235 C C . VAL A 1 405 ? -17.411 0.538 6.339 1.00 85.62 405 VAL A C 1
ATOM 3237 O O . VAL A 1 405 ? -17.729 0.341 7.504 1.00 85.62 405 VAL A O 1
ATOM 3240 N N . ASN A 1 406 ? -16.459 -0.183 5.748 1.00 87.94 406 ASN A N 1
ATOM 3241 C CA . ASN A 1 406 ? -15.761 -1.284 6.383 1.00 87.94 406 ASN A CA 1
ATOM 3242 C C . ASN A 1 406 ? -14.579 -0.783 7.241 1.00 87.94 406 ASN A C 1
ATOM 3244 O O . ASN A 1 406 ? -13.568 -0.310 6.716 1.00 87.94 406 ASN A O 1
ATOM 3248 N N . PRO A 1 407 ? -14.624 -0.971 8.569 1.00 88.12 407 PRO A N 1
ATOM 3249 C CA . PRO A 1 407 ? -13.580 -0.519 9.487 1.00 88.12 407 PRO A CA 1
ATOM 3250 C C . PRO A 1 407 ? -12.242 -1.228 9.256 1.00 88.12 407 PRO A C 1
ATOM 3252 O O . PRO A 1 407 ? -11.185 -0.654 9.510 1.00 88.12 407 PRO A O 1
ATOM 3255 N N . ILE A 1 408 ? -12.269 -2.459 8.741 1.00 92.00 408 ILE A N 1
ATOM 3256 C CA . ILE A 1 408 ? -11.065 -3.218 8.394 1.00 92.00 408 ILE A CA 1
ATOM 3257 C C . ILE A 1 408 ? -10.422 -2.630 7.137 1.00 92.00 408 ILE A C 1
ATOM 3259 O O . ILE A 1 408 ? -9.205 -2.447 7.084 1.00 92.00 408 ILE A O 1
ATOM 3263 N N . ALA A 1 409 ? -11.248 -2.271 6.153 1.00 91.88 409 ALA A N 1
ATOM 3264 C CA . ALA A 1 409 ? -10.814 -1.613 4.930 1.00 91.88 409 ALA A CA 1
ATOM 3265 C C . ALA A 1 409 ? -10.167 -0.252 5.220 1.00 91.88 409 ALA A C 1
ATOM 3267 O O . ALA A 1 409 ? -9.083 0.016 4.713 1.00 91.88 409 ALA A O 1
ATOM 3268 N N . VAL A 1 410 ? -10.739 0.545 6.130 1.00 93.06 410 VAL A N 1
ATOM 3269 C CA . VAL A 1 410 ? -10.159 1.826 6.575 1.00 93.06 410 VAL A CA 1
ATOM 3270 C C . VAL A 1 410 ? -8.743 1.658 7.139 1.00 93.06 410 VAL A C 1
ATOM 3272 O O . VAL A 1 410 ? -7.843 2.420 6.780 1.00 93.06 410 VAL A O 1
ATOM 3275 N N . GLU A 1 411 ? -8.514 0.669 8.008 1.00 94.81 411 GLU A N 1
ATOM 3276 C CA . GLU A 1 411 ? -7.181 0.398 8.570 1.00 94.81 411 GLU A CA 1
ATOM 3277 C C . GLU A 1 411 ? -6.187 -0.027 7.474 1.00 94.81 411 GLU A C 1
ATOM 3279 O O . GLU A 1 411 ? -5.056 0.469 7.433 1.00 94.81 411 GLU A O 1
ATOM 3284 N N . MET A 1 412 ? -6.620 -0.870 6.527 1.00 96.19 412 MET A N 1
ATOM 3285 C CA . MET A 1 412 ? -5.804 -1.241 5.365 1.00 96.19 412 MET A CA 1
ATOM 3286 C C . MET A 1 412 ? -5.497 -0.040 4.468 1.00 96.19 412 MET A C 1
ATOM 3288 O O . MET A 1 412 ? -4.338 0.177 4.134 1.00 96.19 412 MET A O 1
ATOM 3292 N N . ALA A 1 413 ? -6.489 0.785 4.132 1.00 96.38 413 ALA A N 1
ATOM 3293 C CA . ALA A 1 413 ? -6.327 1.975 3.301 1.00 96.38 413 ALA A CA 1
ATOM 3294 C C . ALA A 1 413 ? -5.359 2.991 3.909 1.00 96.38 413 ALA A C 1
ATOM 3296 O O . ALA A 1 413 ? -4.547 3.569 3.185 1.00 96.38 413 ALA A O 1
ATOM 3297 N N . LYS A 1 414 ? -5.371 3.170 5.236 1.00 96.56 414 LYS A N 1
ATOM 3298 C CA . LYS A 1 414 ? -4.366 3.985 5.935 1.00 96.56 414 LYS A CA 1
ATOM 3299 C C . LYS A 1 414 ? -2.962 3.416 5.745 1.00 96.56 414 LYS A C 1
ATOM 3301 O O . LYS A 1 414 ? -2.047 4.150 5.380 1.00 96.56 414 LYS A O 1
ATOM 3306 N N . ALA A 1 415 ? -2.775 2.118 5.956 1.00 96.69 415 ALA A N 1
ATOM 3307 C CA . ALA A 1 415 ? -1.463 1.497 5.808 1.00 96.69 415 ALA A CA 1
ATOM 3308 C C . ALA A 1 415 ? -0.984 1.492 4.344 1.00 96.69 415 ALA A C 1
ATOM 3310 O O . ALA A 1 415 ? 0.175 1.806 4.071 1.00 96.69 415 ALA A O 1
ATOM 3311 N N . THR A 1 416 ? -1.888 1.257 3.397 1.00 96.25 416 THR A N 1
ATOM 3312 C CA . THR A 1 416 ? -1.642 1.358 1.957 1.00 96.25 416 THR A CA 1
ATOM 3313 C C . THR A 1 416 ? -1.255 2.776 1.542 1.00 96.25 416 THR A C 1
ATOM 3315 O O . THR A 1 416 ? -0.233 2.967 0.881 1.00 96.25 416 THR A O 1
ATOM 3318 N N . LEU A 1 417 ? -1.971 3.801 2.006 1.00 95.38 417 LEU A N 1
ATOM 3319 C CA . LEU A 1 417 ? -1.599 5.193 1.755 1.00 95.38 417 LEU A CA 1
ATOM 3320 C C . LEU A 1 417 ? -0.259 5.556 2.418 1.00 95.38 417 LEU A C 1
ATOM 3322 O O . LEU A 1 417 ? 0.558 6.236 1.800 1.00 95.38 417 LEU A O 1
ATOM 3326 N N . ALA A 1 418 ? 0.027 5.059 3.626 1.00 94.69 418 ALA A N 1
ATOM 3327 C CA . ALA A 1 418 ? 1.320 5.252 4.286 1.00 94.69 418 ALA A CA 1
ATOM 3328 C C . ALA A 1 418 ? 2.493 4.679 3.469 1.00 94.69 418 ALA A C 1
ATOM 3330 O O . ALA A 1 418 ? 3.556 5.302 3.415 1.00 94.69 418 ALA A O 1
ATOM 3331 N N . MET A 1 419 ? 2.305 3.528 2.806 1.00 93.00 419 MET A N 1
ATOM 3332 C CA . MET A 1 419 ? 3.297 2.951 1.885 1.00 93.00 419 MET A CA 1
ATOM 3333 C C . MET A 1 419 ? 3.536 3.834 0.654 1.00 93.00 419 MET A C 1
ATOM 3335 O O . MET A 1 419 ? 4.651 3.883 0.143 1.00 93.00 419 MET A O 1
ATOM 3339 N N . ALA A 1 420 ? 2.520 4.558 0.181 1.00 91.38 420 ALA A N 1
ATOM 3340 C CA . ALA A 1 420 ? 2.656 5.443 -0.976 1.00 91.38 420 ALA A CA 1
ATOM 3341 C C . ALA A 1 420 ? 3.473 6.715 -0.677 1.00 91.38 420 ALA A C 1
ATOM 3343 O O . ALA A 1 420 ? 3.987 7.352 -1.608 1.00 91.38 420 ALA A O 1
ATOM 3344 N N . LEU A 1 421 ? 3.584 7.093 0.603 1.00 90.31 421 LEU A N 1
ATOM 3345 C CA . LEU A 1 421 ? 4.210 8.332 1.056 1.00 90.31 421 LEU A CA 1
ATOM 3346 C C . LEU A 1 421 ? 5.706 8.158 1.385 1.00 90.31 421 LEU A C 1
ATOM 3348 O O . LEU A 1 421 ? 6.105 7.148 1.976 1.00 90.31 421 LEU A O 1
ATOM 3352 N N . PRO A 1 422 ? 6.548 9.164 1.080 1.00 86.69 422 PRO A N 1
ATOM 3353 C CA . PRO A 1 422 ? 7.939 9.209 1.529 1.00 86.69 422 PRO A CA 1
ATOM 3354 C C . PRO A 1 422 ? 8.082 9.104 3.044 1.00 86.69 422 PRO A C 1
ATOM 3356 O O . PRO A 1 422 ? 7.198 9.518 3.796 1.00 86.69 422 PRO A O 1
ATOM 3359 N N . ALA A 1 423 ? 9.235 8.614 3.498 1.00 81.81 423 ALA A N 1
ATOM 3360 C CA . ALA A 1 423 ? 9.606 8.737 4.901 1.00 81.81 423 ALA A CA 1
ATOM 3361 C C . ALA A 1 423 ? 9.774 10.220 5.276 1.00 81.81 423 ALA A C 1
ATOM 3363 O O . ALA A 1 423 ? 10.326 11.010 4.509 1.00 81.81 423 ALA A O 1
ATOM 3364 N N . THR A 1 424 ? 9.318 10.598 6.469 1.00 80.44 424 THR A N 1
ATOM 3365 C CA . THR A 1 424 ? 9.456 11.965 6.989 1.00 80.44 424 THR A CA 1
ATOM 3366 C C . THR A 1 424 ? 10.076 11.929 8.381 1.00 80.44 424 THR A C 1
ATOM 3368 O O . THR A 1 424 ? 9.926 10.942 9.099 1.00 80.44 424 THR A O 1
ATOM 3371 N N . LEU A 1 425 ? 10.766 13.003 8.781 1.00 71.50 425 LEU A N 1
ATOM 3372 C CA . LEU A 1 425 ? 11.348 13.106 10.127 1.00 71.50 425 LEU A CA 1
ATOM 3373 C C . LEU A 1 425 ? 10.284 13.081 11.238 1.00 71.50 425 LEU A C 1
ATOM 3375 O O . LEU A 1 425 ? 10.593 12.674 12.351 1.00 71.50 425 LEU A O 1
ATOM 3379 N N . GLY A 1 426 ? 9.050 13.500 10.936 1.00 75.62 426 GLY A N 1
ATOM 3380 C CA . GLY A 1 426 ? 7.911 13.465 11.859 1.00 75.62 426 GLY A CA 1
ATOM 3381 C C . GLY A 1 426 ? 7.074 12.186 11.770 1.00 75.62 426 GLY A C 1
ATOM 3382 O O . GLY A 1 426 ? 6.000 12.134 12.357 1.00 75.62 426 GLY A O 1
ATOM 3383 N N . GLY A 1 427 ? 7.528 11.175 11.022 1.00 84.69 427 GLY A N 1
ATOM 3384 C CA . GLY A 1 427 ? 6.776 9.946 10.769 1.00 84.69 427 GLY A CA 1
ATOM 3385 C C . GLY A 1 427 ? 5.748 10.068 9.644 1.00 84.69 427 GLY A C 1
ATOM 3386 O O . GLY A 1 427 ? 5.847 10.945 8.783 1.00 84.69 427 GLY A O 1
ATOM 3387 N N . VAL A 1 428 ? 4.788 9.145 9.589 1.00 83.56 428 VAL A N 1
ATOM 3388 C CA . VAL A 1 428 ? 3.704 9.208 8.600 1.00 83.56 428 VAL A CA 1
ATOM 3389 C C . VAL A 1 428 ? 2.781 10.376 8.975 1.00 83.56 428 VAL A C 1
ATOM 3391 O O . VAL A 1 428 ? 2.344 10.452 10.123 1.00 83.56 428 VAL A O 1
ATOM 3394 N N . PRO A 1 429 ? 2.490 11.313 8.052 1.00 86.81 429 PRO A N 1
ATOM 3395 C CA . PRO A 1 429 ? 1.594 12.424 8.352 1.00 86.81 429 PRO A CA 1
ATOM 3396 C C . PRO A 1 429 ? 0.161 11.931 8.579 1.00 86.81 429 PRO A C 1
ATOM 3398 O O . PRO A 1 429 ? -0.200 10.834 8.157 1.00 86.81 429 PRO A O 1
ATOM 3401 N N . LYS A 1 430 ? -0.686 12.773 9.182 1.00 86.25 430 LYS A N 1
ATOM 3402 C CA . LYS A 1 430 ? -2.110 12.463 9.375 1.00 86.25 430 LYS A CA 1
ATOM 3403 C C . LYS A 1 430 ? -2.773 12.067 8.050 1.00 86.25 430 LYS A C 1
ATOM 3405 O O . LYS A 1 430 ? -2.757 12.840 7.089 1.00 86.25 430 LYS A O 1
ATOM 3410 N N . LEU A 1 431 ? -3.349 10.866 8.024 1.00 89.75 431 LEU A N 1
ATOM 3411 C CA . LEU A 1 431 ? -4.019 10.283 6.864 1.00 89.75 431 LEU A CA 1
ATOM 3412 C C . LEU A 1 431 ? -5.526 10.511 6.972 1.00 89.75 431 LEU A C 1
ATOM 3414 O O . LEU A 1 431 ? -6.129 10.174 7.989 1.00 89.75 431 LEU A O 1
ATOM 3418 N N . ARG A 1 432 ? -6.139 11.064 5.924 1.00 89.38 432 ARG A N 1
ATOM 3419 C CA . ARG A 1 432 ? -7.568 11.414 5.900 1.00 89.38 432 ARG A CA 1
ATOM 3420 C C . ARG A 1 432 ? -8.404 10.272 5.324 1.00 89.38 432 ARG A C 1
ATOM 3422 O O . ARG A 1 432 ? -9.066 10.433 4.306 1.00 89.38 432 ARG A O 1
ATOM 3429 N N . VAL A 1 433 ? -8.323 9.108 5.966 1.00 91.56 433 VAL A N 1
ATOM 3430 C CA . VAL A 1 433 ? -9.177 7.953 5.657 1.00 91.56 433 VAL A CA 1
ATOM 3431 C C . VAL A 1 433 ? -10.090 7.684 6.847 1.00 91.56 433 VAL A C 1
ATOM 3433 O O . VAL A 1 433 ? -9.594 7.439 7.951 1.00 91.56 433 VAL A O 1
ATOM 3436 N N . ALA A 1 434 ? -11.400 7.755 6.631 1.00 87.62 434 ALA A N 1
ATOM 3437 C CA . ALA A 1 434 ? -12.405 7.711 7.687 1.00 87.62 434 ALA A CA 1
ATOM 3438 C C . ALA A 1 434 ? -13.375 6.534 7.530 1.00 87.62 434 ALA A C 1
ATOM 3440 O O . ALA A 1 434 ? -13.700 6.120 6.420 1.00 87.62 434 ALA A O 1
ATOM 3441 N N . LEU A 1 435 ? -13.850 6.028 8.669 1.00 85.31 435 LEU A N 1
ATOM 3442 C CA . LEU A 1 435 ? -14.986 5.116 8.741 1.00 85.31 435 LEU A CA 1
ATOM 3443 C C . LEU A 1 435 ? -16.268 5.942 8.644 1.00 85.31 435 LEU A C 1
ATOM 3445 O O . LEU A 1 435 ? -16.558 6.704 9.565 1.00 85.31 435 LEU A O 1
ATOM 3449 N N . ALA A 1 436 ? -17.008 5.810 7.548 1.00 81.75 436 ALA A N 1
ATOM 3450 C CA . ALA A 1 436 ? -18.316 6.439 7.397 1.00 81.75 436 ALA A CA 1
ATOM 3451 C C . ALA A 1 436 ? -19.132 5.769 6.288 1.00 81.75 436 ALA A C 1
ATOM 3453 O O . ALA A 1 436 ? -18.587 5.157 5.372 1.00 81.75 436 ALA A O 1
ATOM 3454 N N . ASP A 1 437 ? -20.449 5.937 6.357 1.00 79.69 437 ASP A N 1
ATOM 3455 C CA . ASP A 1 437 ? -21.340 5.632 5.245 1.00 79.69 437 ASP A CA 1
ATOM 3456 C C . ASP A 1 437 ? -21.425 6.845 4.316 1.00 79.69 437 ASP A C 1
ATOM 3458 O O . ASP A 1 437 ? -22.004 7.876 4.656 1.00 79.69 437 ASP A O 1
ATOM 3462 N N . ALA A 1 438 ? -20.835 6.729 3.126 1.00 81.94 438 ALA A N 1
ATOM 3463 C CA . ALA A 1 438 ? -20.837 7.802 2.136 1.00 81.94 438 ALA A CA 1
ATOM 3464 C C . ALA A 1 438 ? -22.238 8.125 1.581 1.00 81.94 438 ALA A C 1
ATOM 3466 O O . ALA A 1 438 ? -22.427 9.191 0.994 1.00 81.94 438 ALA A O 1
ATOM 3467 N N . MET A 1 439 ? -23.224 7.241 1.767 1.00 77.50 439 MET A N 1
ATOM 3468 C CA . MET A 1 439 ? -24.626 7.503 1.431 1.00 77.50 439 MET A CA 1
ATOM 3469 C C . MET A 1 439 ? -25.383 8.194 2.571 1.00 77.50 439 MET A C 1
ATOM 3471 O O . MET A 1 439 ? -26.508 8.655 2.365 1.00 77.50 439 MET A O 1
ATOM 3475 N N . GLN A 1 440 ? -24.798 8.285 3.769 1.00 69.06 440 GLN A N 1
ATOM 3476 C CA . GLN A 1 440 ? -25.451 8.880 4.924 1.00 69.06 440 GLN A CA 1
ATOM 3477 C C . GLN A 1 440 ? -25.495 10.406 4.802 1.00 69.06 440 GLN A C 1
ATOM 3479 O O . GLN A 1 440 ? -24.571 11.135 5.158 1.00 69.06 440 GLN A O 1
ATOM 3484 N N . THR A 1 441 ? -26.632 10.917 4.342 1.00 57.31 441 THR A N 1
ATOM 3485 C CA . THR A 1 441 ? -26.922 12.350 4.282 1.00 57.31 441 THR A CA 1
ATOM 3486 C C . THR A 1 441 ? -27.470 12.844 5.627 1.00 57.31 441 THR A C 1
ATOM 3488 O O . THR A 1 441 ? -28.626 13.254 5.712 1.00 57.31 441 THR A O 1
ATOM 3491 N N . ASN A 1 442 ? -26.679 12.797 6.704 1.00 51.88 442 ASN A N 1
ATOM 3492 C CA . ASN A 1 442 ? -27.092 13.317 8.022 1.00 51.88 442 ASN A CA 1
ATOM 3493 C C . ASN A 1 442 ? -26.953 14.847 8.118 1.00 51.88 442 ASN A C 1
ATOM 3495 O O . ASN A 1 442 ? -26.377 15.376 9.069 1.00 51.88 442 ASN A O 1
ATOM 3499 N N . VAL A 1 443 ? -27.504 15.569 7.140 1.00 51.59 443 VAL A N 1
ATOM 3500 C CA . VAL A 1 443 ? -27.798 16.995 7.304 1.00 51.59 443 VAL A CA 1
ATOM 3501 C C . VAL A 1 443 ? -29.179 17.064 7.945 1.00 51.59 443 VAL A C 1
ATOM 3503 O O . VAL A 1 443 ? -30.150 16.552 7.386 1.00 51.59 443 VAL A O 1
ATOM 3506 N N . GLY A 1 444 ? -29.259 17.627 9.151 1.00 45.81 444 GLY A N 1
ATOM 3507 C CA . GLY A 1 444 ? -30.529 17.798 9.856 1.00 45.81 444 GLY A CA 1
ATOM 3508 C C . GLY A 1 444 ? -31.574 18.547 9.008 1.00 45.81 444 GLY A C 1
ATOM 3509 O O . GLY A 1 444 ? -31.224 19.207 8.025 1.00 45.81 444 GLY A O 1
ATOM 3510 N N . PRO A 1 445 ? -32.870 18.467 9.364 1.00 42.88 445 PRO A N 1
ATOM 3511 C CA . PRO A 1 445 ? -33.916 19.183 8.644 1.00 42.88 445 PRO A CA 1
ATOM 3512 C C . PRO A 1 445 ? -33.578 20.675 8.517 1.00 42.88 445 PRO A C 1
ATOM 3514 O O . PRO A 1 445 ? -33.097 21.300 9.462 1.00 42.88 445 PRO A O 1
ATOM 3517 N N . VAL A 1 446 ? -33.891 21.230 7.340 1.00 41.31 446 VAL A N 1
ATOM 3518 C CA . VAL A 1 446 ? -33.553 22.568 6.797 1.00 41.31 446 VAL A CA 1
ATOM 3519 C C . VAL A 1 446 ? -33.887 23.761 7.720 1.00 41.31 446 VAL A C 1
ATOM 3521 O O . VAL A 1 446 ? -33.536 24.896 7.409 1.00 41.31 446 VAL A O 1
ATOM 3524 N N . PHE A 1 447 ? -34.522 23.539 8.873 1.00 42.72 447 PHE A N 1
ATOM 3525 C CA . PHE A 1 447 ? -35.064 24.597 9.721 1.00 42.72 447 PHE A CA 1
ATOM 3526 C C . PHE A 1 447 ? -34.573 24.649 11.175 1.00 42.72 447 PHE A C 1
ATOM 3528 O O . PHE A 1 447 ? -34.947 25.612 11.838 1.00 42.72 447 PHE A O 1
ATOM 3535 N N . GLU A 1 448 ? -33.739 23.728 11.691 1.00 51.94 448 GLU A N 1
ATOM 3536 C CA . GLU A 1 448 ? -33.440 23.759 13.145 1.00 51.94 448 GLU A CA 1
ATOM 3537 C C . GLU A 1 448 ? -31.988 23.705 13.637 1.00 51.94 448 GLU A C 1
ATOM 3539 O O . GLU A 1 448 ? -31.795 24.071 14.791 1.00 51.94 448 GLU A O 1
ATOM 3544 N N . LYS A 1 449 ? -30.968 23.374 12.835 1.00 54.56 449 LYS A N 1
ATOM 3545 C CA . LYS A 1 449 ? -29.533 23.632 13.129 1.00 54.56 449 LYS A CA 1
ATOM 3546 C C . LYS A 1 449 ? -28.674 23.017 12.017 1.00 54.56 449 LYS A C 1
ATOM 3548 O O . LYS A 1 449 ? -28.823 21.835 11.720 1.00 54.56 449 LYS A O 1
ATOM 3553 N N . LEU A 1 450 ? -27.774 23.798 11.416 1.00 59.38 450 LEU A N 1
ATOM 3554 C CA . LEU A 1 450 ? -26.751 23.275 10.502 1.00 59.38 450 LEU A CA 1
ATOM 3555 C C . LEU A 1 450 ? -25.696 22.524 11.318 1.00 59.38 450 LEU A C 1
ATOM 3557 O O . LEU A 1 450 ? -25.108 23.093 12.239 1.00 59.38 450 LEU A O 1
ATOM 3561 N N . GLY A 1 451 ? -25.483 21.251 10.995 1.00 64.50 451 GLY A N 1
ATOM 3562 C CA . GLY A 1 451 ? -24.494 20.387 11.635 1.00 64.50 451 GLY A CA 1
ATOM 3563 C C . GLY A 1 451 ? -24.799 18.910 11.407 1.00 64.50 451 GLY A C 1
ATOM 3564 O O . GLY A 1 451 ? -25.702 18.563 10.641 1.00 64.50 451 GLY A O 1
ATOM 3565 N N . LEU A 1 452 ? -24.041 18.047 12.076 1.00 72.44 452 LEU A N 1
ATOM 3566 C CA . LEU A 1 452 ? -24.093 16.599 11.909 1.00 72.44 452 LEU A CA 1
ATOM 3567 C C . LEU A 1 452 ? -24.802 15.945 13.100 1.00 72.44 452 LEU A C 1
ATOM 3569 O O . LEU A 1 452 ? -24.446 16.193 14.251 1.00 72.44 452 LEU A O 1
ATOM 3573 N N . TYR A 1 453 ? -25.765 15.064 12.838 1.00 74.50 453 TYR A N 1
ATOM 3574 C CA . TYR A 1 453 ? -26.280 14.151 13.862 1.00 74.50 453 TYR A CA 1
ATOM 3575 C C . TYR A 1 453 ? -25.493 12.842 13.829 1.00 74.50 453 TYR A C 1
ATOM 3577 O O . TYR A 1 453 ? -25.403 12.194 12.785 1.00 74.50 453 TYR A O 1
ATOM 3585 N N . ILE A 1 454 ? -24.941 12.454 14.978 1.00 74.31 454 ILE A N 1
ATOM 3586 C CA . ILE A 1 454 ? -24.228 11.189 15.162 1.00 74.31 454 ILE A CA 1
ATOM 3587 C C . ILE A 1 454 ? -25.046 10.309 16.098 1.00 74.31 454 ILE A C 1
ATOM 3589 O O . ILE A 1 454 ? -25.431 10.743 17.185 1.00 74.31 454 ILE A O 1
ATOM 3593 N N . THR A 1 455 ? -25.276 9.064 15.684 1.00 70.69 455 THR A N 1
ATOM 3594 C CA . THR A 1 455 ? -25.922 8.031 16.496 1.00 70.69 455 THR A CA 1
ATOM 3595 C C . THR A 1 455 ? -24.876 7.024 16.960 1.00 70.69 455 THR A C 1
ATOM 3597 O O . THR A 1 455 ? -24.067 6.538 16.174 1.00 70.69 455 THR A O 1
ATOM 3600 N N . THR A 1 456 ? -24.867 6.733 18.254 1.00 70.06 456 THR A N 1
ATOM 3601 C CA . THR A 1 456 ? -23.930 5.813 18.897 1.00 70.06 456 THR A CA 1
ATOM 3602 C C . THR A 1 456 ? -24.364 4.359 18.681 1.00 70.06 456 THR A C 1
ATOM 3604 O O . THR A 1 456 ? -25.542 4.098 18.419 1.00 70.06 456 THR A O 1
ATOM 3607 N N . PRO A 1 457 ? -23.471 3.370 18.880 1.00 58.00 457 PRO A N 1
ATOM 3608 C CA . PRO A 1 457 ? -23.843 1.953 18.830 1.00 58.00 457 PRO A CA 1
ATOM 3609 C C . PRO A 1 457 ? -24.903 1.525 19.862 1.00 58.00 457 PRO A C 1
ATOM 3611 O O . PRO A 1 457 ? -25.434 0.424 19.759 1.00 58.00 457 PRO A O 1
ATOM 3614 N N . ALA A 1 458 ? -25.178 2.344 20.885 1.00 66.56 458 ALA A N 1
ATOM 3615 C CA . ALA A 1 458 ? -26.246 2.112 21.862 1.00 66.56 458 ALA A CA 1
ATOM 3616 C C . ALA A 1 458 ? -27.505 2.954 21.572 1.00 66.56 458 ALA A C 1
ATOM 3618 O O . ALA A 1 458 ? -28.317 3.181 22.473 1.00 66.56 458 ALA A O 1
ATOM 3619 N N . GLU A 1 459 ? -27.640 3.427 20.328 1.00 72.94 459 GLU A N 1
ATOM 3620 C CA . GLU A 1 459 ? -28.764 4.210 19.800 1.00 72.94 459 GLU A CA 1
ATOM 3621 C C . GLU A 1 459 ? -28.977 5.575 20.481 1.00 72.94 459 GLU A C 1
ATOM 3623 O O . GLU A 1 459 ? -30.000 6.233 20.282 1.00 72.94 459 GLU A O 1
ATOM 3628 N N . SER A 1 460 ? -28.007 6.056 21.265 1.00 80.00 460 SER A N 1
ATOM 3629 C CA . SER A 1 460 ? -27.999 7.451 21.717 1.00 80.00 460 SER A CA 1
ATOM 3630 C C . SER A 1 460 ? -27.657 8.349 20.525 1.00 80.00 460 SER A C 1
ATOM 3632 O O . SER A 1 460 ? -26.963 7.917 19.615 1.00 80.00 460 SER A O 1
ATOM 3634 N N . SER A 1 461 ? -28.115 9.599 20.492 1.00 80.12 461 SER A N 1
ATOM 3635 C CA . SER A 1 461 ? -27.723 10.537 19.430 1.00 80.12 461 SER A CA 1
ATOM 3636 C C . SER A 1 461 ? -27.283 11.870 20.008 1.00 80.12 461 SER A C 1
ATOM 3638 O O . SER A 1 461 ? -27.856 12.341 20.991 1.00 80.12 461 SER A O 1
ATOM 3640 N N . PHE A 1 462 ? -26.281 12.479 19.384 1.00 86.31 462 PHE A N 1
ATOM 3641 C CA . PHE A 1 462 ? -25.804 13.820 19.702 1.00 86.31 462 PHE A CA 1
ATOM 3642 C C . PHE A 1 462 ? -25.582 14.622 18.422 1.00 86.31 462 PHE A C 1
ATOM 3644 O O . PHE A 1 462 ? -25.549 14.081 17.316 1.00 86.31 462 PHE A O 1
ATOM 3651 N N . PHE A 1 463 ? -25.484 15.935 18.588 1.00 83.81 463 PHE A N 1
ATOM 3652 C CA . PHE A 1 463 ? -25.377 16.886 17.496 1.00 83.81 463 PHE A CA 1
ATOM 3653 C C . PHE A 1 463 ? -24.013 17.571 17.536 1.00 83.81 463 PHE A C 1
ATOM 3655 O O . PHE A 1 463 ? -23.631 18.120 18.568 1.00 83.81 463 PHE A O 1
ATOM 3662 N N . VAL A 1 464 ? -23.308 17.560 16.407 1.00 87.75 464 VAL A N 1
ATOM 3663 C CA . VAL A 1 464 ? -22.053 18.281 16.197 1.00 87.75 464 VAL A CA 1
ATOM 3664 C C . VAL A 1 464 ? -22.358 19.536 15.374 1.00 87.75 464 VAL A C 1
ATOM 3666 O O . VAL A 1 464 ? -22.742 19.411 14.209 1.00 87.75 464 VAL A O 1
ATOM 3669 N N . PRO A 1 465 ? -22.209 20.743 15.949 1.00 84.88 465 PRO A N 1
ATOM 3670 C CA . PRO A 1 465 ? -22.434 21.999 15.235 1.00 84.88 465 PRO A CA 1
ATOM 3671 C C . PRO A 1 465 ? -21.611 22.116 13.947 1.00 84.88 465 PRO A C 1
ATOM 3673 O O . PRO A 1 465 ? -20.431 21.762 13.936 1.00 84.88 465 PRO A O 1
ATOM 3676 N N . ASP A 1 466 ? -22.200 22.669 12.882 1.00 80.88 466 ASP A N 1
ATOM 3677 C CA . ASP A 1 466 ? -21.505 22.892 11.604 1.00 80.88 466 ASP A CA 1
ATOM 3678 C C . ASP A 1 466 ? -20.252 23.756 11.764 1.00 80.88 466 ASP A C 1
ATOM 3680 O O . ASP A 1 466 ? -19.258 23.526 11.083 1.00 80.88 466 ASP A O 1
ATOM 3684 N N . GLU A 1 467 ? -20.230 24.688 12.722 1.00 83.50 467 GLU A N 1
ATOM 3685 C CA . GLU A 1 467 ? -19.030 25.483 12.992 1.00 83.50 467 GLU A CA 1
ATOM 3686 C C . GLU A 1 467 ? -17.845 24.644 13.487 1.00 83.50 467 GLU A C 1
ATOM 3688 O O . GLU A 1 467 ? -16.707 25.057 13.298 1.00 83.50 467 GLU A O 1
ATOM 3693 N N . ILE A 1 468 ? -18.091 23.480 14.099 1.00 87.75 468 ILE A N 1
ATOM 3694 C CA . ILE A 1 468 ? -17.043 22.509 14.441 1.00 87.75 468 ILE A CA 1
ATOM 3695 C C . ILE A 1 468 ? -16.712 21.650 13.221 1.00 87.75 468 ILE A C 1
ATOM 3697 O O . ILE A 1 468 ? -15.537 21.467 12.915 1.00 87.75 468 ILE A O 1
ATOM 3701 N N . VAL A 1 469 ? -17.729 21.145 12.512 1.00 80.19 469 VAL A N 1
ATOM 3702 C CA . VAL A 1 469 ? -17.557 20.234 11.363 1.00 80.19 469 VAL A CA 1
ATOM 3703 C C . VAL A 1 469 ? -16.775 20.895 10.225 1.00 80.19 469 VAL A C 1
ATOM 3705 O O . VAL A 1 469 ? -15.864 20.291 9.664 1.00 80.19 469 VAL A O 1
ATOM 3708 N N . SER A 1 470 ? -17.110 22.143 9.900 1.00 74.19 470 SER A N 1
ATOM 3709 C CA . SER A 1 470 ? -16.498 22.921 8.817 1.00 74.19 470 SER A CA 1
ATOM 3710 C C . SER A 1 470 ? -15.154 23.554 9.196 1.00 74.19 470 SER A C 1
ATOM 3712 O O . SER A 1 470 ? -14.466 24.107 8.332 1.00 74.19 470 SER A O 1
ATOM 3714 N N . HIS A 1 471 ? -14.748 23.480 10.469 1.00 80.62 471 HIS A N 1
ATOM 3715 C CA . HIS A 1 471 ? -13.504 24.084 10.930 1.00 80.62 471 HIS A CA 1
ATOM 3716 C C . HIS A 1 471 ? -12.275 23.325 10.390 1.00 80.62 471 HIS A C 1
ATOM 3718 O O . HIS A 1 471 ? -12.251 22.095 10.430 1.00 80.62 471 HIS A O 1
ATOM 3724 N N . PRO A 1 472 ? -11.188 24.009 9.972 1.00 70.38 472 PRO A N 1
ATOM 3725 C CA . PRO A 1 472 ? -9.962 23.344 9.510 1.00 70.38 472 PRO A CA 1
ATOM 3726 C C . PRO A 1 472 ? -9.333 22.375 10.526 1.00 70.38 472 PRO A C 1
ATOM 3728 O O . PRO A 1 472 ? -8.680 21.410 10.131 1.00 70.38 472 PRO A O 1
ATOM 3731 N N . ASN A 1 473 ? -9.551 22.637 11.818 1.00 78.31 473 ASN A N 1
ATOM 3732 C CA . ASN A 1 473 ? -9.085 21.826 12.950 1.00 78.31 473 ASN A CA 1
ATOM 3733 C C . ASN A 1 473 ? -10.231 21.032 13.616 1.00 78.31 473 ASN A C 1
ATOM 3735 O O . ASN A 1 473 ? -10.192 20.816 14.825 1.00 78.31 473 ASN A O 1
ATOM 3739 N N . SER A 1 474 ? -11.266 20.647 12.860 1.00 81.75 474 SER A N 1
ATOM 3740 C CA . SER A 1 474 ? -12.465 19.952 13.365 1.00 81.75 474 SER A CA 1
ATOM 3741 C C . SER A 1 474 ? -12.140 18.746 14.250 1.00 81.75 474 SER A C 1
ATOM 3743 O O . SER A 1 474 ? -12.683 18.635 15.345 1.00 81.75 474 SER A O 1
ATOM 3745 N N . ASP A 1 475 ? -11.202 17.896 13.828 1.00 77.06 475 ASP A N 1
ATOM 3746 C CA . ASP A 1 475 ? -10.802 16.705 14.585 1.00 77.06 475 ASP A CA 1
ATOM 3747 C C . ASP A 1 475 ? -10.305 17.057 15.996 1.00 77.06 475 ASP A C 1
ATOM 3749 O O . ASP A 1 475 ? -10.770 16.475 16.968 1.00 77.06 475 ASP A O 1
ATOM 3753 N N . SER A 1 476 ? -9.426 18.058 16.128 1.00 82.19 476 SER A N 1
ATOM 3754 C CA . SER A 1 476 ? -8.898 18.489 17.432 1.00 82.19 476 SER A CA 1
ATOM 3755 C C . SER A 1 476 ? -9.972 19.127 18.314 1.00 82.19 476 SER A C 1
ATOM 3757 O O . SER A 1 476 ? -9.943 18.983 19.533 1.00 82.19 476 SER A O 1
ATOM 3759 N N . LEU A 1 477 ? -10.942 19.816 17.709 1.00 90.69 477 LEU A N 1
ATOM 3760 C CA . LEU A 1 477 ? -12.088 20.376 18.427 1.00 90.69 477 LEU A CA 1
ATOM 3761 C C . LEU A 1 477 ? -13.019 19.275 18.954 1.00 90.69 477 LEU A C 1
ATOM 3763 O O . LEU A 1 477 ? -13.503 19.368 20.081 1.00 90.69 477 LEU A O 1
ATOM 3767 N N . ILE A 1 478 ? -13.255 18.228 18.158 1.00 89.31 478 ILE A N 1
ATOM 3768 C CA . ILE A 1 478 ? -14.059 17.067 18.556 1.00 89.31 478 ILE A CA 1
ATOM 3769 C C . ILE A 1 478 ? -13.327 16.263 19.637 1.00 89.31 478 ILE A C 1
ATOM 3771 O O . ILE A 1 478 ? -13.941 15.938 20.649 1.00 89.31 478 ILE A O 1
ATOM 3775 N N . GLU A 1 479 ? -12.028 15.997 19.470 1.00 86.88 479 GLU A N 1
ATOM 3776 C CA . GLU A 1 479 ? -11.186 15.322 20.470 1.00 86.88 479 GLU A CA 1
ATOM 3777 C C . GLU A 1 479 ? -11.232 16.055 21.816 1.00 86.88 479 GLU A C 1
ATOM 3779 O O . GLU A 1 479 ? -11.533 15.438 22.836 1.00 86.88 479 GLU A O 1
ATOM 3784 N N . ALA A 1 480 ? -11.054 17.381 21.819 1.00 90.25 480 ALA A N 1
ATOM 3785 C CA . ALA A 1 480 ? -11.140 18.186 23.035 1.00 90.25 480 ALA A CA 1
ATOM 3786 C C . ALA A 1 480 ? -12.535 18.137 23.687 1.00 90.25 480 ALA A C 1
ATOM 3788 O O . ALA A 1 480 ? -12.643 18.126 24.915 1.00 90.25 480 ALA A O 1
ATOM 3789 N N . ALA A 1 481 ? -13.611 18.094 22.892 1.00 92.19 481 ALA A N 1
ATOM 3790 C CA . ALA A 1 481 ? -14.965 17.937 23.421 1.00 92.19 481 ALA A CA 1
ATOM 3791 C C . ALA A 1 481 ? -15.175 16.557 24.065 1.00 92.19 481 ALA A C 1
ATOM 3793 O O . ALA A 1 481 ? -15.768 16.471 25.141 1.00 92.19 481 ALA A O 1
ATOM 3794 N N . VAL A 1 482 ? -14.694 15.490 23.419 1.00 88.56 482 VAL A N 1
ATOM 3795 C CA . VAL A 1 482 ? -14.789 14.114 23.928 1.00 88.56 482 VAL A CA 1
ATOM 3796 C C . VAL A 1 482 ? -13.965 13.963 25.205 1.00 88.56 482 VAL A C 1
ATOM 3798 O O . VAL A 1 482 ? -14.496 13.484 26.204 1.00 88.56 482 VAL A O 1
ATOM 3801 N N . GLU A 1 483 ? -12.713 14.427 25.218 1.00 88.62 483 GLU A N 1
ATOM 3802 C CA . GLU A 1 483 ? -11.830 14.349 26.387 1.00 88.62 483 GLU A CA 1
ATOM 3803 C C . GLU A 1 483 ? -12.427 15.087 27.592 1.00 88.62 483 GLU A C 1
ATOM 3805 O O . GLU A 1 483 ? -12.524 14.524 28.685 1.00 88.62 483 GLU A O 1
ATOM 3810 N N . ALA A 1 484 ? -12.930 16.305 27.376 1.00 90.19 484 ALA A N 1
ATOM 3811 C CA . ALA A 1 484 ? -13.618 17.079 28.404 1.00 90.19 484 ALA A CA 1
ATOM 3812 C C . ALA A 1 484 ? -14.857 16.350 28.951 1.00 90.19 484 ALA A C 1
ATOM 3814 O O . ALA A 1 484 ? -15.079 16.311 30.163 1.00 90.19 484 ALA A O 1
ATOM 3815 N N . ALA A 1 485 ? -15.644 15.721 28.074 1.00 89.94 485 ALA A N 1
ATOM 3816 C CA . ALA A 1 485 ? -16.829 14.969 28.469 1.00 89.94 485 ALA A CA 1
ATOM 3817 C C . ALA A 1 485 ? -16.478 13.708 29.284 1.00 89.94 485 ALA A C 1
ATOM 3819 O O . ALA A 1 485 ? -17.170 13.406 30.265 1.00 89.94 485 ALA A O 1
ATOM 3820 N N . VAL A 1 486 ? -15.395 13.006 28.921 1.00 85.62 486 VAL A N 1
ATOM 3821 C CA . VAL A 1 486 ? -14.854 11.847 29.658 1.00 85.62 486 VAL A CA 1
ATOM 3822 C C . VAL A 1 486 ? -14.338 12.261 31.037 1.00 85.62 486 VAL A C 1
ATOM 3824 O O . VAL A 1 486 ? -14.651 11.603 32.028 1.00 85.62 486 VAL A O 1
ATOM 3827 N N . GLN A 1 487 ? -13.579 13.357 31.117 1.00 87.31 487 GLN A N 1
ATOM 3828 C CA . GLN A 1 487 ? -12.988 13.854 32.365 1.00 87.31 487 GLN A CA 1
ATOM 3829 C C . GLN A 1 487 ? -13.996 14.600 33.255 1.00 87.31 487 GLN A C 1
ATOM 3831 O O . GLN A 1 487 ? -13.737 14.809 34.438 1.00 87.31 487 GLN A O 1
ATOM 3836 N N . HIS A 1 488 ? -15.168 14.951 32.715 1.00 85.81 488 HIS A N 1
ATOM 3837 C CA . HIS A 1 488 ? -16.161 15.820 33.355 1.00 85.81 488 HIS A CA 1
ATOM 3838 C C . HIS A 1 488 ? -15.613 17.221 33.675 1.00 85.81 488 HIS A C 1
ATOM 3840 O O . HIS A 1 488 ? -15.949 17.816 34.702 1.00 85.81 488 HIS A O 1
ATOM 3846 N N . GLU A 1 489 ? -14.794 17.751 32.768 1.00 89.19 489 GLU A N 1
ATOM 3847 C CA . GLU A 1 489 ? -14.166 19.070 32.858 1.00 89.19 489 GLU A CA 1
ATOM 3848 C C . GLU A 1 489 ? -14.589 19.970 31.685 1.00 89.19 489 GLU A C 1
ATOM 3850 O O . GLU A 1 489 ? -15.332 19.561 30.791 1.00 89.19 489 GLU A O 1
ATOM 3855 N N . LYS A 1 490 ? -14.145 21.233 31.691 1.00 86.25 490 LYS A N 1
ATOM 3856 C CA . LYS A 1 490 ? -14.325 22.123 30.536 1.00 86.25 490 LYS A CA 1
ATOM 3857 C C . LYS A 1 490 ? -13.267 21.820 29.466 1.00 86.25 490 LYS A C 1
ATOM 3859 O O . LYS A 1 490 ? -12.124 21.558 29.835 1.00 86.25 490 LYS A O 1
ATOM 3864 N N . PRO A 1 491 ? -13.595 21.935 28.165 1.00 86.75 491 PRO A N 1
ATOM 3865 C CA . PRO A 1 491 ? -12.611 21.797 27.095 1.00 86.75 491 PRO A CA 1
ATOM 3866 C C . PRO A 1 491 ? -11.435 22.762 27.278 1.00 86.75 491 PRO A C 1
ATOM 3868 O O . PRO A 1 491 ? -11.626 23.974 27.396 1.00 86.75 491 PRO A O 1
ATOM 3871 N N . SER A 1 492 ? -10.217 22.220 27.295 1.00 85.25 492 SER A N 1
ATOM 3872 C CA . SER A 1 492 ? -8.981 22.997 27.392 1.00 85.25 492 SER A CA 1
ATOM 3873 C C . SER A 1 492 ? -8.470 23.323 25.988 1.00 85.25 492 SER A C 1
ATOM 3875 O O . SER A 1 492 ? -7.763 22.531 25.369 1.00 85.25 492 SER A O 1
ATOM 3877 N N . LEU A 1 493 ? -8.868 24.481 25.462 1.00 86.44 493 LEU A N 1
ATOM 3878 C CA . LEU A 1 493 ? -8.497 24.967 24.130 1.00 86.44 493 LEU A CA 1
ATOM 3879 C C . LEU A 1 493 ? -8.015 26.421 24.211 1.00 86.44 493 LEU A C 1
ATOM 3881 O O . LEU A 1 493 ? -8.525 27.209 25.013 1.00 86.44 493 LEU A O 1
ATOM 3885 N N . ASP A 1 494 ? -7.046 26.793 23.370 1.00 86.81 494 ASP A N 1
ATOM 3886 C CA . ASP A 1 494 ? -6.518 28.158 23.349 1.00 86.81 494 ASP A CA 1
ATOM 3887 C C . ASP A 1 494 ? -7.549 29.136 22.763 1.00 86.81 494 ASP A C 1
ATOM 3889 O O . ASP A 1 494 ? -7.882 29.126 21.575 1.00 86.81 494 ASP A O 1
ATOM 3893 N N . ARG A 1 495 ? -8.042 30.035 23.616 1.00 85.81 495 ARG A N 1
ATOM 3894 C CA . ARG A 1 495 ? -8.983 31.092 23.239 1.00 85.81 495 ARG A CA 1
ATOM 3895 C C . ARG A 1 495 ? -8.433 32.028 22.167 1.00 85.81 495 ARG A C 1
ATOM 3897 O O . ARG A 1 495 ? -9.222 32.535 21.373 1.00 85.81 495 ARG A O 1
ATOM 3904 N N . ALA A 1 496 ? -7.121 32.261 22.133 1.00 81.88 496 ALA A N 1
ATOM 3905 C CA . ALA A 1 496 ? -6.493 33.087 21.106 1.00 81.88 496 ALA A CA 1
ATOM 3906 C C . ALA A 1 496 ? -6.478 32.398 19.733 1.00 81.88 496 ALA A C 1
ATOM 3908 O O . ALA A 1 496 ? -6.518 33.084 18.713 1.00 81.88 496 ALA A O 1
ATOM 3909 N N . GLU A 1 497 ? -6.449 31.065 19.710 1.00 81.06 497 GLU A N 1
ATOM 3910 C CA . GLU A 1 497 ? -6.422 30.265 18.485 1.00 81.06 497 GLU A CA 1
ATOM 3911 C C . GLU A 1 497 ? -7.824 30.072 17.891 1.00 81.06 497 GLU A C 1
ATOM 3913 O O . GLU A 1 497 ? -8.018 30.270 16.693 1.00 81.06 497 GLU A O 1
ATOM 3918 N N . PHE A 1 498 ? -8.814 29.726 18.721 1.00 84.81 498 PHE A N 1
ATOM 3919 C CA . PHE A 1 498 ? -10.134 29.285 18.240 1.00 84.81 498 PHE A CA 1
ATOM 3920 C C . PHE A 1 498 ? -11.247 30.334 18.377 1.00 84.81 498 PHE A C 1
ATOM 3922 O O . PHE A 1 498 ? -12.253 30.273 17.668 1.00 84.81 498 PHE A O 1
ATOM 3929 N N . GLY A 1 499 ? -11.078 31.319 19.263 1.00 87.25 499 GLY A N 1
ATOM 3930 C CA . GLY A 1 499 ? -12.084 32.345 19.538 1.00 87.25 499 GLY A CA 1
ATOM 3931 C C . GLY A 1 499 ? -13.313 31.841 20.308 1.00 87.25 499 GLY A C 1
ATOM 3932 O O . GLY A 1 499 ? -13.596 30.648 20.405 1.00 87.25 499 GLY A O 1
ATOM 3933 N N . ASP A 1 500 ? -14.080 32.782 20.864 1.00 88.62 500 ASP A N 1
ATOM 3934 C CA . ASP A 1 500 ? -15.173 32.488 21.806 1.00 88.62 500 ASP A CA 1
ATOM 3935 C C . ASP A 1 500 ? -16.282 31.612 21.230 1.00 88.62 500 ASP A C 1
ATOM 3937 O O . ASP A 1 500 ? -16.784 30.717 21.905 1.00 88.62 500 ASP A O 1
ATOM 3941 N N . ARG A 1 501 ? -16.646 31.846 19.967 1.00 86.94 501 ARG A N 1
ATOM 3942 C CA . ARG A 1 501 ? -17.753 31.136 19.322 1.00 86.94 501 ARG A CA 1
ATOM 3943 C C . ARG A 1 501 ? -17.458 29.646 19.152 1.00 86.94 501 ARG A C 1
ATOM 3945 O O . ARG A 1 501 ? -18.342 28.831 19.382 1.00 86.94 501 ARG A O 1
ATOM 3952 N N . ILE A 1 502 ? -16.240 29.284 18.744 1.00 90.31 502 ILE A N 1
ATOM 3953 C CA . ILE A 1 502 ? -15.855 27.873 18.597 1.00 90.31 502 ILE A CA 1
ATOM 3954 C C . ILE A 1 502 ? -15.775 27.213 19.971 1.00 90.31 502 ILE A C 1
ATOM 3956 O O . ILE A 1 502 ? -16.315 26.125 20.141 1.00 90.31 502 ILE A O 1
ATOM 3960 N N . LEU A 1 503 ? -15.181 27.885 20.963 1.00 91.06 503 LEU A N 1
ATOM 3961 C CA . LEU A 1 503 ? -15.111 27.366 22.331 1.00 91.06 503 LEU A CA 1
ATOM 3962 C C . LEU A 1 503 ? -16.497 27.072 22.920 1.00 91.06 503 LEU A C 1
ATOM 3964 O O . LEU A 1 503 ? -16.690 26.013 23.511 1.00 91.06 503 LEU A O 1
ATOM 3968 N N . GLU A 1 504 ? -17.468 27.965 22.715 1.00 92.31 504 GLU A N 1
ATOM 3969 C CA . GLU A 1 504 ? -18.855 27.756 23.146 1.00 92.31 504 GLU A CA 1
ATOM 3970 C C . GLU A 1 504 ? -19.471 26.519 22.476 1.00 92.31 504 GLU A C 1
ATOM 3972 O O . GLU A 1 504 ? -20.062 25.681 23.155 1.00 92.31 504 GLU A O 1
ATOM 3977 N N . ARG A 1 505 ? -19.266 26.336 21.164 1.00 92.25 505 ARG A N 1
ATOM 3978 C CA . ARG A 1 505 ? -19.747 25.146 20.441 1.00 92.25 505 ARG A CA 1
ATOM 3979 C C . ARG A 1 505 ? -19.102 23.852 20.934 1.00 92.25 505 ARG A C 1
ATOM 3981 O O . ARG A 1 505 ? -19.786 22.836 21.035 1.00 92.25 505 ARG A O 1
ATOM 3988 N N . VAL A 1 506 ? -17.805 23.871 21.241 1.00 93.31 506 VAL A N 1
ATOM 3989 C CA . VAL A 1 506 ? -17.084 22.706 21.787 1.00 93.31 506 VAL A CA 1
ATOM 3990 C C . VAL A 1 506 ? -17.609 22.369 23.185 1.00 93.31 506 VAL A C 1
ATOM 3992 O O . VAL A 1 506 ? -17.806 21.197 23.503 1.00 93.31 506 VAL A O 1
ATOM 3995 N N . GLU A 1 507 ? -17.888 23.380 24.012 1.00 93.12 507 GLU A N 1
ATOM 3996 C CA . GLU A 1 507 ? -18.494 23.195 25.333 1.00 93.12 507 GLU A CA 1
ATOM 3997 C C . GLU A 1 507 ? -19.926 22.638 25.225 1.00 93.12 507 GLU A C 1
ATOM 3999 O O . GLU A 1 507 ? -20.274 21.701 25.943 1.00 93.12 507 GLU A O 1
ATOM 4004 N N . GLU A 1 508 ? -20.745 23.135 24.291 1.00 91.44 508 GLU A N 1
ATOM 4005 C CA . GLU A 1 508 ? -22.067 22.569 23.981 1.00 91.44 508 GLU A CA 1
ATOM 4006 C C . GLU A 1 508 ? -21.976 21.089 23.574 1.00 91.44 508 GLU A C 1
ATOM 4008 O O . GLU A 1 508 ? -22.733 20.257 24.088 1.00 91.44 508 GLU A O 1
ATOM 4013 N N . LEU A 1 509 ? -21.027 20.746 22.695 1.00 93.00 509 LEU A N 1
ATOM 4014 C CA . LEU A 1 509 ? -20.787 19.370 22.260 1.00 93.00 509 LEU A CA 1
ATOM 4015 C C . LEU A 1 509 ? -20.374 18.477 23.442 1.00 93.00 509 LEU A C 1
ATOM 4017 O O . LEU A 1 509 ? -21.002 17.439 23.660 1.00 93.00 509 LEU A O 1
ATOM 4021 N N . SER A 1 510 ? -19.396 18.902 24.248 1.00 93.44 510 SER A N 1
ATOM 4022 C CA . SER A 1 510 ? -18.940 18.185 25.453 1.00 93.44 510 SER A CA 1
ATOM 4023 C C . SER A 1 510 ? -20.083 17.930 26.448 1.00 93.44 510 SER A C 1
ATOM 4025 O O . SER A 1 510 ? -20.289 16.807 26.930 1.00 93.44 510 SER A O 1
ATOM 4027 N N . ASN A 1 511 ? -20.914 18.946 26.693 1.00 91.50 511 ASN A N 1
ATOM 4028 C CA . ASN A 1 511 ? -22.079 18.827 27.566 1.00 91.50 511 ASN A CA 1
ATOM 4029 C C . ASN A 1 511 ? -23.105 17.817 27.030 1.00 91.50 511 ASN A C 1
ATOM 4031 O O . ASN A 1 511 ? -23.693 17.070 27.814 1.00 91.50 511 ASN A O 1
ATOM 4035 N N . SER A 1 512 ? -23.303 17.759 25.708 1.00 90.12 512 SER A N 1
ATOM 4036 C CA . SER A 1 512 ? -24.201 16.783 25.074 1.00 90.12 512 SER A CA 1
ATOM 4037 C C . SER A 1 512 ? -23.668 15.344 25.136 1.00 90.12 512 SER A C 1
ATOM 4039 O O . SER A 1 512 ? -24.450 14.404 25.289 1.00 90.12 512 SER A O 1
ATOM 4041 N N . LEU A 1 513 ? -22.342 15.173 25.089 1.00 89.62 513 LEU A N 1
ATOM 4042 C CA . LEU A 1 513 ? -21.660 13.878 25.150 1.00 89.62 513 LEU A CA 1
ATOM 4043 C C . LEU A 1 513 ? -21.611 13.303 26.569 1.00 89.62 513 LEU A C 1
ATOM 4045 O O . LEU A 1 513 ? -21.774 12.100 26.757 1.00 89.62 513 LEU A O 1
ATOM 4049 N N . THR A 1 514 ? -21.448 14.149 27.587 1.00 89.50 514 THR A N 1
ATOM 4050 C CA . THR A 1 514 ? -21.327 13.739 28.998 1.00 89.50 514 THR A CA 1
ATOM 4051 C C . THR A 1 514 ? -22.390 12.720 29.465 1.00 89.50 514 THR A C 1
ATOM 4053 O O . THR A 1 514 ? -22.013 11.693 30.042 1.00 89.50 514 THR A O 1
ATOM 4056 N N . PRO A 1 515 ? -23.711 12.925 29.257 1.00 88.31 515 PRO A N 1
ATOM 4057 C CA . PRO A 1 515 ? -24.721 11.948 29.673 1.00 88.31 515 PRO A CA 1
ATOM 4058 C C . PRO A 1 515 ? -24.661 10.638 28.872 1.00 88.31 515 PRO A C 1
ATOM 4060 O O . PRO A 1 515 ? -24.957 9.578 29.424 1.00 88.31 515 PRO A O 1
ATOM 4063 N N . ILE A 1 516 ? -24.260 10.696 27.600 1.00 85.94 516 ILE A N 1
ATOM 4064 C CA . ILE A 1 516 ? -24.115 9.531 26.719 1.00 85.94 516 ILE A CA 1
ATOM 4065 C C . ILE A 1 516 ? -22.939 8.670 27.184 1.00 85.94 516 ILE A C 1
ATOM 4067 O O . ILE A 1 516 ? -23.113 7.477 27.421 1.00 85.94 516 ILE A O 1
ATOM 4071 N N . ILE A 1 517 ? -21.776 9.282 27.420 1.00 83.69 517 ILE A N 1
ATOM 4072 C CA . ILE A 1 517 ? -20.567 8.599 27.902 1.00 83.69 517 ILE A CA 1
ATOM 4073 C C . ILE A 1 517 ? -20.827 7.924 29.254 1.00 83.69 517 ILE A C 1
ATOM 4075 O O . ILE A 1 517 ? -20.495 6.751 29.436 1.00 83.69 517 ILE A O 1
ATOM 4079 N N . LYS A 1 518 ? -21.503 8.620 30.183 1.00 82.12 518 LYS A N 1
ATOM 4080 C CA . LYS A 1 518 ? -21.910 8.042 31.478 1.00 82.12 518 LYS A CA 1
ATOM 4081 C C . LYS A 1 518 ? -22.817 6.822 31.319 1.00 82.12 518 LYS A C 1
ATOM 4083 O O . LYS A 1 518 ? -22.676 5.859 32.067 1.00 82.12 518 LYS A O 1
ATOM 4088 N N . LYS A 1 519 ? -23.757 6.862 30.371 1.00 80.69 519 LYS A N 1
ATOM 4089 C CA . LYS A 1 519 ? -24.701 5.765 30.109 1.00 80.69 519 LYS A CA 1
ATOM 4090 C C . LYS A 1 519 ? -24.016 4.570 29.441 1.00 80.69 519 LYS A C 1
ATOM 4092 O O . LYS A 1 519 ? -24.325 3.429 29.768 1.00 80.69 519 LYS A O 1
ATOM 4097 N N . GLU A 1 520 ? -23.103 4.823 28.511 1.00 76.19 520 GLU A N 1
ATOM 4098 C CA . GLU A 1 520 ? -22.491 3.797 27.659 1.00 76.19 520 GLU A CA 1
ATOM 4099 C C . GLU A 1 520 ? -21.211 3.186 28.245 1.00 76.19 520 GLU A C 1
ATOM 4101 O O . GLU A 1 520 ? -20.722 2.196 27.706 1.00 76.19 520 GLU A O 1
ATOM 4106 N N . SER A 1 521 ? -20.728 3.712 29.379 1.00 57.75 521 SER A N 1
ATOM 4107 C CA . SER A 1 521 ? -19.606 3.189 30.173 1.00 57.75 521 SER A CA 1
ATOM 4108 C C . SER A 1 521 ? -18.341 2.938 29.343 1.00 57.75 521 SER A C 1
ATOM 4110 O O . SER A 1 521 ? -18.102 1.805 28.960 1.00 57.75 521 SER A O 1
ATOM 4112 N N . ASN A 1 522 ? -17.535 3.977 29.080 1.00 56.62 522 ASN A N 1
ATOM 4113 C CA . ASN A 1 522 ? -16.136 3.995 28.580 1.00 56.62 522 ASN A CA 1
ATOM 4114 C C . ASN A 1 522 ? -15.692 3.065 27.419 1.00 56.62 522 ASN A C 1
ATOM 4116 O O . ASN A 1 522 ? -14.562 3.179 26.968 1.00 56.62 522 ASN A O 1
ATOM 4120 N N . HIS A 1 523 ? -16.518 2.170 26.884 1.00 49.62 523 HIS A N 1
ATOM 4121 C CA . HIS A 1 523 ? -16.103 1.145 25.918 1.00 49.62 523 HIS A CA 1
ATOM 4122 C C . HIS A 1 523 ? -16.179 1.603 24.453 1.00 49.62 523 HIS A C 1
ATOM 4124 O O . HIS A 1 523 ? -15.887 0.815 23.555 1.00 49.62 523 HIS A O 1
ATOM 4130 N N . VAL A 1 524 ? -16.614 2.844 24.215 1.00 50.12 524 VAL A N 1
ATOM 4131 C CA . VAL A 1 524 ? -16.809 3.438 22.878 1.00 50.12 524 VAL A CA 1
ATOM 4132 C C . VAL A 1 524 ? -16.001 4.732 22.696 1.00 50.12 524 VAL A C 1
ATOM 4134 O O . VAL A 1 524 ? -15.672 5.081 21.570 1.00 50.12 524 VAL A O 1
ATOM 4137 N N . TRP A 1 525 ? -15.674 5.429 23.790 1.00 52.94 525 TRP A N 1
ATOM 4138 C CA . TRP A 1 525 ? -15.249 6.838 23.785 1.00 52.94 525 TRP A CA 1
ATOM 4139 C C . TRP A 1 525 ? -13.814 7.072 24.285 1.00 52.94 525 TRP A C 1
ATOM 4141 O O . TRP A 1 525 ? -13.427 8.226 24.448 1.00 52.94 525 TRP A O 1
ATOM 4151 N N . VAL A 1 526 ? -13.065 5.997 24.570 1.00 39.91 526 VAL A N 1
ATOM 4152 C CA . VAL A 1 526 ? -11.671 6.029 25.052 1.00 39.91 526 VAL A CA 1
ATOM 4153 C C . VAL A 1 526 ? -10.741 5.480 23.986 1.00 39.91 526 VAL A C 1
ATOM 4155 O O . VAL A 1 526 ? -11.060 4.384 23.462 1.00 39.91 526 VAL A O 1
#